Protein AF-A0A972RRV3-F1 (afdb_monomer)

Sequence (401 aa):
MKRKLAIFLLSLLLVSSLFITNVYSAVVVDDLGRVVRLYKTPKRIVSTAPSITEILFAIGAGDRVVGRTDFDNYPPEVKKIPSIGGFSTPSYEKIISLRPDLVISAKSFPKQLFDKLAAQLPVMVLDPHSLKDIANDIRKVGIVTGLYRNAQGVAFKVEAIERAVRAFTGNHQDKKVFFVLWYNPIMSTNKTTFIGQMLEDIKVNNIASDLQSPWPMVNPEYLLQNDPDIIIMPKNSMAYAGRPAFLNEFPWKDLKAVKNGNVYYVNDDWVFRPGPRIVYGLVQLAHIVQPTTFNKEVVAIGLNDRVYAKAYYKHELGDDNGAVAVYLNAEEGRTYISKDGAEKILGVETGSDFVVYKGKTCKVKTDNTGIYIRLRDVLNCMGIKDVVWNGDYREIYLLLP

Foldseek 3Di:
DVVVVVVVVVVVVVVVVPPPPLPFLFWDQFPVRDTFTHSDQWQAEEELDLQRCQLCVQLPNNNSYQEDAPPNPPPVCCVVHHYQYHNADGPLVVVVVSVTQEYEEEPSRDPVSVVVCVVPHGYGYQYDFALLSQLVVSCRSCRSNVSNVSSNVLSCLSVLLLVVLLQLQDAAQVFEEFEAPDVVQTKGAECRHHLVNLCVSNNYHHLCHPPPDRIDRDDLVSCLVSQGLAYEYADPPQPDPDDDPCCCDPPNVVGNCSVVVRYYHDHCCCRVRSHSSVSLRSLVSNCSRPVVRSPPVVSQVSVQDPSVSVVCCCPPVPPPDQDFHWHADPVQRFIWTDGPNDTDTPDDDPPAQWDDDPRFIFGWDDDPQATWRQPVSVCVSVVNDPRDDDPPSRRDTDGDD

Radius of gyration: 25.05 Å; Cα contacts (8 Å, |Δi|>4): 697; chains: 1; bounding box: 73×44×86 Å

pLDDT: mean 76.1, std 23.99, range [26.38, 98.75]

Solvent-accessible surface area (backbone atoms only — not comparable to full-atom values): 22274 Å² total; per-residue (Å²): 110,73,68,62,52,51,53,52,52,51,50,51,54,56,58,60,66,69,66,70,70,83,66,55,59,25,76,46,71,31,70,83,74,44,78,42,77,32,72,56,63,55,67,25,30,30,29,58,36,49,25,54,42,34,38,35,43,73,37,71,46,47,91,26,48,54,28,31,30,69,78,37,66,54,60,72,72,50,64,77,40,49,66,29,32,42,76,93,57,59,39,67,68,53,48,58,73,62,60,51,63,30,35,46,33,42,68,81,44,55,62,73,58,49,56,61,45,52,75,78,41,55,61,44,42,48,66,61,41,32,66,68,39,32,24,50,47,32,38,52,52,10,43,51,59,71,33,48,70,44,10,46,54,56,19,48,50,42,49,51,51,51,52,48,48,42,70,72,42,60,88,34,62,86,44,33,31,40,54,44,78,38,78,84,71,33,25,32,50,4,48,72,24,37,59,21,36,45,42,54,45,42,30,40,29,49,76,46,37,83,49,89,44,51,68,29,76,54,56,59,65,60,52,64,72,66,43,31,58,31,35,39,30,50,50,63,88,71,77,47,96,65,84,57,73,65,50,75,31,90,59,42,48,77,28,58,10,59,71,71,62,37,62,45,71,41,62,41,74,21,60,74,26,79,26,74,54,27,56,58,26,44,46,53,56,36,20,76,80,38,46,84,79,39,26,76,64,57,52,44,56,75,60,61,34,71,69,58,47,56,52,50,47,58,72,76,55,46,95,82,54,75,52,77,48,57,33,68,41,76,94,68,67,26,48,37,50,30,51,80,85,47,81,46,82,47,82,48,66,93,90,64,51,63,49,76,53,98,91,39,82,30,78,41,51,68,59,101,89,38,41,41,37,43,53,64,56,53,36,49,58,74,66,54,80,86,74,86,78,87,69,91,72,81,71,46,59,49,78,48,122

Secondary structure (DSSP, 8-state):
-HHHHHHHHHHHHHHHTT------SEEEE-TTS-EEEESS--SSEEESSHHHHHHHHHTT-GGGEEEB-TT--SSGGGGGSPB-B-SSSB-HHHHHHT--SEEEEETTS-HHHHHHHHTTS-EEEE---SHHHHHHHHHHHHHHHT-HHHHHHHHHHHHHHHHHHHHHPPPEEEEEEEE-SEETTEE---TTSHHHHHHHHTTEEETTTT-SSSS-B--HHHHHHH--SEEEEESTTTT-SSS-GGGGSTTGGGSHHHHTT-EEEE-HHHHS--STTHHHHHHHHHHHH-TTTT-HHHHHHTT--HHHHHHHHHHHS-TTS---EEEEETTTTEEEEEETTEEEEE---TT--EEEETTEEEE-EEETTEEEEEHHHHHHHTT-------SSGGG-EEEE-

Nearest PDB structures (foldseek):
  5ysc-assembly1_A  TM=8.891E-01  e=3.188E-21  Vibrio cholerae O395
  5m2q-assembly2_B  TM=9.255E-01  e=3.961E-17  Escherichia coli
  5m3b-assembly1_A  TM=9.206E-01  e=7.863E-17  Escherichia coli K-12
  5m29-assembly2_B  TM=9.085E-01  e=1.653E-16  Escherichia coli K-12
  5m34-assembly2_B  TM=9.140E-01  e=2.465E-16  Escherichia coli K-12

Structure (mmCIF, N/CA/C/O backbone):
data_AF-A0A972RRV3-F1
#
_entry.id   AF-A0A972RRV3-F1
#
loop_
_atom_site.group_PDB
_atom_site.id
_atom_site.type_symbol
_atom_site.label_atom_id
_atom_site.label_alt_id
_atom_site.label_comp_id
_atom_site.label_asym_id
_atom_site.label_entity_id
_atom_site.label_seq_id
_atom_site.pdbx_PDB_ins_code
_atom_site.Cartn_x
_atom_site.Cartn_y
_atom_site.Cartn_z
_atom_site.occupancy
_atom_site.B_iso_or_equiv
_atom_site.auth_seq_id
_atom_site.auth_comp_id
_atom_site.auth_asym_id
_atom_site.auth_atom_id
_atom_site.pdbx_PDB_model_num
ATOM 1 N N . MET A 1 1 ? 38.752 23.907 -57.349 1.00 65.25 1 MET A N 1
ATOM 2 C CA . MET A 1 1 ? 37.507 24.162 -56.581 1.00 65.25 1 MET A CA 1
ATOM 3 C C . MET A 1 1 ? 36.708 22.902 -56.254 1.00 65.25 1 MET A C 1
ATOM 5 O O . MET A 1 1 ? 36.500 22.655 -55.075 1.00 65.25 1 MET A O 1
ATOM 9 N N . LYS A 1 2 ? 36.324 22.066 -57.233 1.00 69.56 2 LYS A N 1
ATOM 10 C CA . LYS A 1 2 ? 35.441 20.896 -57.015 1.00 69.56 2 LYS A CA 1
ATOM 11 C C . LYS A 1 2 ? 35.925 19.893 -55.944 1.00 69.56 2 LYS A C 1
ATOM 13 O O . LYS A 1 2 ? 35.129 19.456 -55.127 1.00 69.56 2 LYS A O 1
ATOM 18 N N . ARG A 1 3 ? 37.234 19.605 -55.871 1.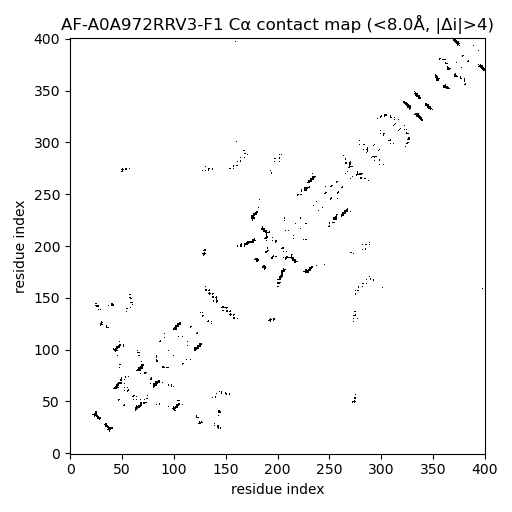00 71.19 3 ARG A N 1
ATOM 19 C CA . ARG A 1 3 ? 37.824 18.717 -54.841 1.00 71.19 3 ARG A CA 1
ATOM 20 C C . ARG A 1 3 ? 37.765 19.288 -53.416 1.00 71.19 3 ARG A C 1
ATOM 22 O O . ARG A 1 3 ? 37.477 18.552 -52.486 1.00 71.19 3 ARG A O 1
ATOM 29 N N . LYS A 1 4 ? 38.001 20.596 -53.248 1.00 71.50 4 LYS A N 1
ATOM 30 C CA . LYS A 1 4 ? 37.928 21.262 -51.933 1.00 71.50 4 LYS A CA 1
ATOM 31 C C . LYS A 1 4 ? 36.481 21.367 -51.437 1.00 71.50 4 LYS A C 1
ATOM 33 O O . LYS A 1 4 ? 36.242 21.182 -50.254 1.00 71.50 4 LYS A O 1
ATOM 38 N N . LEU A 1 5 ? 35.529 21.576 -52.352 1.00 74.56 5 LEU A N 1
ATOM 39 C CA . LEU A 1 5 ? 34.098 21.583 -52.042 1.00 74.56 5 LEU A CA 1
ATOM 40 C C . LEU A 1 5 ? 33.587 20.186 -51.653 1.00 74.56 5 LEU A C 1
ATOM 42 O O . LEU A 1 5 ? 32.831 20.063 -50.699 1.00 74.56 5 LEU A O 1
ATOM 46 N N . ALA A 1 6 ? 34.052 19.134 -52.334 1.00 75.00 6 ALA A N 1
ATOM 47 C CA . ALA A 1 6 ? 33.709 17.753 -51.995 1.00 75.00 6 ALA A CA 1
ATOM 48 C C . ALA A 1 6 ? 34.247 17.337 -50.616 1.00 75.00 6 ALA A C 1
ATOM 50 O O . ALA A 1 6 ? 33.519 16.720 -49.849 1.00 75.00 6 ALA A O 1
ATOM 51 N N . ILE A 1 7 ? 35.484 17.720 -50.274 1.00 77.00 7 ILE A N 1
ATOM 52 C CA . ILE A 1 7 ? 36.065 17.455 -48.947 1.00 77.00 7 ILE A CA 1
ATOM 53 C C . ILE A 1 7 ? 35.317 18.241 -47.863 1.00 77.00 7 ILE A C 1
ATOM 55 O O . ILE A 1 7 ? 35.003 17.670 -46.825 1.00 77.00 7 ILE A O 1
ATOM 59 N N . PHE A 1 8 ? 34.967 19.506 -48.124 1.00 76.94 8 PHE A N 1
ATOM 60 C CA . PHE A 1 8 ? 34.197 20.331 -47.189 1.00 76.94 8 PHE A CA 1
ATOM 61 C C . PHE A 1 8 ? 32.788 19.765 -46.936 1.00 76.94 8 PHE A C 1
ATOM 63 O O . PHE A 1 8 ? 32.354 19.678 -45.789 1.00 76.94 8 PHE A O 1
ATOM 70 N N . LEU A 1 9 ? 32.100 19.301 -47.985 1.00 73.06 9 LEU A N 1
ATOM 71 C CA . LEU A 1 9 ? 30.791 18.646 -47.876 1.00 73.06 9 LEU A CA 1
ATOM 72 C C . LEU A 1 9 ? 30.877 17.285 -47.167 1.00 73.06 9 LEU A C 1
ATOM 74 O O . LEU A 1 9 ? 30.014 16.988 -46.344 1.00 73.06 9 LEU A O 1
ATOM 78 N N . LEU A 1 10 ? 31.930 16.491 -47.410 1.00 68.31 10 LEU A N 1
ATOM 79 C CA . LEU A 1 10 ? 32.162 15.238 -46.678 1.00 68.31 10 LEU A CA 1
ATOM 80 C C . LEU A 1 10 ? 32.438 15.497 -45.192 1.00 68.31 10 LEU A C 1
ATOM 82 O O . LEU A 1 10 ? 31.916 14.778 -44.346 1.00 68.31 10 LEU A O 1
ATOM 86 N N . SER A 1 11 ? 33.214 16.536 -44.863 1.00 64.19 11 SER A N 1
ATOM 87 C CA . SER A 1 11 ? 33.451 16.931 -43.471 1.00 64.19 11 SER A CA 1
ATOM 88 C C . SER A 1 11 ? 32.190 17.469 -42.795 1.00 64.19 11 SER A C 1
ATOM 90 O O . SER A 1 11 ? 31.976 17.180 -41.624 1.00 64.19 11 SER A O 1
ATOM 92 N N . LEU A 1 12 ? 31.309 18.172 -43.520 1.00 61.91 12 LEU A N 1
ATOM 93 C CA . LEU A 1 12 ? 30.020 18.625 -42.987 1.00 61.91 12 LEU A CA 1
ATOM 94 C C . LEU A 1 12 ? 29.080 17.440 -42.697 1.00 61.91 12 LEU A C 1
ATOM 96 O O . LEU A 1 12 ? 28.421 17.417 -41.661 1.00 61.91 12 LEU A O 1
ATOM 100 N N . LEU A 1 13 ? 29.071 16.427 -43.573 1.00 60.16 13 LEU A N 1
ATOM 101 C CA . LEU A 1 13 ? 28.334 15.172 -43.382 1.00 60.16 13 LEU A CA 1
ATOM 102 C C . LEU A 1 13 ? 28.878 14.362 -42.192 1.00 60.16 13 LEU A C 1
ATOM 104 O O . LEU A 1 13 ? 28.093 13.909 -41.359 1.00 60.16 13 LEU A O 1
ATOM 108 N N . LEU A 1 14 ? 30.202 14.259 -42.042 1.00 56.50 14 LEU A N 1
ATOM 109 C CA . LEU A 1 14 ? 30.843 13.598 -40.897 1.00 56.50 14 LEU A CA 1
ATOM 110 C C . LEU A 1 14 ? 30.580 14.329 -39.570 1.00 56.50 14 LEU A C 1
ATOM 112 O O . LEU A 1 14 ? 30.277 13.673 -38.576 1.00 56.50 14 LEU A O 1
ATOM 116 N N . VAL A 1 15 ? 30.596 15.665 -39.545 1.00 56.31 15 VAL A N 1
ATOM 117 C CA . VAL A 1 15 ? 30.280 16.447 -38.332 1.00 56.31 15 VAL A CA 1
ATOM 118 C C . VAL A 1 15 ? 28.782 16.385 -37.998 1.00 56.31 15 VAL A C 1
ATOM 120 O O . VAL A 1 15 ? 28.426 16.313 -36.823 1.00 56.31 15 VAL A O 1
ATOM 123 N N . SER A 1 16 ? 27.894 16.301 -38.998 1.00 53.16 16 SER A N 1
ATOM 124 C CA . SER A 1 16 ? 26.456 16.084 -38.762 1.00 53.16 16 SER A CA 1
ATOM 125 C C . SER A 1 16 ? 26.128 14.686 -38.211 1.00 53.16 16 SER A C 1
ATOM 127 O O . SER A 1 16 ? 25.142 14.528 -37.497 1.00 53.16 16 SER A O 1
ATOM 129 N N . SER A 1 17 ? 26.985 13.686 -38.464 1.00 51.97 17 SER A N 1
ATOM 130 C CA . SER A 1 17 ? 26.829 12.320 -37.935 1.00 51.97 17 SER A CA 1
ATOM 131 C C . SER A 1 17 ? 27.256 12.151 -36.467 1.00 51.97 17 SER A C 1
ATOM 133 O O . SER A 1 17 ? 26.965 11.124 -35.858 1.00 51.97 17 SER A O 1
ATOM 135 N N . LEU A 1 18 ? 27.908 13.162 -35.878 1.00 50.44 18 LEU A N 1
ATOM 136 C CA . LEU A 1 18 ? 28.388 13.150 -34.488 1.00 50.44 18 LEU A CA 1
ATOM 137 C C . LEU A 1 18 ? 27.393 13.742 -33.477 1.00 50.44 18 LEU A C 1
ATOM 139 O O . LEU A 1 18 ? 27.620 13.638 -32.274 1.00 50.44 18 LEU A O 1
ATOM 143 N N . PHE A 1 19 ? 26.254 14.274 -33.929 1.00 52.06 19 PHE A N 1
ATOM 144 C CA . PHE A 1 19 ? 25.119 14.583 -33.055 1.00 52.06 19 PHE A CA 1
ATOM 145 C C . PHE A 1 19 ? 24.146 13.401 -33.008 1.00 52.06 19 PHE A C 1
ATOM 147 O O . PHE A 1 19 ? 22.968 13.521 -33.346 1.00 52.06 19 PHE A O 1
ATOM 154 N N . ILE A 1 20 ? 24.621 12.245 -32.534 1.00 53.00 20 ILE A N 1
ATOM 155 C CA . ILE A 1 20 ? 23.708 11.272 -31.929 1.00 53.00 20 ILE A CA 1
ATOM 156 C C . ILE A 1 20 ? 23.234 11.935 -30.638 1.00 53.00 20 ILE A C 1
ATOM 158 O O . ILE A 1 20 ? 23.865 11.831 -29.587 1.00 53.00 20 ILE A O 1
ATOM 162 N N . THR A 1 21 ? 22.144 12.694 -30.722 1.00 57.25 21 THR A N 1
ATOM 163 C CA . THR A 1 21 ? 21.398 13.043 -29.520 1.00 57.25 21 THR A CA 1
ATOM 164 C C . THR A 1 21 ? 21.054 11.711 -28.860 1.00 57.25 21 THR A C 1
ATOM 166 O O . THR A 1 21 ? 20.429 10.848 -29.473 1.00 57.25 21 THR A O 1
ATOM 169 N N . ASN A 1 22 ? 21.558 11.476 -27.647 1.00 58.22 22 ASN A N 1
ATOM 170 C CA . ASN A 1 22 ? 21.146 10.324 -26.856 1.00 58.22 22 ASN A CA 1
ATOM 171 C C . ASN A 1 22 ? 19.666 10.530 -26.522 1.00 58.22 22 ASN A C 1
ATOM 173 O O . ASN A 1 22 ? 19.327 11.146 -25.511 1.00 58.22 22 ASN A O 1
ATOM 177 N N . VAL A 1 23 ? 18.787 10.092 -27.424 1.00 73.00 23 VAL A N 1
ATOM 178 C CA . VAL A 1 23 ? 17.342 10.156 -27.241 1.00 73.00 23 VAL A CA 1
ATOM 179 C C . VAL A 1 23 ? 17.002 9.114 -26.185 1.00 73.00 23 VAL A C 1
ATOM 181 O O . VAL A 1 23 ? 16.905 7.922 -26.465 1.00 73.00 23 VAL A O 1
ATOM 184 N N . TYR A 1 24 ? 16.894 9.561 -24.938 1.00 78.25 24 TYR A N 1
ATOM 185 C CA . TYR A 1 24 ? 16.360 8.739 -23.863 1.00 78.25 24 TYR A CA 1
ATOM 186 C C . TYR A 1 24 ? 14.904 8.396 -24.182 1.00 78.25 24 TYR A C 1
ATOM 188 O O . TYR A 1 24 ? 14.125 9.275 -24.545 1.00 78.25 24 TYR A O 1
ATOM 196 N N . SER A 1 25 ? 14.516 7.134 -24.002 1.00 85.44 25 SER A N 1
ATOM 197 C CA . SER A 1 25 ? 13.107 6.738 -24.076 1.00 85.44 25 SER A CA 1
ATOM 198 C C . SER A 1 25 ? 12.314 7.269 -22.884 1.00 85.44 25 SER A C 1
ATOM 200 O O . SER A 1 25 ? 11.114 7.489 -22.990 1.00 85.44 25 SER A O 1
ATOM 202 N N . ALA A 1 26 ? 12.981 7.445 -21.740 1.00 89.31 26 ALA A N 1
ATOM 203 C CA . ALA A 1 26 ? 12.405 8.030 -20.542 1.00 89.31 26 ALA A CA 1
ATOM 204 C C . ALA A 1 26 ? 13.495 8.638 -19.651 1.00 89.31 26 ALA A C 1
ATOM 206 O O . ALA A 1 26 ? 14.588 8.082 -19.502 1.00 89.31 26 ALA A O 1
ATOM 207 N N . VAL A 1 27 ? 13.164 9.761 -19.017 1.00 90.12 27 VAL A N 1
ATOM 208 C CA . VAL A 1 27 ? 13.914 10.340 -17.901 1.00 90.12 27 VAL A CA 1
ATOM 209 C C . VAL A 1 27 ? 12.908 10.623 -16.796 1.00 90.12 27 VAL A C 1
ATOM 211 O O . VAL A 1 27 ? 11.911 11.301 -17.035 1.00 90.12 27 VAL A O 1
ATOM 214 N N . VAL A 1 28 ? 13.148 10.084 -15.606 1.00 92.50 28 VAL A N 1
ATOM 215 C CA . VAL A 1 28 ? 12.258 10.241 -14.451 1.00 92.50 28 VAL A CA 1
ATOM 216 C C . VAL A 1 28 ? 13.083 10.478 -13.192 1.00 92.50 28 VAL A C 1
ATOM 218 O O . VAL A 1 28 ? 14.205 9.984 -13.082 1.00 92.50 28 VAL A O 1
ATOM 221 N N . VAL A 1 29 ? 12.542 11.253 -12.257 1.00 94.44 29 VAL A N 1
ATOM 222 C CA . VAL A 1 29 ? 13.093 11.380 -10.905 1.00 94.44 29 VAL A CA 1
ATOM 223 C C . VAL A 1 29 ? 12.343 10.397 -10.015 1.00 94.44 29 VAL A C 1
ATOM 225 O O . VAL A 1 29 ? 11.112 10.424 -9.973 1.00 94.44 29 VAL A O 1
ATOM 228 N N . ASP A 1 30 ? 13.078 9.494 -9.376 1.00 95.94 30 ASP A N 1
ATOM 229 C CA . ASP A 1 30 ? 12.512 8.511 -8.452 1.00 95.94 30 ASP A CA 1
ATOM 230 C C . ASP A 1 30 ? 12.287 9.106 -7.049 1.00 95.94 30 ASP A C 1
ATOM 232 O O . ASP A 1 30 ? 12.651 10.256 -6.793 1.00 95.94 30 ASP A O 1
ATOM 236 N N . ASP A 1 31 ? 11.712 8.337 -6.122 1.00 96.31 31 ASP A N 1
ATOM 237 C CA . ASP A 1 31 ? 11.386 8.854 -4.777 1.00 96.31 31 ASP A CA 1
ATOM 238 C C . ASP A 1 31 ? 12.587 9.076 -3.865 1.00 96.31 31 ASP A C 1
ATOM 240 O O . ASP A 1 31 ? 12.464 9.629 -2.776 1.00 96.31 31 ASP A O 1
ATOM 244 N N . LEU A 1 32 ? 13.781 8.702 -4.323 1.00 94.19 32 LEU A N 1
ATOM 245 C CA . LEU A 1 32 ? 15.032 9.059 -3.663 1.00 94.19 32 LEU A CA 1
ATOM 246 C C . LEU A 1 32 ? 15.656 10.327 -4.253 1.00 94.19 32 LEU A C 1
ATOM 248 O O . LEU A 1 32 ? 16.792 10.657 -3.913 1.00 94.19 32 LEU A O 1
ATOM 252 N N . GLY A 1 33 ? 14.951 11.021 -5.150 1.00 94.06 33 GLY A N 1
ATOM 253 C CA . GLY A 1 33 ? 15.451 12.202 -5.846 1.00 94.06 33 GLY A CA 1
ATOM 254 C C . GLY A 1 33 ? 16.502 11.879 -6.911 1.00 94.06 33 GLY A C 1
ATOM 255 O O . GLY A 1 33 ? 17.201 12.777 -7.381 1.00 94.06 33 GLY A O 1
ATOM 256 N N . ARG A 1 34 ? 16.652 10.606 -7.303 1.00 93.50 34 ARG A N 1
ATOM 257 C CA . ARG A 1 34 ? 17.662 10.181 -8.278 1.00 93.50 34 ARG A CA 1
ATOM 258 C C . ARG A 1 34 ? 17.098 10.278 -9.684 1.00 93.50 34 ARG A C 1
ATOM 260 O O . ARG A 1 34 ? 15.971 9.869 -9.952 1.00 93.50 34 ARG A O 1
ATOM 267 N N . VAL A 1 35 ? 17.918 10.760 -10.613 1.00 92.88 35 VAL A N 1
ATOM 268 C CA . VAL A 1 35 ? 17.561 10.789 -12.034 1.00 92.88 35 VAL A CA 1
ATOM 269 C C . VAL A 1 35 ? 17.790 9.406 -12.641 1.00 92.88 35 VAL A C 1
ATOM 271 O O . VAL A 1 35 ? 18.930 8.981 -12.824 1.00 92.88 35 VAL A O 1
ATOM 274 N N . VAL A 1 36 ? 16.708 8.723 -13.000 1.00 92.88 36 VAL A N 1
ATOM 275 C CA . VAL A 1 36 ? 16.731 7.449 -13.724 1.00 92.88 36 VAL A CA 1
ATOM 276 C C . VAL A 1 36 ? 16.601 7.736 -15.217 1.00 92.88 36 VAL A C 1
ATOM 278 O O . VAL A 1 36 ? 15.634 8.351 -15.669 1.00 92.88 36 VAL A O 1
ATOM 281 N N . ARG A 1 37 ? 17.595 7.298 -15.994 1.00 92.31 37 ARG A N 1
ATOM 282 C CA . ARG A 1 37 ? 17.662 7.495 -17.448 1.00 92.31 37 ARG A CA 1
ATOM 283 C C . ARG A 1 37 ? 17.565 6.155 -18.155 1.00 92.31 37 ARG A C 1
ATOM 285 O O . ARG A 1 37 ? 18.398 5.282 -17.924 1.00 92.31 37 ARG A O 1
ATOM 292 N N . LEU A 1 38 ? 16.580 6.011 -19.034 1.00 92.44 38 LEU A N 1
ATOM 293 C CA . LEU A 1 38 ? 16.403 4.817 -19.854 1.00 92.44 38 LEU A CA 1
ATOM 294 C C . LEU A 1 38 ? 16.649 5.160 -21.319 1.00 92.44 38 LEU A C 1
ATOM 296 O O . LEU A 1 38 ? 16.063 6.096 -21.859 1.00 92.44 38 LEU A O 1
ATOM 300 N N . TYR A 1 39 ? 17.525 4.392 -21.964 1.00 89.06 39 TYR A N 1
ATOM 301 C CA . TYR A 1 39 ? 17.836 4.545 -23.390 1.00 89.06 39 TYR A CA 1
ATOM 302 C C . TYR A 1 39 ? 16.819 3.838 -24.293 1.00 89.06 39 TYR A C 1
ATOM 304 O O . TYR A 1 39 ? 16.708 4.155 -25.473 1.00 89.06 39 TYR A O 1
ATOM 312 N N . LYS A 1 40 ? 16.099 2.849 -23.756 1.00 91.69 40 LYS A N 1
ATOM 313 C CA . LYS A 1 40 ? 15.068 2.079 -24.454 1.00 91.69 40 LYS A CA 1
ATOM 314 C C . LYS A 1 40 ? 13.920 1.802 -23.497 1.00 91.69 40 LYS A C 1
ATOM 316 O O . LYS A 1 40 ? 14.145 1.619 -22.302 1.00 91.69 40 LYS A O 1
ATOM 321 N N . THR A 1 41 ? 12.707 1.725 -24.039 1.00 94.69 41 THR A N 1
ATOM 322 C CA . THR A 1 41 ? 11.542 1.286 -23.273 1.00 94.69 41 THR A CA 1
ATOM 323 C C . THR A 1 41 ? 11.797 -0.139 -22.761 1.00 94.69 41 THR A C 1
ATOM 325 O O . THR A 1 41 ? 12.073 -1.020 -23.584 1.00 94.69 41 THR A O 1
ATOM 328 N N . PRO A 1 42 ? 11.725 -0.373 -21.440 1.00 96.75 42 PRO A N 1
ATOM 329 C CA . PRO A 1 42 ? 12.035 -1.653 -20.832 1.00 96.75 42 PRO A CA 1
ATOM 330 C C . PRO A 1 42 ? 11.009 -2.699 -21.264 1.00 96.75 42 PRO A C 1
ATOM 332 O O . PRO A 1 42 ? 9.806 -2.420 -21.345 1.00 96.75 42 PRO A O 1
ATOM 335 N N . LYS A 1 43 ? 11.502 -3.902 -21.550 1.00 97.56 43 LYS A N 1
ATOM 336 C CA . LYS A 1 43 ? 10.732 -5.083 -21.960 1.00 97.56 43 LYS A CA 1
ATOM 337 C C . LYS A 1 43 ? 10.843 -6.228 -20.953 1.00 97.56 43 LYS A C 1
ATOM 339 O O . LYS A 1 43 ? 10.131 -7.216 -21.099 1.00 97.56 43 LYS A O 1
ATOM 344 N N . ARG A 1 44 ? 11.748 -6.128 -19.974 1.00 98.50 44 ARG A N 1
ATOM 345 C CA . ARG A 1 44 ? 12.030 -7.158 -18.969 1.00 98.50 44 ARG A CA 1
ATOM 346 C C . ARG A 1 44 ? 12.175 -6.502 -17.602 1.00 98.50 44 ARG A C 1
ATOM 348 O O . ARG A 1 44 ? 13.269 -6.155 -17.167 1.00 98.50 44 ARG A O 1
ATOM 355 N N . ILE A 1 45 ? 11.052 -6.348 -16.922 1.00 98.75 45 ILE A N 1
ATOM 356 C CA . ILE A 1 45 ? 10.947 -5.638 -15.654 1.00 98.75 45 ILE A CA 1
ATOM 357 C C . ILE A 1 45 ? 10.928 -6.648 -14.509 1.00 98.75 45 ILE A C 1
ATOM 359 O O . ILE A 1 45 ? 10.131 -7.586 -14.508 1.00 98.75 45 ILE A O 1
ATOM 363 N N . VAL A 1 46 ? 11.791 -6.450 -13.518 1.00 98.62 46 VAL A N 1
ATOM 364 C CA . VAL A 1 46 ? 11.657 -7.116 -12.217 1.00 98.62 46 VAL A CA 1
ATOM 365 C C . VAL A 1 46 ? 10.945 -6.170 -11.260 1.00 98.62 46 VAL A C 1
ATOM 367 O O . VAL A 1 46 ? 11.363 -5.023 -11.088 1.00 98.62 46 VAL A O 1
ATOM 370 N N . SER A 1 47 ? 9.878 -6.670 -10.643 1.00 98.00 47 SER A N 1
ATOM 371 C CA . SER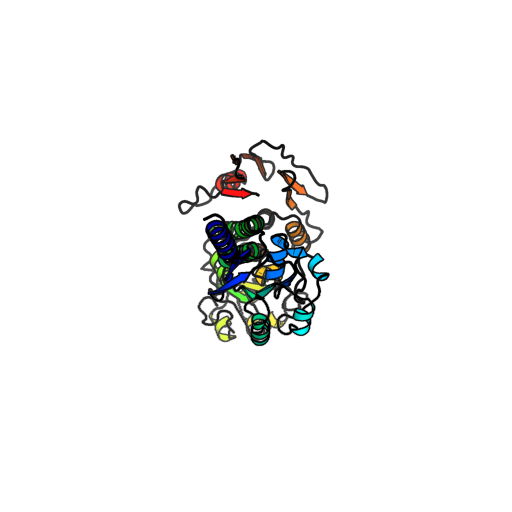 A 1 47 ? 9.151 -6.002 -9.569 1.00 98.00 47 SER A CA 1
ATOM 372 C C . SER A 1 47 ? 9.614 -6.545 -8.220 1.00 98.00 47 SER A C 1
ATOM 374 O O . SER A 1 47 ? 9.694 -7.763 -8.040 1.00 98.00 47 SER A O 1
ATOM 376 N N . THR A 1 48 ? 9.914 -5.658 -7.267 1.00 97.38 48 THR A N 1
ATOM 377 C CA . THR A 1 48 ? 10.337 -6.068 -5.916 1.00 97.38 48 THR A CA 1
ATOM 378 C C . THR A 1 48 ? 9.263 -5.933 -4.838 1.00 97.38 48 THR A C 1
ATOM 380 O O . THR A 1 48 ? 9.560 -6.154 -3.664 1.00 97.38 48 THR A O 1
ATOM 383 N N . ALA A 1 49 ? 8.020 -5.607 -5.205 1.00 96.56 49 ALA A N 1
ATOM 384 C CA . ALA A 1 49 ? 6.902 -5.570 -4.266 1.00 96.56 49 ALA A CA 1
ATOM 385 C C . ALA A 1 49 ? 5.548 -5.807 -4.959 1.00 96.56 49 ALA A C 1
ATOM 387 O O . ALA A 1 49 ? 5.376 -5.384 -6.105 1.00 96.56 49 ALA A O 1
ATOM 388 N N . PRO A 1 50 ? 4.548 -6.361 -4.244 1.00 96.50 50 PRO A N 1
ATOM 389 C CA . PRO A 1 50 ? 3.199 -6.532 -4.778 1.00 96.50 50 PRO A CA 1
ATOM 390 C C . PRO A 1 50 ? 2.571 -5.258 -5.345 1.00 96.50 50 PRO A C 1
ATOM 392 O O . PRO A 1 50 ? 2.000 -5.287 -6.430 1.00 96.50 50 PRO A O 1
ATOM 395 N N . SER A 1 51 ? 2.736 -4.116 -4.670 1.00 97.00 51 SER A N 1
ATOM 396 C CA . SER A 1 51 ? 2.218 -2.828 -5.152 1.00 97.00 51 SER A CA 1
ATOM 397 C C . SER A 1 51 ? 2.761 -2.456 -6.533 1.00 97.00 51 SER A C 1
ATOM 399 O O . SER A 1 51 ? 2.004 -2.019 -7.393 1.00 97.00 51 SER A O 1
ATOM 401 N N . ILE A 1 52 ? 4.052 -2.681 -6.778 1.00 98.44 52 ILE A N 1
ATOM 402 C CA . ILE A 1 52 ? 4.720 -2.380 -8.051 1.00 98.44 52 ILE A CA 1
ATOM 403 C C . ILE A 1 52 ? 4.182 -3.276 -9.162 1.00 98.44 52 ILE A C 1
ATOM 405 O O . ILE A 1 52 ? 3.895 -2.803 -10.263 1.00 98.44 52 ILE A O 1
ATOM 409 N N . THR A 1 53 ? 4.012 -4.565 -8.874 1.00 98.12 53 THR A N 1
ATOM 410 C CA . THR A 1 53 ? 3.460 -5.508 -9.845 1.00 98.12 53 THR A CA 1
ATOM 411 C C . THR A 1 53 ? 2.027 -5.144 -10.201 1.00 98.12 53 THR A C 1
ATOM 413 O O . THR A 1 53 ? 1.682 -5.093 -11.378 1.00 98.12 53 THR A O 1
ATOM 416 N N . GLU A 1 54 ? 1.208 -4.792 -9.212 1.00 96.31 54 GLU A N 1
ATOM 417 C CA . GLU A 1 54 ? -0.164 -4.339 -9.437 1.00 96.31 54 GLU A CA 1
ATOM 418 C C . GLU A 1 54 ? -0.225 -3.075 -10.305 1.00 96.31 54 GLU A C 1
ATOM 420 O O . GLU A 1 54 ? -1.065 -3.006 -11.202 1.00 96.31 54 GLU A O 1
ATOM 425 N N . ILE A 1 55 ? 0.689 -2.112 -10.113 1.00 97.69 55 ILE A N 1
ATOM 426 C CA . ILE A 1 55 ? 0.811 -0.946 -11.004 1.00 97.69 55 ILE A CA 1
ATOM 427 C C . ILE A 1 55 ? 1.111 -1.401 -12.436 1.00 97.69 55 ILE A C 1
ATOM 429 O O . ILE A 1 55 ? 0.413 -0.993 -13.362 1.00 97.69 55 ILE A O 1
ATOM 433 N N . LEU A 1 56 ? 2.124 -2.253 -12.631 1.00 98.25 56 LEU A N 1
ATOM 434 C CA . LEU A 1 56 ? 2.541 -2.721 -13.959 1.00 98.25 56 LEU A CA 1
ATOM 435 C C . LEU A 1 56 ? 1.403 -3.434 -14.696 1.00 98.25 56 LEU A C 1
ATOM 437 O O . LEU A 1 56 ? 1.181 -3.165 -15.874 1.00 98.25 56 LEU A O 1
ATOM 441 N N . PHE A 1 57 ? 0.644 -4.288 -14.013 1.00 94.38 57 PHE A N 1
ATOM 442 C CA . PHE A 1 57 ? -0.521 -4.940 -14.608 1.00 94.38 57 PHE A CA 1
ATOM 443 C C . PHE A 1 57 ? -1.654 -3.952 -14.900 1.00 94.38 57 PHE A C 1
ATOM 445 O O . PHE A 1 57 ? -2.184 -3.961 -16.010 1.00 94.38 57 PHE A O 1
ATOM 452 N N . ALA A 1 58 ? -1.977 -3.054 -13.965 1.00 84.56 58 ALA A N 1
ATOM 453 C CA . ALA A 1 58 ? -3.068 -2.092 -14.130 1.00 84.56 58 ALA A CA 1
ATOM 454 C C . ALA A 1 58 ? -2.858 -1.135 -15.315 1.00 84.56 58 ALA A C 1
ATOM 456 O O . ALA A 1 58 ? -3.826 -0.736 -15.959 1.00 84.56 58 ALA A O 1
ATOM 457 N N . ILE A 1 59 ? -1.609 -0.774 -15.629 1.00 87.06 59 ILE A N 1
ATOM 458 C CA . ILE A 1 59 ? -1.307 0.099 -16.774 1.00 87.06 59 ILE A CA 1
ATOM 459 C C . ILE A 1 59 ? -1.139 -0.663 -18.099 1.00 87.06 59 ILE A C 1
ATOM 461 O O . ILE A 1 59 ? -0.992 -0.027 -19.143 1.00 87.06 59 ILE A O 1
ATOM 465 N N . GLY A 1 60 ? -1.152 -2.001 -18.080 1.00 85.69 60 GLY A N 1
ATOM 466 C CA . GLY A 1 60 ? -0.965 -2.846 -19.265 1.00 85.69 60 GLY A CA 1
ATOM 467 C C . GLY A 1 60 ? 0.493 -3.195 -19.602 1.00 85.69 60 GLY A C 1
ATOM 468 O O . GLY A 1 60 ? 0.790 -3.481 -20.755 1.00 85.69 60 GLY A O 1
ATOM 469 N N . ALA A 1 61 ? 1.407 -3.162 -18.626 1.00 93.12 61 ALA A N 1
ATOM 470 C CA . ALA A 1 61 ? 2.806 -3.605 -18.747 1.00 93.12 61 ALA A CA 1
ATOM 471 C C . ALA A 1 61 ? 3.075 -4.992 -18.122 1.00 93.12 61 ALA A C 1
ATOM 473 O O . ALA A 1 61 ? 4.236 -5.368 -17.944 1.00 93.12 61 ALA A O 1
ATOM 474 N N . GLY A 1 62 ? 2.031 -5.738 -17.741 1.00 93.94 62 GLY A N 1
ATOM 475 C CA . GLY A 1 62 ? 2.159 -7.030 -17.053 1.00 93.94 62 GLY A CA 1
ATOM 476 C C . GLY A 1 62 ? 2.942 -8.088 -17.844 1.00 93.94 62 GLY A C 1
ATOM 477 O O . GLY A 1 62 ? 3.689 -8.869 -17.262 1.00 93.94 62 GLY A O 1
ATOM 478 N N . ASP A 1 63 ? 2.853 -8.060 -19.176 1.00 95.44 63 ASP A N 1
ATOM 479 C CA . ASP A 1 63 ? 3.590 -8.931 -20.106 1.00 95.44 63 ASP A CA 1
ATOM 480 C C . ASP A 1 63 ? 5.113 -8.716 -20.075 1.00 95.44 63 ASP A C 1
ATOM 482 O O . ASP A 1 63 ? 5.884 -9.593 -20.469 1.00 95.44 63 ASP A O 1
ATOM 486 N N . ARG A 1 64 ? 5.557 -7.558 -19.578 1.00 98.06 64 ARG A N 1
ATOM 487 C CA . ARG A 1 64 ? 6.975 -7.206 -19.440 1.00 98.06 64 ARG A CA 1
ATOM 488 C C . ARG A 1 64 ? 7.556 -7.646 -18.104 1.00 98.06 64 ARG A C 1
ATOM 490 O O . ARG A 1 64 ? 8.764 -7.525 -17.915 1.00 98.06 64 ARG A O 1
ATOM 497 N N . VAL A 1 65 ? 6.736 -8.127 -17.169 1.00 98.56 65 VAL A N 1
ATOM 498 C CA . VAL A 1 65 ? 7.191 -8.528 -15.836 1.00 98.56 65 VAL A CA 1
ATOM 499 C C . VAL A 1 65 ? 7.820 -9.918 -15.905 1.00 98.56 65 VAL A C 1
ATOM 501 O O . VAL A 1 65 ? 7.156 -10.911 -16.185 1.00 98.56 65 VAL A O 1
ATOM 504 N N . VAL A 1 66 ? 9.124 -9.995 -15.636 1.00 98.62 66 VAL A N 1
ATOM 505 C CA . VAL A 1 66 ? 9.901 -11.246 -15.701 1.00 98.62 66 VAL A CA 1
ATOM 506 C C . VAL A 1 66 ? 10.244 -11.811 -14.326 1.00 98.62 66 VAL A C 1
ATOM 508 O O . VAL A 1 66 ? 10.663 -12.961 -14.239 1.00 98.62 66 VAL A O 1
ATOM 511 N N . GLY A 1 67 ? 10.058 -11.027 -13.261 1.00 98.19 67 GLY A N 1
ATOM 512 C CA . GLY A 1 67 ? 10.269 -11.455 -11.882 1.00 98.19 67 GLY A CA 1
ATOM 513 C C . GLY A 1 67 ? 9.338 -10.735 -10.912 1.00 98.19 67 GLY A C 1
ATOM 514 O O . GLY A 1 67 ? 9.127 -9.528 -11.039 1.00 98.19 67 GLY A O 1
ATOM 515 N N . ARG A 1 68 ? 8.806 -11.498 -9.956 1.00 96.94 68 ARG A N 1
ATOM 516 C CA . ARG A 1 68 ? 7.885 -11.067 -8.890 1.00 96.94 68 ARG A CA 1
ATOM 517 C C . ARG A 1 68 ? 8.371 -11.546 -7.520 1.00 96.94 68 ARG A C 1
ATOM 519 O O . ARG A 1 68 ? 9.170 -12.475 -7.450 1.00 96.94 68 ARG A O 1
ATOM 526 N N . THR A 1 69 ? 7.865 -10.997 -6.429 1.00 96.44 69 THR A N 1
ATOM 527 C CA . THR A 1 69 ? 8.103 -11.524 -5.074 1.00 96.44 69 THR A CA 1
ATOM 528 C C . THR A 1 69 ? 7.205 -12.722 -4.763 1.00 96.44 69 THR A C 1
ATOM 530 O O . THR A 1 69 ? 6.246 -13.004 -5.481 1.00 96.44 69 THR A O 1
ATOM 533 N N . ASP A 1 70 ? 7.465 -13.431 -3.666 1.00 94.56 70 ASP A N 1
ATOM 534 C CA . ASP A 1 70 ? 6.585 -14.502 -3.166 1.00 94.56 70 ASP A CA 1
ATOM 535 C C . ASP A 1 70 ? 5.198 -14.020 -2.707 1.00 94.56 70 ASP A C 1
ATOM 537 O O . ASP A 1 70 ? 4.272 -14.824 -2.617 1.00 94.56 70 ASP A O 1
ATOM 541 N N . PHE A 1 71 ? 5.032 -12.718 -2.466 1.00 92.81 71 PHE A N 1
ATOM 542 C CA . PHE A 1 71 ? 3.785 -12.124 -1.973 1.00 92.81 71 PHE A CA 1
ATOM 543 C C . PHE A 1 71 ? 2.856 -11.628 -3.089 1.00 92.81 71 PHE A C 1
ATOM 545 O O . PHE A 1 71 ? 1.701 -11.274 -2.841 1.00 92.81 71 PHE A O 1
ATOM 552 N N . ASP A 1 72 ? 3.339 -11.620 -4.330 1.00 93.25 72 ASP A N 1
ATOM 553 C CA . ASP A 1 72 ? 2.551 -11.261 -5.500 1.00 93.25 72 ASP A CA 1
ATOM 554 C C . ASP A 1 72 ? 1.483 -12.320 -5.781 1.00 93.25 72 ASP A C 1
ATOM 556 O O . ASP A 1 72 ? 1.755 -13.442 -6.216 1.00 93.25 72 ASP A O 1
ATOM 560 N N . ASN A 1 73 ? 0.235 -11.942 -5.530 1.00 90.38 73 ASN A N 1
ATOM 561 C CA . ASN A 1 73 ? -0.936 -12.804 -5.667 1.00 90.38 73 ASN A CA 1
ATOM 562 C C . ASN A 1 73 ? -2.016 -12.212 -6.591 1.00 90.38 73 ASN A C 1
ATOM 564 O O . ASN A 1 73 ? -3.020 -12.885 -6.834 1.00 90.38 73 ASN A O 1
ATOM 568 N N . TYR A 1 74 ? -1.814 -10.988 -7.092 1.00 86.25 74 TYR A N 1
ATOM 569 C CA . TYR A 1 74 ? -2.755 -10.259 -7.931 1.00 86.25 74 TYR A CA 1
ATOM 570 C C . TYR A 1 74 ? -2.037 -9.522 -9.084 1.00 86.25 74 TYR A C 1
ATOM 572 O O . TYR A 1 74 ? -0.984 -8.929 -8.847 1.00 86.25 74 TYR A O 1
ATOM 580 N N . PRO A 1 75 ? -2.616 -9.501 -10.300 1.00 87.06 75 PRO A N 1
ATOM 581 C CA . PRO A 1 75 ? -3.765 -10.315 -10.713 1.00 87.06 75 PRO A CA 1
ATOM 582 C C . PRO A 1 75 ? -3.381 -11.810 -10.754 1.00 87.06 75 PRO A C 1
ATOM 584 O O . PRO A 1 75 ? -2.194 -12.127 -10.680 1.00 87.06 75 PRO A O 1
ATOM 587 N N . PRO A 1 76 ? -4.331 -12.766 -10.782 1.00 84.88 76 PRO A N 1
ATOM 588 C CA . PRO A 1 76 ? -4.030 -14.192 -10.590 1.00 84.88 76 PRO A CA 1
ATOM 589 C C . PRO A 1 76 ? -2.945 -14.760 -11.521 1.00 84.88 76 PRO A C 1
ATOM 591 O O . PRO A 1 76 ? -2.188 -15.652 -11.130 1.00 84.88 76 PRO A O 1
ATOM 594 N N . GLU A 1 77 ? -2.837 -14.231 -12.738 1.00 85.81 77 GLU A N 1
ATOM 595 C CA . GLU A 1 77 ? -1.821 -14.581 -13.726 1.00 85.81 77 GLU A CA 1
ATOM 596 C C . GLU A 1 77 ? -0.384 -14.271 -13.283 1.00 85.81 77 GLU A C 1
ATOM 598 O O . GLU A 1 77 ? 0.538 -14.939 -13.756 1.00 85.81 77 GLU A O 1
ATOM 603 N N . VAL A 1 78 ? -0.181 -13.365 -12.317 1.00 93.31 78 VAL A N 1
ATOM 604 C CA . VAL A 1 78 ? 1.140 -13.037 -11.756 1.00 93.31 78 VAL A CA 1
ATOM 605 C C . VAL A 1 78 ? 1.837 -14.263 -11.164 1.00 93.31 78 VAL A C 1
ATOM 607 O O . VAL A 1 78 ? 3.062 -14.364 -11.184 1.00 93.31 78 VAL A O 1
ATOM 610 N N . LYS A 1 79 ? 1.067 -15.256 -10.698 1.00 93.19 79 LYS A N 1
ATOM 611 C CA . LYS A 1 79 ? 1.607 -16.491 -10.112 1.00 93.19 79 LYS A CA 1
ATOM 612 C C . LYS A 1 79 ? 2.432 -17.314 -11.104 1.00 93.19 79 LYS A C 1
ATOM 614 O O . LYS A 1 79 ? 3.260 -18.113 -10.673 1.00 93.19 79 LYS A O 1
ATOM 619 N N . LYS A 1 80 ? 2.229 -17.113 -12.413 1.00 95.19 80 LYS A N 1
ATOM 620 C CA . LYS A 1 80 ? 2.994 -17.775 -13.484 1.00 95.19 80 LYS A CA 1
ATOM 621 C C . LYS A 1 80 ? 4.388 -17.171 -13.675 1.00 95.19 80 LYS A C 1
ATOM 623 O O . LYS A 1 80 ? 5.242 -17.805 -14.287 1.00 95.19 80 LYS A O 1
ATOM 628 N N . ILE A 1 81 ? 4.620 -15.959 -13.172 1.00 97.75 81 ILE A N 1
ATOM 629 C CA . ILE A 1 81 ? 5.900 -15.262 -13.292 1.00 97.75 81 ILE A CA 1
ATOM 630 C C . ILE A 1 81 ? 6.891 -15.847 -12.267 1.00 97.75 81 ILE A C 1
ATOM 632 O O . ILE A 1 81 ? 6.492 -16.132 -11.130 1.00 97.75 81 ILE A O 1
ATOM 636 N N . PRO A 1 82 ? 8.176 -16.032 -12.632 1.00 97.88 82 PRO A N 1
ATOM 637 C CA . PRO A 1 82 ? 9.209 -16.500 -11.712 1.00 97.88 82 PRO A CA 1
ATOM 638 C C . PRO A 1 82 ? 9.315 -15.662 -10.432 1.00 97.88 82 PRO A C 1
ATOM 640 O O . PRO A 1 82 ? 9.289 -14.430 -10.472 1.00 97.88 82 PRO A O 1
ATOM 643 N N . SER A 1 83 ? 9.493 -16.340 -9.296 1.00 97.75 83 SER A N 1
ATOM 644 C CA . SER A 1 83 ? 9.766 -15.675 -8.020 1.00 97.75 83 SER A CA 1
ATOM 645 C C . SER A 1 83 ? 11.229 -15.256 -7.898 1.00 97.75 83 SER A C 1
ATOM 647 O O . SER A 1 83 ? 12.128 -16.082 -8.081 1.00 97.75 83 SER A O 1
ATOM 649 N N . ILE A 1 84 ? 11.462 -14.014 -7.481 1.00 97.12 84 ILE A N 1
ATOM 650 C CA . ILE A 1 84 ? 12.763 -13.508 -7.037 1.00 97.12 84 ILE A CA 1
ATOM 651 C C . ILE A 1 84 ? 12.998 -13.725 -5.534 1.00 97.12 84 ILE A C 1
ATOM 653 O O . ILE A 1 84 ? 14.086 -13.425 -5.056 1.00 97.12 84 ILE A O 1
ATOM 657 N N . GLY A 1 85 ? 12.034 -14.291 -4.802 1.00 95.00 85 GLY A N 1
ATOM 658 C CA . GLY A 1 85 ? 12.100 -14.566 -3.364 1.00 95.00 85 GLY A CA 1
ATOM 659 C C . GLY A 1 85 ? 11.153 -13.705 -2.525 1.00 95.00 85 GLY A C 1
ATOM 660 O O . GLY A 1 85 ? 10.289 -12.992 -3.048 1.00 95.00 85 GLY A O 1
ATOM 661 N N . GLY A 1 86 ? 11.320 -13.788 -1.206 1.00 90.00 86 GLY A N 1
ATOM 662 C CA . GLY A 1 86 ? 10.506 -13.060 -0.241 1.00 90.00 86 GLY A CA 1
ATOM 663 C C . GLY A 1 86 ? 10.923 -11.596 -0.097 1.00 90.00 86 GLY A C 1
ATOM 664 O O . GLY A 1 86 ? 11.996 -11.183 -0.523 1.00 90.00 86 GLY A O 1
ATOM 665 N N . PHE A 1 87 ? 10.080 -10.821 0.578 1.00 79.06 87 PHE A N 1
ATOM 666 C CA . PHE A 1 87 ? 10.296 -9.411 0.913 1.00 79.06 87 PHE A CA 1
ATOM 667 C C . PHE A 1 87 ? 11.641 -9.152 1.617 1.00 79.06 87 PHE A C 1
ATOM 669 O O . PHE A 1 87 ? 12.392 -8.268 1.214 1.00 79.06 87 PHE A O 1
ATOM 676 N N . SER A 1 88 ? 11.976 -9.959 2.631 1.00 81.88 88 SER A N 1
ATOM 677 C CA . SER A 1 88 ? 13.238 -9.841 3.386 1.00 81.88 88 SER A CA 1
ATOM 678 C C . SER A 1 88 ? 14.356 -10.751 2.869 1.00 81.88 88 SER A C 1
ATOM 680 O O . SER A 1 88 ? 15.502 -10.605 3.284 1.00 81.88 88 SER A O 1
ATOM 682 N N . THR A 1 89 ? 14.040 -11.687 1.972 1.00 90.31 89 THR A N 1
ATOM 683 C CA . THR A 1 89 ? 14.973 -12.694 1.442 1.00 90.31 89 THR A CA 1
ATOM 684 C C . THR A 1 89 ? 14.954 -12.789 -0.096 1.00 90.31 89 THR A C 1
ATOM 686 O O . THR A 1 89 ? 14.854 -13.891 -0.647 1.00 90.31 89 THR A O 1
ATOM 689 N N . PRO A 1 90 ? 15.051 -11.665 -0.836 1.00 93.31 90 PRO A N 1
ATOM 690 C CA . PRO A 1 90 ? 15.160 -11.720 -2.287 1.00 93.31 90 PRO A CA 1
ATOM 691 C C . PRO A 1 90 ? 16.521 -12.297 -2.710 1.00 93.31 90 PRO A C 1
ATOM 693 O O . PRO A 1 90 ? 17.532 -12.112 -2.035 1.00 93.31 90 PRO A O 1
ATOM 696 N N . SER A 1 91 ? 16.560 -12.986 -3.851 1.00 96.44 91 SER A N 1
ATOM 697 C CA . SER A 1 91 ? 17.777 -13.565 -4.428 1.00 96.44 91 SER A CA 1
ATOM 698 C C . SER A 1 91 ? 18.307 -12.691 -5.556 1.00 96.44 91 SER A C 1
ATOM 700 O O . SER A 1 91 ? 17.673 -12.527 -6.600 1.00 96.44 91 SER A O 1
ATOM 702 N N . TYR A 1 92 ? 19.519 -12.181 -5.359 1.00 95.69 92 TYR A N 1
ATOM 703 C CA . TYR A 1 92 ? 20.240 -11.410 -6.362 1.00 95.69 92 TYR A CA 1
ATOM 704 C C . TYR A 1 92 ? 20.503 -12.236 -7.633 1.00 95.69 92 TYR A C 1
ATOM 706 O O . TYR A 1 92 ? 20.253 -11.775 -8.744 1.00 95.69 92 TYR A O 1
ATOM 714 N N . GLU A 1 93 ? 20.928 -13.488 -7.477 1.00 95.56 93 GLU A N 1
ATOM 715 C CA . GLU A 1 93 ? 21.260 -14.404 -8.571 1.00 95.56 93 GLU A CA 1
ATOM 716 C C . GLU A 1 93 ? 20.032 -14.703 -9.431 1.00 95.56 93 GLU A C 1
ATOM 718 O O . GLU A 1 93 ? 20.116 -14.666 -10.661 1.00 95.56 93 GLU A O 1
ATOM 723 N N . LYS A 1 94 ? 18.866 -14.920 -8.801 1.00 97.19 94 LYS A N 1
ATOM 724 C CA . LYS A 1 94 ? 17.602 -15.066 -9.530 1.00 97.19 94 LYS A CA 1
ATOM 725 C C . LYS A 1 94 ? 17.292 -13.809 -10.336 1.00 97.19 94 LYS A C 1
ATOM 727 O O . LYS A 1 94 ? 17.008 -13.930 -11.524 1.00 97.19 94 LYS A O 1
ATOM 732 N N . ILE A 1 95 ? 17.408 -12.620 -9.738 1.00 97.81 95 ILE A N 1
ATOM 733 C CA . ILE A 1 95 ? 17.133 -11.348 -10.426 1.00 97.81 95 ILE A CA 1
ATOM 734 C C . ILE A 1 95 ? 18.031 -11.195 -11.658 1.00 97.81 95 ILE A C 1
ATOM 736 O O . ILE A 1 95 ? 17.526 -10.954 -12.751 1.00 97.81 95 ILE A O 1
ATOM 740 N N . ILE A 1 96 ? 19.343 -11.398 -11.516 1.00 97.56 96 ILE A N 1
ATOM 741 C CA . ILE A 1 96 ? 20.289 -11.279 -12.634 1.00 97.56 96 ILE A CA 1
ATOM 742 C C . ILE A 1 96 ? 20.038 -12.344 -13.711 1.00 97.56 96 ILE A C 1
ATOM 744 O O . ILE A 1 96 ? 20.072 -12.025 -14.901 1.00 97.56 96 ILE A O 1
ATOM 748 N N . SER A 1 97 ? 19.720 -13.587 -13.329 1.00 97.75 97 SER A N 1
ATOM 749 C CA . SER A 1 97 ? 19.448 -14.673 -14.286 1.00 97.75 97 SER A CA 1
ATOM 750 C C . SER A 1 97 ? 18.256 -14.384 -15.209 1.00 97.75 97 SER A C 1
ATOM 752 O O . SER A 1 97 ? 18.232 -14.823 -16.361 1.00 97.75 97 SER A O 1
ATOM 754 N N . LEU A 1 98 ? 17.295 -13.577 -14.744 1.00 98.12 98 LEU A N 1
ATOM 755 C CA . LEU A 1 98 ? 16.144 -13.140 -15.534 1.00 98.12 98 LEU A CA 1
ATOM 756 C C . LEU A 1 98 ? 16.508 -12.087 -16.589 1.00 98.12 98 LEU A C 1
ATOM 758 O O . LEU A 1 98 ? 15.662 -11.768 -17.429 1.00 98.12 98 LEU A O 1
ATOM 762 N N . ARG A 1 99 ? 17.746 -11.573 -16.596 1.00 97.69 99 ARG A N 1
ATOM 763 C CA . ARG A 1 99 ? 18.234 -10.536 -17.520 1.00 97.69 99 ARG A CA 1
ATOM 764 C C . ARG A 1 99 ? 17.255 -9.355 -17.642 1.00 97.69 99 ARG A C 1
ATOM 766 O O . ARG A 1 99 ? 16.759 -9.106 -18.746 1.00 97.69 99 ARG A O 1
ATOM 773 N N . PRO A 1 100 ? 16.889 -8.692 -16.531 1.00 98.00 100 PRO A N 1
ATOM 774 C CA . PRO A 1 100 ? 16.027 -7.522 -16.586 1.00 98.00 100 PRO A CA 1
ATOM 775 C C . PRO A 1 100 ? 16.731 -6.348 -17.269 1.00 98.00 100 PRO A C 1
ATOM 777 O O . PRO A 1 100 ? 17.950 -6.219 -17.198 1.00 98.00 100 PRO A O 1
ATOM 780 N N . ASP A 1 101 ? 15.951 -5.478 -17.902 1.00 96.75 101 ASP A N 1
ATOM 781 C CA . ASP A 1 101 ? 16.403 -4.178 -18.409 1.00 96.75 101 ASP A CA 1
ATOM 782 C C . ASP A 1 101 ? 15.933 -3.001 -17.533 1.00 96.75 101 ASP A C 1
ATOM 784 O O . ASP A 1 101 ? 16.401 -1.876 -17.706 1.00 96.75 101 ASP A O 1
ATOM 788 N N . LEU A 1 102 ? 15.076 -3.271 -16.543 1.00 98.38 102 LEU A N 1
ATOM 789 C CA . LEU A 1 102 ? 14.712 -2.360 -15.460 1.00 98.38 102 LEU A CA 1
ATOM 790 C C . LEU A 1 102 ? 14.342 -3.161 -14.204 1.00 98.38 102 LEU A C 1
ATOM 792 O O . LEU A 1 102 ? 13.600 -4.141 -14.272 1.00 98.38 102 LEU A O 1
ATOM 796 N N . VAL A 1 103 ? 14.800 -2.703 -13.041 1.00 98.31 103 VAL A N 1
ATOM 797 C CA . VAL A 1 103 ? 14.242 -3.114 -11.745 1.00 98.31 103 VAL A CA 1
ATOM 798 C C . VAL A 1 103 ? 13.439 -1.947 -11.183 1.00 98.31 103 VAL A C 1
ATOM 800 O O . VAL A 1 103 ? 13.958 -0.838 -11.054 1.00 98.31 103 VAL A O 1
ATOM 803 N N . ILE A 1 104 ? 12.177 -2.184 -10.836 1.00 98.50 104 ILE A N 1
ATOM 804 C CA . ILE A 1 104 ? 11.385 -1.218 -10.072 1.00 98.50 104 ILE A CA 1
ATOM 805 C C . ILE A 1 104 ? 11.351 -1.720 -8.637 1.00 98.50 104 ILE A C 1
ATOM 807 O O . ILE A 1 104 ? 10.871 -2.823 -8.368 1.00 98.50 104 ILE A O 1
ATOM 811 N N . SER A 1 105 ? 11.927 -0.927 -7.737 1.00 97.06 105 SER A N 1
ATOM 812 C CA . SER A 1 105 ? 12.188 -1.315 -6.362 1.00 97.06 105 SER A CA 1
ATOM 813 C C . SER A 1 105 ? 11.321 -0.545 -5.380 1.00 97.06 105 SER A C 1
ATOM 815 O O . SER A 1 105 ? 11.294 0.679 -5.420 1.00 97.06 105 SER A O 1
ATOM 817 N N . ALA A 1 106 ? 10.701 -1.232 -4.424 1.00 95.81 106 ALA A N 1
ATOM 818 C CA . ALA A 1 106 ? 10.201 -0.557 -3.231 1.00 95.81 106 ALA A CA 1
ATOM 819 C C . ALA A 1 106 ? 11.392 -0.088 -2.382 1.00 95.81 106 ALA A C 1
ATOM 821 O O . ALA A 1 106 ? 12.441 -0.744 -2.366 1.00 95.81 106 ALA A O 1
ATOM 822 N N . LYS A 1 107 ? 11.245 1.020 -1.650 1.00 94.06 107 LYS A N 1
ATOM 823 C CA . LYS A 1 107 ? 12.278 1.514 -0.723 1.00 94.06 107 LYS A CA 1
ATOM 824 C C . LYS A 1 107 ? 12.672 0.502 0.349 1.00 94.06 107 LYS A C 1
ATOM 826 O O . LYS A 1 107 ? 13.826 0.457 0.766 1.00 94.06 107 LYS A O 1
ATOM 831 N N . SER A 1 108 ? 11.722 -0.319 0.775 1.00 89.94 108 SER A N 1
ATOM 832 C CA . SER A 1 108 ? 11.922 -1.367 1.773 1.00 89.94 108 SER A CA 1
ATOM 833 C C . SER A 1 108 ? 12.737 -2.565 1.274 1.00 89.94 108 SER A C 1
ATOM 835 O O . SER A 1 108 ? 13.103 -3.425 2.075 1.00 89.94 108 SER A O 1
ATOM 837 N N . PHE A 1 109 ? 13.062 -2.628 -0.022 1.00 92.81 109 PHE A N 1
ATOM 838 C CA . PHE A 1 109 ? 13.933 -3.663 -0.567 1.00 92.81 109 PHE A CA 1
ATOM 839 C C . PHE A 1 109 ? 15.327 -3.622 0.096 1.00 92.81 109 PHE A C 1
ATOM 841 O O . PHE A 1 109 ? 15.865 -2.529 0.310 1.00 92.81 109 PHE A O 1
ATOM 848 N N . PRO A 1 110 ? 15.957 -4.774 0.413 1.00 94.25 110 PRO A N 1
ATOM 849 C CA . PRO A 1 110 ? 17.208 -4.796 1.167 1.00 94.25 110 PRO A CA 1
ATOM 850 C C . PRO A 1 110 ? 18.313 -3.953 0.523 1.00 94.25 110 PRO A C 1
ATOM 852 O O . PRO A 1 110 ? 18.753 -4.225 -0.598 1.00 94.25 110 PRO A O 1
ATOM 855 N N . LYS A 1 111 ? 18.811 -2.955 1.266 1.00 92.31 111 LYS A N 1
ATOM 856 C CA . LYS A 1 111 ? 19.759 -1.950 0.757 1.00 92.31 111 LYS A CA 1
ATOM 857 C C . LYS A 1 111 ? 20.997 -2.568 0.099 1.00 92.31 111 LYS A C 1
ATOM 859 O O . LYS A 1 111 ? 21.412 -2.122 -0.962 1.00 92.31 111 LYS A O 1
ATOM 864 N N . GLN A 1 112 ? 21.567 -3.615 0.695 1.00 92.19 112 GLN A N 1
ATOM 865 C CA . GLN A 1 112 ? 22.760 -4.269 0.147 1.00 92.19 112 GLN A CA 1
ATOM 866 C C . GLN A 1 112 ? 22.507 -4.886 -1.237 1.00 92.19 112 GLN A C 1
ATOM 868 O O . GLN A 1 112 ? 23.376 -4.833 -2.104 1.00 92.19 112 GLN A O 1
ATOM 873 N N . LEU A 1 113 ? 21.322 -5.464 -1.462 1.00 93.38 113 LEU A N 1
ATOM 874 C CA . LEU A 1 113 ? 20.948 -6.004 -2.770 1.00 93.38 113 LEU A CA 1
ATOM 875 C C . LEU A 1 113 ? 20.630 -4.882 -3.753 1.00 93.38 113 LEU A C 1
ATOM 877 O O . LEU A 1 113 ? 21.050 -4.951 -4.904 1.00 93.38 113 LEU A O 1
ATOM 881 N N . PHE A 1 114 ? 19.937 -3.842 -3.291 1.00 94.19 114 PHE A N 1
ATOM 882 C CA . PHE A 1 114 ? 19.695 -2.643 -4.081 1.00 94.19 114 PHE A CA 1
ATOM 883 C C . PHE A 1 114 ? 21.000 -2.031 -4.610 1.00 94.19 114 PHE A C 1
ATOM 885 O O . PHE A 1 114 ? 21.110 -1.815 -5.814 1.00 94.19 114 PHE A O 1
ATOM 892 N N . ASP A 1 115 ? 21.997 -1.811 -3.746 1.00 94.50 115 ASP A N 1
ATOM 893 C CA . ASP A 1 115 ? 23.280 -1.210 -4.131 1.00 94.50 115 ASP A CA 1
ATOM 894 C C . ASP A 1 115 ? 23.990 -2.069 -5.201 1.00 94.50 115 ASP A C 1
ATOM 896 O O . ASP A 1 115 ? 24.491 -1.544 -6.196 1.00 94.50 115 ASP A O 1
ATOM 900 N N . LYS A 1 116 ? 23.969 -3.404 -5.047 1.00 95.62 116 LYS A N 1
ATOM 901 C CA . LYS A 1 116 ? 24.533 -4.348 -6.031 1.00 95.62 116 LYS A CA 1
ATOM 902 C C . LYS A 1 116 ? 23.814 -4.304 -7.382 1.00 95.62 116 LYS A C 1
ATOM 904 O O . LYS A 1 116 ? 24.474 -4.352 -8.420 1.00 95.62 116 LYS A O 1
ATOM 909 N N . LEU A 1 117 ? 22.481 -4.232 -7.379 1.00 95.88 117 LEU A N 1
ATOM 910 C CA . LEU A 1 117 ? 21.671 -4.151 -8.600 1.00 95.88 117 LEU A CA 1
ATOM 911 C C . LEU A 1 117 ? 21.870 -2.809 -9.308 1.00 95.88 117 LEU A C 1
ATOM 913 O O . LEU A 1 117 ? 22.109 -2.785 -10.512 1.00 95.88 117 LEU A O 1
ATOM 917 N N . ALA A 1 118 ? 21.832 -1.705 -8.561 1.00 94.75 118 ALA A N 1
ATOM 918 C CA . ALA A 1 118 ? 21.982 -0.353 -9.094 1.00 94.75 118 ALA A CA 1
ATOM 919 C C . ALA A 1 118 ? 23.364 -0.097 -9.718 1.00 94.75 118 ALA A C 1
ATOM 921 O O . ALA A 1 118 ? 23.492 0.779 -10.569 1.00 94.75 118 ALA A O 1
ATOM 922 N N . ALA A 1 119 ? 24.384 -0.875 -9.342 1.00 94.38 119 ALA A N 1
ATOM 923 C CA . ALA A 1 119 ? 25.705 -0.822 -9.964 1.00 94.38 119 ALA A CA 1
ATOM 924 C C . ALA A 1 119 ? 25.746 -1.396 -11.396 1.00 94.38 119 ALA A C 1
ATOM 926 O O . ALA A 1 119 ? 26.705 -1.143 -12.120 1.00 94.38 119 ALA A O 1
ATOM 927 N N . GLN A 1 120 ? 24.747 -2.186 -11.806 1.00 93.69 120 GLN A N 1
ATOM 928 C CA . GLN A 1 120 ? 24.7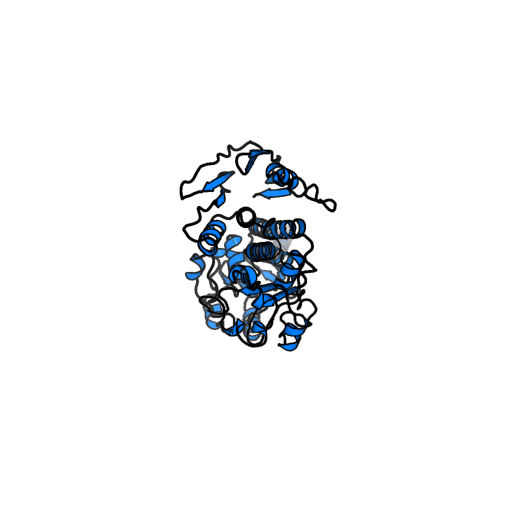67 -2.936 -13.074 1.00 93.69 120 GLN A CA 1
ATOM 929 C C . GLN A 1 120 ? 23.511 -2.746 -13.929 1.00 93.69 120 GLN A C 1
ATOM 931 O O . GLN A 1 120 ? 23.547 -2.985 -15.135 1.00 93.69 120 GLN A O 1
ATOM 936 N N . LEU A 1 121 ? 22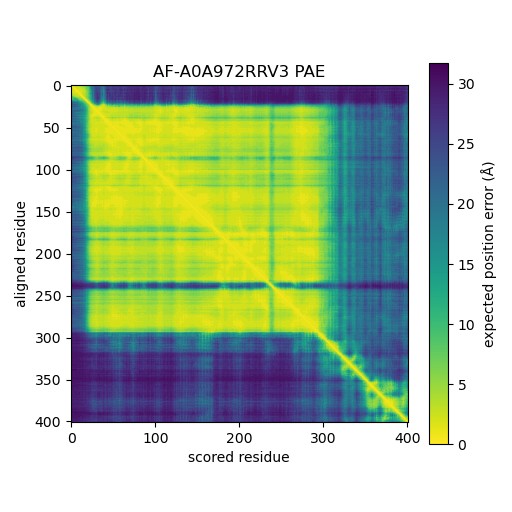.399 -2.336 -13.322 1.00 94.56 121 LEU A N 1
ATOM 937 C CA . LEU A 1 121 ? 21.092 -2.237 -13.957 1.00 94.56 121 LEU A CA 1
ATOM 938 C C . LEU A 1 121 ? 20.438 -0.891 -13.628 1.00 94.56 121 LEU A C 1
ATOM 940 O O . LEU A 1 121 ? 20.649 -0.352 -12.539 1.00 94.56 121 LEU A O 1
ATOM 944 N N . PRO A 1 122 ? 19.578 -0.362 -14.513 1.00 95.75 122 PRO A N 1
ATOM 945 C CA . PRO A 1 122 ? 18.673 0.714 -14.141 1.00 95.75 122 PRO A CA 1
ATOM 946 C C . PRO A 1 122 ? 17.742 0.252 -13.012 1.00 95.75 122 PRO A C 1
ATOM 948 O O . PRO A 1 122 ? 17.039 -0.753 -13.148 1.00 95.75 122 PRO A O 1
ATOM 951 N N . VAL A 1 123 ? 17.723 1.001 -11.907 1.00 97.31 123 VAL A N 1
ATOM 952 C CA . VAL A 1 123 ? 16.824 0.755 -10.771 1.00 97.31 123 VAL A CA 1
ATOM 953 C C . VAL A 1 123 ? 16.055 2.028 -10.439 1.00 97.31 123 VAL A C 1
ATOM 955 O O . VAL A 1 123 ? 16.668 3.030 -10.065 1.00 97.31 123 VAL A O 1
ATOM 958 N N . MET A 1 124 ? 14.726 1.978 -10.531 1.00 98.06 124 MET A N 1
ATOM 959 C CA . MET A 1 124 ? 13.823 3.055 -10.108 1.00 98.06 124 MET A CA 1
ATOM 960 C C . MET A 1 124 ? 13.220 2.719 -8.746 1.00 98.06 124 MET A C 1
ATOM 962 O O . MET A 1 124 ? 12.706 1.616 -8.583 1.00 98.06 124 MET A O 1
ATOM 966 N N . VAL A 1 125 ? 13.279 3.643 -7.783 1.00 98.12 125 VAL A N 1
ATOM 967 C CA . VAL A 1 125 ? 12.711 3.435 -6.441 1.00 98.12 125 VAL A CA 1
ATOM 968 C C . VAL A 1 125 ? 11.368 4.131 -6.287 1.00 98.12 125 VAL A C 1
ATOM 970 O O . VAL A 1 125 ? 11.247 5.305 -6.631 1.00 98.12 125 VAL A O 1
ATOM 973 N N . LEU A 1 126 ? 10.401 3.402 -5.734 1.00 98.19 126 LEU A N 1
ATOM 974 C CA . LEU A 1 126 ? 9.111 3.920 -5.289 1.00 98.19 126 LEU A CA 1
ATOM 975 C C . LEU A 1 126 ? 9.038 3.869 -3.752 1.00 98.19 126 LEU A C 1
ATOM 977 O O . LEU A 1 126 ? 9.410 2.856 -3.144 1.00 98.19 126 LEU A O 1
ATOM 981 N N . ASP A 1 127 ? 8.589 4.959 -3.140 1.00 97.19 127 ASP A N 1
ATOM 982 C CA . ASP A 1 127 ? 8.436 5.153 -1.693 1.00 97.19 127 ASP A CA 1
ATOM 983 C C . ASP A 1 127 ? 7.228 6.056 -1.378 1.00 97.19 127 ASP A C 1
ATOM 985 O O . ASP A 1 127 ? 7.394 7.164 -0.863 1.00 97.19 127 ASP A O 1
ATOM 989 N N . PRO A 1 128 ? 6.000 5.639 -1.723 1.00 97.31 128 PRO A N 1
ATOM 990 C CA . PRO A 1 128 ? 4.833 6.489 -1.548 1.00 97.31 128 PRO A CA 1
ATOM 991 C C . PRO A 1 128 ? 4.417 6.604 -0.074 1.00 97.31 128 PRO A C 1
ATOM 993 O O . PRO A 1 128 ? 4.263 5.599 0.627 1.00 97.31 128 PRO A O 1
ATOM 996 N N . HIS A 1 129 ? 4.131 7.833 0.370 1.00 96.50 129 HIS A N 1
ATOM 997 C CA . HIS A 1 129 ? 3.692 8.146 1.740 1.00 96.50 129 HIS A CA 1
ATOM 998 C C . HIS A 1 129 ? 2.238 8.630 1.814 1.00 96.50 129 HIS A C 1
ATOM 1000 O O . HIS A 1 129 ? 1.733 8.910 2.895 1.00 96.50 129 HIS A O 1
ATOM 1006 N N . SER A 1 130 ? 1.543 8.707 0.679 1.00 97.62 130 SER A N 1
ATOM 1007 C CA . SER A 1 130 ? 0.147 9.140 0.557 1.00 97.62 130 SER A CA 1
ATOM 1008 C C . SER A 1 130 ? -0.503 8.553 -0.701 1.00 97.62 130 SER A C 1
ATOM 1010 O O . SER A 1 130 ? 0.193 8.073 -1.597 1.00 97.62 130 SER A O 1
ATOM 1012 N N . LEU A 1 131 ? -1.833 8.626 -0.821 1.00 95.19 131 LEU A N 1
ATOM 1013 C CA . LEU A 1 131 ? -2.531 8.212 -2.049 1.00 95.19 131 LEU A CA 1
ATOM 1014 C C . LEU A 1 131 ? -2.140 9.074 -3.256 1.00 95.19 131 LEU A C 1
ATOM 1016 O O . LEU A 1 131 ? -1.998 8.558 -4.367 1.00 95.19 131 LEU A O 1
ATOM 1020 N N . LYS A 1 132 ? -1.865 10.360 -3.026 1.00 95.56 132 LYS A N 1
ATOM 1021 C CA . LYS A 1 132 ? -1.276 11.253 -4.026 1.00 95.56 132 LYS A CA 1
ATOM 1022 C C . LYS A 1 132 ? 0.090 10.758 -4.512 1.00 95.56 132 LYS A C 1
ATOM 1024 O O . LYS A 1 132 ? 0.349 10.792 -5.715 1.00 95.56 132 LYS A O 1
ATOM 1029 N N . ASP A 1 133 ? 0.953 10.285 -3.615 1.00 98.31 133 ASP A N 1
ATOM 1030 C CA . ASP A 1 133 ? 2.253 9.729 -4.007 1.00 98.31 133 ASP A CA 1
ATOM 1031 C C . ASP A 1 133 ? 2.084 8.432 -4.796 1.00 98.31 133 ASP A C 1
ATOM 1033 O O . ASP A 1 133 ? 2.714 8.277 -5.836 1.00 98.31 133 ASP A O 1
ATOM 1037 N N . ILE A 1 134 ? 1.145 7.565 -4.401 1.00 98.44 134 ILE A N 1
ATOM 1038 C CA . ILE A 1 134 ? 0.796 6.353 -5.161 1.00 98.44 134 ILE A CA 1
ATOM 1039 C C . ILE A 1 134 ? 0.353 6.714 -6.587 1.00 98.44 134 ILE A C 1
ATOM 1041 O O . ILE A 1 134 ? 0.791 6.096 -7.559 1.00 98.44 134 ILE A O 1
ATOM 1045 N N . ALA A 1 135 ? -0.486 7.741 -6.746 1.00 94.00 135 ALA A N 1
ATOM 1046 C CA . ALA A 1 135 ? -0.891 8.236 -8.060 1.00 94.00 135 ALA A CA 1
ATOM 1047 C C . ALA A 1 135 ? 0.303 8.773 -8.874 1.00 94.00 135 ALA A C 1
ATOM 1049 O O . ALA A 1 135 ? 0.403 8.521 -10.079 1.00 94.00 135 ALA A O 1
ATOM 1050 N N . ASN A 1 136 ? 1.243 9.471 -8.232 1.00 97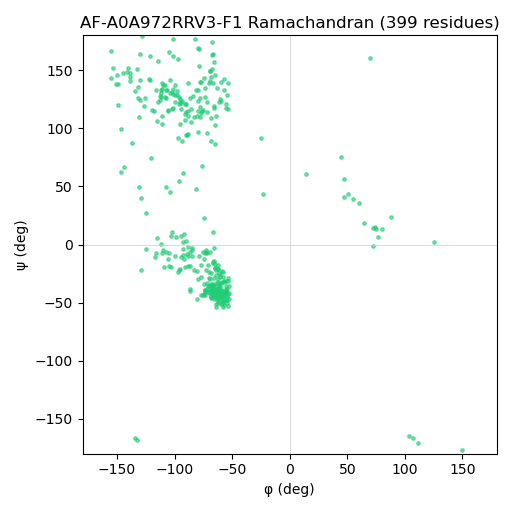.19 136 ASN A N 1
ATOM 1051 C CA . ASN A 1 136 ? 2.478 9.924 -8.875 1.00 97.19 136 ASN A CA 1
ATOM 1052 C C . ASN A 1 136 ? 3.380 8.757 -9.286 1.00 97.19 136 ASN A C 1
ATOM 1054 O O . ASN A 1 136 ? 3.942 8.779 -10.379 1.00 97.19 136 ASN A O 1
ATOM 1058 N N . ASP A 1 137 ? 3.474 7.719 -8.468 1.00 98.50 137 ASP A N 1
ATOM 1059 C CA . ASP A 1 137 ? 4.238 6.510 -8.753 1.00 98.50 137 ASP A CA 1
ATOM 1060 C C . ASP A 1 137 ? 3.677 5.751 -9.942 1.00 98.50 137 ASP A C 1
ATOM 1062 O O . ASP A 1 137 ? 4.427 5.388 -10.849 1.00 98.50 137 ASP A O 1
ATOM 1066 N N . ILE A 1 138 ? 2.352 5.610 -10.021 1.00 96.88 138 ILE A N 1
ATOM 1067 C CA . ILE A 1 138 ? 1.681 5.065 -11.204 1.00 96.88 138 ILE A CA 1
ATOM 1068 C C . ILE A 1 138 ? 2.099 5.848 -12.458 1.00 96.88 138 ILE A C 1
ATOM 1070 O O . ILE A 1 138 ? 2.457 5.242 -13.472 1.00 96.88 138 ILE A O 1
ATOM 1074 N N . ARG A 1 139 ? 2.132 7.188 -12.395 1.00 94.94 139 ARG A N 1
ATOM 1075 C CA . ARG A 1 139 ? 2.593 8.030 -13.514 1.00 94.94 139 ARG A CA 1
ATOM 1076 C C . ARG A 1 139 ? 4.070 7.816 -13.838 1.00 94.94 139 ARG A C 1
ATOM 1078 O O . ARG A 1 139 ? 4.392 7.689 -15.017 1.00 94.94 139 ARG A O 1
ATOM 1085 N N . LYS A 1 140 ? 4.961 7.725 -12.843 1.00 97.56 140 LYS A N 1
ATOM 1086 C CA . LYS A 1 140 ? 6.393 7.421 -13.049 1.00 97.56 140 LYS A CA 1
ATOM 1087 C C . LYS A 1 140 ? 6.576 6.078 -13.751 1.00 97.56 140 LYS A C 1
ATOM 1089 O O . LYS A 1 140 ? 7.331 5.997 -14.720 1.00 97.56 140 LYS A O 1
ATOM 1094 N N . VAL A 1 141 ? 5.837 5.050 -13.327 1.00 98.19 141 VAL A N 1
ATOM 1095 C CA . VAL A 1 141 ? 5.839 3.734 -13.982 1.00 98.19 141 VAL A CA 1
ATOM 1096 C C . VAL A 1 141 ? 5.313 3.841 -15.419 1.00 98.19 141 VAL A C 1
ATOM 1098 O O . VAL A 1 141 ? 5.917 3.289 -16.340 1.00 98.19 141 VAL A O 1
ATOM 1101 N N . GLY A 1 142 ? 4.255 4.620 -15.654 1.00 93.50 142 GLY A N 1
ATOM 1102 C CA . GLY A 1 142 ? 3.778 4.960 -16.998 1.00 93.50 142 GLY A CA 1
ATOM 1103 C C . GLY A 1 142 ? 4.841 5.621 -17.874 1.00 93.50 142 GLY A C 1
ATOM 1104 O O . GLY A 1 142 ? 4.981 5.260 -19.042 1.00 93.50 142 GLY A O 1
ATOM 1105 N N . ILE A 1 143 ? 5.633 6.534 -17.302 1.00 93.25 143 ILE A N 1
ATOM 1106 C CA . ILE A 1 143 ? 6.717 7.224 -18.006 1.00 93.25 143 ILE A CA 1
ATOM 1107 C C . ILE A 1 143 ? 7.799 6.249 -18.450 1.00 93.25 143 ILE A C 1
ATOM 1109 O O . ILE A 1 143 ? 8.164 6.237 -19.625 1.00 93.25 143 ILE A O 1
ATOM 1113 N N . VAL A 1 144 ? 8.296 5.410 -17.539 1.00 96.69 144 VAL A N 1
ATOM 1114 C CA . VAL A 1 144 ? 9.376 4.471 -17.874 1.00 96.69 144 VAL A CA 1
ATOM 1115 C C . VAL A 1 144 ? 8.916 3.365 -18.815 1.00 96.69 144 VAL A C 1
ATOM 1117 O O . VAL A 1 144 ? 9.713 2.901 -19.621 1.00 96.69 144 VAL A O 1
ATOM 1120 N N . THR A 1 145 ? 7.642 2.969 -18.770 1.00 95.00 145 THR A N 1
ATOM 1121 C CA . THR A 1 145 ? 7.079 1.920 -19.641 1.00 95.00 145 THR A CA 1
ATOM 1122 C C . THR A 1 145 ? 6.536 2.441 -20.976 1.00 95.00 145 THR A C 1
ATOM 1124 O O . THR A 1 145 ? 6.230 1.633 -21.858 1.00 95.00 145 THR A O 1
ATOM 1127 N N . GLY A 1 146 ? 6.432 3.760 -21.161 1.00 88.94 146 GLY A N 1
ATOM 1128 C CA . GLY A 1 146 ? 5.824 4.379 -22.343 1.00 88.94 146 GLY A CA 1
ATOM 1129 C C . GLY A 1 146 ? 4.289 4.300 -22.382 1.00 88.94 146 GLY A C 1
ATOM 1130 O O . GLY A 1 146 ? 3.690 4.558 -23.423 1.00 88.94 146 GLY A O 1
ATOM 1131 N N . LEU A 1 147 ? 3.640 3.940 -21.269 1.00 84.56 147 LEU A N 1
ATOM 1132 C CA . LEU A 1 147 ? 2.189 3.738 -21.144 1.00 84.56 147 LEU A CA 1
ATOM 1133 C C . LEU A 1 147 ? 1.512 4.911 -20.416 1.00 84.56 147 LEU A C 1
ATOM 1135 O O . LEU A 1 147 ? 0.679 4.725 -19.529 1.00 84.56 147 LEU A O 1
ATOM 1139 N N . TYR A 1 148 ? 1.875 6.139 -20.792 1.00 83.44 148 TYR A N 1
ATOM 1140 C CA . TYR A 1 148 ? 1.462 7.373 -20.110 1.00 83.44 148 TYR A CA 1
ATOM 1141 C C . TYR A 1 148 ? -0.057 7.522 -19.971 1.00 83.44 148 TYR A C 1
ATOM 1143 O O . TYR A 1 148 ? -0.540 7.887 -18.904 1.00 83.44 148 TYR A O 1
ATOM 1151 N N . ARG A 1 149 ? -0.819 7.235 -21.037 1.00 73.38 149 ARG A N 1
ATOM 1152 C CA . ARG A 1 149 ? -2.285 7.387 -21.039 1.00 73.38 149 ARG A CA 1
ATOM 1153 C C . ARG A 1 149 ? -2.952 6.416 -20.068 1.00 73.38 149 ARG A C 1
ATOM 1155 O O . ARG A 1 149 ? -3.765 6.840 -19.251 1.00 73.38 149 ARG A O 1
ATOM 1162 N N . ASN A 1 150 ? -2.551 5.146 -20.105 1.00 73.00 150 ASN A N 1
ATOM 1163 C CA . ASN A 1 150 ? -3.078 4.119 -19.207 1.00 73.00 150 ASN A CA 1
ATOM 1164 C C . ASN A 1 150 ? -2.732 4.449 -17.752 1.00 73.00 150 ASN A C 1
ATOM 1166 O O . ASN A 1 150 ? -3.608 4.447 -16.890 1.00 73.00 150 ASN A O 1
ATOM 1170 N N . ALA A 1 151 ? -1.475 4.817 -17.491 1.00 78.44 151 ALA A N 1
ATOM 1171 C CA . ALA A 1 151 ? -1.033 5.243 -16.170 1.00 78.44 151 ALA A CA 1
ATOM 1172 C C . ALA A 1 151 ? -1.799 6.468 -15.657 1.00 78.44 151 ALA A C 1
ATOM 1174 O O . ALA A 1 151 ? -2.224 6.478 -14.506 1.00 78.44 151 ALA A O 1
ATOM 1175 N N . GLN A 1 152 ? -2.040 7.472 -16.504 1.00 81.62 152 GLN A N 1
ATOM 1176 C CA . GLN A 1 152 ? -2.826 8.643 -16.121 1.00 81.62 152 GLN A CA 1
ATOM 1177 C C . GLN A 1 152 ? -4.266 8.268 -15.755 1.00 81.62 152 GLN A C 1
ATOM 1179 O O . GLN A 1 152 ? -4.789 8.793 -14.775 1.00 81.62 152 GLN A O 1
ATOM 1184 N N . GLY A 1 153 ? -4.890 7.347 -16.496 1.00 72.25 153 GLY A N 1
ATOM 1185 C CA . GLY A 1 153 ? -6.225 6.839 -16.176 1.00 72.25 153 GLY A CA 1
ATOM 1186 C C . GLY A 1 153 ? -6.271 6.128 -14.821 1.00 72.25 153 GLY A C 1
ATOM 1187 O O . GLY A 1 153 ? -7.147 6.409 -14.006 1.00 72.25 153 GLY A O 1
ATOM 1188 N N . VAL A 1 154 ? -5.299 5.255 -14.538 1.00 80.06 154 VAL A N 1
ATOM 1189 C CA . VAL A 1 154 ? -5.208 4.547 -13.248 1.00 80.06 154 VAL A CA 1
ATOM 1190 C C . VAL A 1 154 ? -4.933 5.524 -12.097 1.00 80.06 154 VAL A C 1
ATOM 1192 O O . VAL A 1 154 ? -5.617 5.473 -11.078 1.00 80.06 154 VAL A O 1
ATOM 1195 N N . ALA A 1 155 ? -3.995 6.459 -12.267 1.00 80.38 155 ALA A N 1
ATOM 1196 C CA . ALA A 1 155 ? -3.682 7.481 -11.268 1.00 80.38 155 ALA A CA 1
ATOM 1197 C C . ALA A 1 155 ? -4.888 8.389 -10.974 1.00 80.38 155 ALA A C 1
ATOM 1199 O O . ALA A 1 155 ? -5.193 8.653 -9.813 1.00 80.38 155 ALA A O 1
ATOM 1200 N N . PHE A 1 156 ? -5.621 8.815 -12.010 1.00 77.44 156 PHE A N 1
ATOM 1201 C CA . PHE A 1 156 ? -6.828 9.625 -11.846 1.00 77.44 156 PHE A CA 1
ATOM 1202 C C . PHE A 1 156 ? -7.900 8.901 -11.028 1.00 77.44 156 PHE A C 1
ATOM 1204 O O . PHE A 1 156 ? -8.528 9.529 -10.179 1.00 77.44 156 PHE A O 1
ATOM 1211 N N . LYS A 1 157 ? -8.092 7.589 -11.238 1.00 76.00 157 LYS A N 1
ATOM 1212 C CA . LYS A 1 157 ? -9.028 6.788 -10.430 1.00 76.00 157 LYS A CA 1
ATOM 1213 C C . LYS A 1 157 ? -8.652 6.816 -8.948 1.00 76.00 157 LYS A C 1
ATOM 1215 O O . LYS A 1 157 ? -9.533 7.035 -8.120 1.00 76.00 157 LYS A O 1
ATOM 1220 N N . VAL A 1 158 ? -7.364 6.651 -8.624 1.00 81.00 158 VAL A N 1
ATOM 1221 C CA . VAL A 1 158 ? -6.877 6.709 -7.234 1.00 81.00 158 VAL A CA 1
ATOM 1222 C C . VAL A 1 158 ? -7.229 8.050 -6.591 1.00 81.00 158 VAL A C 1
ATOM 1224 O O . VAL A 1 158 ? -7.918 8.092 -5.573 1.00 81.00 158 VAL A O 1
ATOM 1227 N N . GLU A 1 159 ? -6.849 9.148 -7.242 1.00 80.94 159 GLU A N 1
ATOM 1228 C CA . GLU A 1 159 ? -7.087 10.496 -6.720 1.00 80.94 159 GLU A CA 1
ATOM 1229 C C . GLU A 1 159 ? -8.580 10.859 -6.670 1.00 80.94 159 GLU A C 1
ATOM 1231 O O . GLU A 1 159 ? -9.019 11.604 -5.797 1.00 80.94 159 GLU A O 1
ATOM 1236 N N . ALA A 1 160 ? -9.382 10.380 -7.625 1.00 73.19 160 ALA A N 1
ATOM 1237 C CA . ALA A 1 160 ? -10.816 10.645 -7.660 1.00 73.19 160 ALA A CA 1
ATOM 1238 C C . ALA A 1 160 ? -11.535 9.979 -6.483 1.00 73.19 160 ALA A C 1
ATOM 1240 O O . ALA A 1 160 ? -12.372 10.624 -5.849 1.00 73.19 160 ALA A O 1
ATOM 1241 N N . ILE A 1 161 ? -11.185 8.728 -6.166 1.00 76.94 161 ILE A N 1
ATOM 1242 C CA . ILE A 1 161 ? -11.760 8.013 -5.023 1.00 76.94 161 ILE A CA 1
ATOM 1243 C C . ILE A 1 161 ? -11.294 8.646 -3.710 1.00 76.94 161 ILE A C 1
ATOM 1245 O O . ILE A 1 161 ? -12.131 8.910 -2.852 1.00 76.94 161 ILE A O 1
ATOM 1249 N N . GLU A 1 162 ? -10.005 8.971 -3.578 1.00 83.38 162 GLU A N 1
ATOM 1250 C CA . GLU A 1 162 ? -9.472 9.701 -2.418 1.00 83.38 162 GLU A CA 1
ATOM 1251 C C . GLU A 1 162 ? -10.247 11.006 -2.178 1.00 83.38 162 GLU A C 1
ATOM 1253 O O . GLU A 1 162 ? -10.804 11.221 -1.100 1.00 83.38 162 GLU A O 1
ATOM 1258 N N . ARG A 1 163 ? -10.375 11.857 -3.207 1.00 76.69 163 ARG A N 1
ATOM 1259 C CA . ARG A 1 163 ? -11.132 13.117 -3.114 1.00 76.69 163 ARG A CA 1
ATOM 1260 C C . ARG A 1 163 ? -12.590 12.890 -2.729 1.00 76.69 163 ARG A C 1
ATOM 1262 O O . ARG A 1 163 ? -13.114 13.642 -1.909 1.00 76.69 163 ARG A O 1
ATOM 1269 N N . ALA A 1 164 ? -13.245 11.886 -3.311 1.00 73.06 164 ALA A N 1
ATOM 1270 C CA . ALA A 1 164 ? -14.627 11.560 -2.982 1.00 73.06 164 ALA A CA 1
ATOM 1271 C C . ALA A 1 164 ? -14.760 11.146 -1.509 1.00 73.06 164 ALA A C 1
ATOM 1273 O O . ALA A 1 164 ? -15.592 11.704 -0.795 1.00 73.06 164 ALA A O 1
ATOM 1274 N N . VAL A 1 165 ? -13.905 10.242 -1.023 1.00 79.00 165 VAL A N 1
ATOM 1275 C CA . VAL A 1 165 ? -13.908 9.816 0.384 1.00 79.00 165 VAL A CA 1
ATOM 1276 C C . VAL A 1 165 ? -13.693 11.006 1.314 1.00 79.00 165 VAL A C 1
ATOM 1278 O O . VAL A 1 165 ? -14.488 11.206 2.231 1.00 79.00 165 VAL A O 1
ATOM 1281 N N . ARG A 1 166 ? -12.704 11.863 1.050 1.00 81.06 166 ARG A N 1
ATOM 1282 C CA . ARG A 1 166 ? -12.445 13.056 1.878 1.00 81.06 166 ARG A CA 1
ATOM 1283 C C . ARG A 1 166 ? -13.622 14.037 1.901 1.00 81.06 166 ARG A C 1
ATOM 1285 O O . ARG A 1 166 ? -13.884 14.667 2.931 1.00 81.06 166 ARG A O 1
ATOM 1292 N N . ALA A 1 167 ? -14.328 14.179 0.777 1.00 73.69 167 ALA A N 1
ATOM 1293 C CA . ALA A 1 167 ? -15.477 15.072 0.644 1.00 73.69 167 ALA A CA 1
ATOM 1294 C C . ALA A 1 167 ? -16.718 14.556 1.388 1.00 73.69 167 ALA A C 1
ATOM 1296 O O . ALA A 1 167 ? -17.418 15.345 2.019 1.00 73.69 167 ALA A O 1
ATOM 1297 N N . PHE A 1 168 ? -16.981 13.247 1.339 1.00 74.88 168 PHE A N 1
ATOM 1298 C CA . PHE A 1 168 ? -18.160 12.640 1.971 1.00 74.88 168 PHE A CA 1
ATOM 1299 C C . PHE A 1 168 ? -17.946 12.223 3.426 1.00 74.88 168 PHE A C 1
ATOM 1301 O O . PHE A 1 168 ? -18.922 12.036 4.158 1.00 74.88 168 PHE A O 1
ATOM 1308 N N . THR A 1 169 ? -16.695 12.085 3.864 1.00 79.38 169 THR A N 1
ATOM 1309 C CA . THR A 1 169 ? -16.403 11.779 5.262 1.00 79.38 169 THR A CA 1
ATOM 1310 C C . THR A 1 169 ? -16.693 12.997 6.139 1.00 79.38 169 THR A C 1
ATOM 1312 O O . THR A 1 169 ? -16.144 14.084 5.934 1.00 79.38 169 THR A O 1
ATOM 1315 N N . GLY A 1 170 ? -17.572 12.813 7.123 1.00 80.31 170 GLY A N 1
ATOM 1316 C CA . GLY A 1 170 ? -17.801 13.751 8.217 1.00 80.31 170 GLY A CA 1
ATOM 1317 C C . GLY A 1 170 ? -16.588 13.847 9.143 1.00 80.31 170 GLY A C 1
ATOM 1318 O O . GLY A 1 170 ? -15.606 13.132 8.979 1.00 80.31 170 GLY A O 1
ATOM 1319 N N . ASN A 1 171 ? -16.633 14.763 10.105 1.00 91.00 171 ASN A N 1
ATOM 1320 C CA . ASN A 1 171 ? -15.575 14.871 11.104 1.00 91.00 171 ASN A CA 1
ATOM 1321 C C . ASN A 1 171 ? -15.772 13.797 12.188 1.00 91.00 171 ASN A C 1
ATOM 1323 O O . ASN A 1 171 ? -16.835 13.776 12.803 1.00 91.00 171 ASN A O 1
ATOM 1327 N N . HIS A 1 172 ? -14.767 12.945 12.410 1.00 92.56 172 HIS A N 1
ATOM 1328 C CA . HIS A 1 172 ? -14.764 11.868 13.413 1.00 92.56 172 HIS A CA 1
ATOM 1329 C C . HIS A 1 172 ? -13.555 11.974 14.357 1.00 92.56 172 HIS A C 1
ATOM 1331 O O . HIS A 1 172 ? -13.068 10.968 14.871 1.00 92.56 172 HIS A O 1
ATOM 1337 N N . GLN A 1 173 ? -13.028 13.184 14.567 1.00 91.81 173 GLN A N 1
ATOM 1338 C CA . GLN A 1 173 ? -11.876 13.432 15.448 1.00 91.81 173 GLN A CA 1
ATOM 1339 C C . GLN A 1 173 ? -12.170 13.140 16.932 1.00 91.81 173 GLN A C 1
ATOM 1341 O O . GLN A 1 173 ? -11.258 13.023 17.747 1.00 91.81 173 GLN A O 1
ATOM 1346 N N . ASP A 1 174 ? -13.443 12.996 17.291 1.00 92.62 174 ASP A N 1
ATOM 1347 C CA . ASP A 1 174 ? -13.898 12.500 18.587 1.00 92.62 174 ASP A CA 1
ATOM 1348 C C . ASP A 1 174 ? -13.678 10.987 18.764 1.00 92.62 174 ASP A C 1
ATOM 1350 O O . ASP A 1 174 ? -13.586 10.524 19.898 1.00 92.62 174 ASP A O 1
ATOM 1354 N N . LYS A 1 175 ? -13.547 10.219 17.671 1.00 92.56 175 LYS A N 1
ATOM 1355 C CA . LYS A 1 175 ? -13.304 8.771 17.706 1.00 92.56 175 LYS A CA 1
ATOM 1356 C C . LYS A 1 175 ? -11.813 8.473 17.726 1.00 92.56 175 LYS A C 1
ATOM 1358 O O . LYS A 1 175 ? -11.117 8.675 16.726 1.00 92.56 175 LYS A O 1
ATOM 1363 N N . LYS A 1 176 ? -11.334 7.906 18.833 1.00 98.00 176 LYS A N 1
ATOM 1364 C CA . LYS A 1 176 ? -9.959 7.415 18.940 1.00 98.00 176 LYS A CA 1
ATOM 1365 C C . LYS A 1 176 ? -9.817 6.074 18.231 1.00 98.00 176 LYS A C 1
ATOM 1367 O O . LYS A 1 176 ? -10.427 5.078 18.622 1.00 98.00 176 LYS A O 1
ATOM 1372 N N . VAL A 1 177 ? -8.978 6.037 17.207 1.00 98.19 177 VAL A N 1
ATOM 1373 C CA . VAL A 1 177 ? -8.685 4.846 16.410 1.00 98.19 177 VAL A CA 1
ATOM 1374 C C . VAL A 1 177 ? -7.265 4.379 16.696 1.00 98.19 177 VAL A C 1
ATOM 1376 O O . VAL A 1 177 ? -6.333 5.179 16.736 1.00 98.19 177 VAL A O 1
ATOM 1379 N N . PHE A 1 178 ? -7.089 3.068 16.840 1.00 98.12 178 PHE A N 1
ATOM 1380 C CA . PHE A 1 178 ? -5.777 2.435 16.831 1.00 98.12 178 PHE A CA 1
ATOM 1381 C C . PHE A 1 178 ? -5.680 1.429 15.688 1.00 98.12 178 PHE A C 1
ATOM 1383 O O . PHE A 1 178 ? -6.399 0.428 15.663 1.00 98.12 178 PHE A O 1
ATOM 1390 N N . PHE A 1 179 ? -4.789 1.695 14.734 1.00 97.19 179 PHE A N 1
ATOM 1391 C CA . PHE A 1 179 ? -4.504 0.766 13.645 1.00 97.19 179 PHE A CA 1
ATOM 1392 C C . PHE A 1 179 ? -3.355 -0.161 14.048 1.00 97.19 179 PHE A C 1
ATOM 1394 O O . PHE A 1 179 ? -2.247 0.299 14.324 1.00 97.19 179 PHE A O 1
ATOM 1401 N N . VAL A 1 180 ? -3.598 -1.466 14.055 1.00 95.12 180 VAL A N 1
ATOM 1402 C CA . VAL A 1 180 ? -2.609 -2.487 14.412 1.00 95.12 180 VAL A CA 1
ATOM 1403 C C . VAL A 1 180 ? -1.935 -2.995 13.143 1.00 95.12 180 VAL A C 1
ATOM 1405 O O . VAL A 1 180 ? -2.587 -3.590 12.290 1.00 95.12 180 VAL A O 1
ATOM 1408 N N . LEU A 1 181 ? -0.625 -2.785 13.016 1.00 91.44 181 LEU A N 1
ATOM 1409 C CA . LEU A 1 181 ? 0.183 -3.409 11.958 1.00 91.44 181 LEU A CA 1
ATOM 1410 C C . LEU A 1 181 ? 0.684 -4.784 12.377 1.00 91.44 181 LEU A C 1
ATOM 1412 O O . LEU A 1 181 ? 0.718 -5.717 11.579 1.00 91.44 181 LEU A O 1
ATOM 1416 N N . TRP A 1 182 ? 1.084 -4.882 13.641 1.00 89.56 182 TRP A N 1
ATOM 1417 C CA . TRP A 1 182 ? 1.612 -6.088 14.249 1.00 89.56 182 TRP A CA 1
ATOM 1418 C C . TRP A 1 182 ? 1.273 -6.087 15.737 1.00 89.56 182 TRP A C 1
ATOM 1420 O O . TRP A 1 182 ? 1.210 -5.024 16.354 1.00 89.56 182 TRP A O 1
ATOM 1430 N N . TYR A 1 183 ? 1.018 -7.259 16.313 1.00 86.81 183 TYR A N 1
ATOM 1431 C CA . TYR A 1 183 ? 0.551 -7.361 17.699 1.00 86.81 183 TYR A CA 1
ATOM 1432 C C . TYR A 1 183 ? 1.683 -7.641 18.701 1.00 86.81 183 TYR A C 1
ATOM 1434 O O . TYR A 1 183 ? 1.523 -7.326 19.878 1.00 86.81 183 TYR A O 1
ATOM 1442 N N . ASN A 1 184 ? 2.813 -8.222 18.266 1.00 84.38 184 ASN A N 1
ATOM 1443 C CA . ASN A 1 184 ? 3.943 -8.535 19.148 1.00 84.38 184 ASN A CA 1
ATOM 1444 C C . ASN A 1 184 ? 5.327 -8.417 18.460 1.00 84.38 184 ASN A C 1
ATOM 1446 O O . ASN A 1 184 ? 5.744 -9.354 17.774 1.00 84.38 184 ASN A O 1
ATOM 1450 N N . PRO A 1 185 ? 6.069 -7.310 18.651 1.00 90.25 185 PRO A N 1
ATOM 1451 C CA . PRO A 1 185 ? 5.702 -6.153 19.474 1.00 90.25 185 PRO A CA 1
ATOM 1452 C C . PRO A 1 185 ? 4.490 -5.408 18.894 1.00 90.25 185 PRO A C 1
ATOM 1454 O O . PRO A 1 185 ? 4.212 -5.515 17.701 1.00 90.25 185 PRO A O 1
ATOM 1457 N N . ILE A 1 186 ? 3.762 -4.657 19.726 1.00 94.06 186 ILE A N 1
ATOM 1458 C CA . ILE A 1 186 ? 2.625 -3.855 19.253 1.00 94.06 186 ILE A CA 1
ATOM 1459 C C . ILE A 1 186 ? 3.177 -2.765 18.331 1.00 94.06 186 ILE A C 1
ATOM 1461 O O . ILE A 1 186 ? 3.953 -1.913 18.762 1.00 94.06 186 ILE A O 1
ATOM 1465 N N . MET A 1 187 ? 2.784 -2.790 17.062 1.00 95.44 187 MET A N 1
ATOM 1466 C CA . MET A 1 187 ? 3.186 -1.808 16.061 1.00 95.44 187 MET A CA 1
ATOM 1467 C C . MET A 1 187 ? 1.970 -1.134 15.448 1.00 95.44 187 MET A C 1
ATOM 1469 O O . MET A 1 187 ? 0.952 -1.775 15.178 1.00 95.44 187 MET A O 1
ATOM 1473 N N . SER A 1 188 ? 2.106 0.161 15.189 1.00 96.88 188 SER A N 1
ATOM 1474 C CA . SER A 1 188 ? 1.068 0.987 14.582 1.00 96.88 188 SER A CA 1
ATOM 1475 C C . SER A 1 188 ? 1.654 1.859 13.475 1.00 96.88 188 SER A C 1
ATOM 1477 O O . SER A 1 188 ? 2.765 1.628 13.004 1.00 96.88 188 SER A O 1
ATOM 1479 N N . THR A 1 189 ? 0.889 2.847 13.037 1.00 97.56 189 THR A N 1
ATOM 1480 C CA . THR A 1 189 ? 1.176 3.731 11.914 1.00 97.56 189 THR A CA 1
ATOM 1481 C C . THR A 1 189 ? 0.935 5.175 12.339 1.00 97.56 189 THR A C 1
ATOM 1483 O O . THR A 1 189 ? -0.062 5.460 13.002 1.00 97.56 189 THR A O 1
ATOM 1486 N N . ASN A 1 190 ? 1.844 6.084 11.994 1.00 97.56 190 ASN A N 1
ATOM 1487 C CA . ASN A 1 190 ? 1.677 7.514 12.255 1.00 97.56 190 ASN A CA 1
ATOM 1488 C C . ASN A 1 190 ? 1.229 8.259 10.978 1.00 97.56 190 ASN A C 1
ATOM 1490 O O . ASN A 1 190 ? 1.188 7.677 9.887 1.00 97.56 190 ASN A O 1
ATOM 1494 N N . LYS A 1 191 ? 0.976 9.570 11.088 1.00 97.12 191 LYS A N 1
ATOM 1495 C CA . LYS A 1 191 ? 0.510 10.415 9.971 1.00 97.12 191 LYS A CA 1
ATOM 1496 C C . LYS A 1 191 ? 1.452 10.543 8.777 1.00 97.12 191 LYS A C 1
ATOM 1498 O O . LYS A 1 191 ? 1.003 10.979 7.725 1.00 97.12 191 LYS A O 1
ATOM 1503 N N . THR A 1 192 ? 2.738 10.219 8.902 1.00 97.00 192 THR A N 1
ATOM 1504 C CA . THR A 1 192 ? 3.705 10.382 7.802 1.00 97.00 192 THR A CA 1
ATOM 1505 C C . THR A 1 192 ? 3.721 9.196 6.845 1.00 97.00 192 THR A C 1
ATOM 1507 O O . THR A 1 192 ? 4.478 9.211 5.886 1.00 97.00 192 THR A O 1
ATOM 1510 N N . THR A 1 193 ? 2.944 8.151 7.117 1.00 97.56 193 THR A N 1
ATOM 1511 C CA . THR A 1 193 ? 2.843 6.966 6.258 1.00 97.56 193 THR A CA 1
ATOM 1512 C C . THR A 1 193 ? 1.571 7.003 5.419 1.00 97.56 193 THR A C 1
ATOM 1514 O O . THR A 1 193 ? 0.597 7.659 5.788 1.00 97.56 193 THR A O 1
ATOM 1517 N N . PHE A 1 194 ? 1.519 6.204 4.351 1.00 96.88 194 PHE A N 1
ATOM 1518 C CA . PHE A 1 194 ? 0.322 6.120 3.511 1.00 96.88 194 PHE A CA 1
ATOM 1519 C C . PHE A 1 194 ? -0.910 5.585 4.265 1.00 96.88 194 PHE A C 1
ATOM 1521 O O . PHE A 1 194 ? -2.027 5.991 3.955 1.00 96.88 194 PHE A O 1
ATOM 1528 N N . ILE A 1 195 ? -0.733 4.725 5.281 1.00 97.56 195 ILE A N 1
ATOM 1529 C CA . ILE A 1 195 ? -1.844 4.244 6.123 1.00 97.56 195 ILE A CA 1
ATOM 1530 C C . ILE A 1 195 ? -2.315 5.348 7.065 1.00 97.56 195 ILE A C 1
ATOM 1532 O O . ILE A 1 195 ? -3.516 5.580 7.177 1.00 97.56 195 ILE A O 1
ATOM 1536 N N . GLY A 1 196 ? -1.387 6.079 7.685 1.00 97.81 196 GLY A N 1
ATOM 1537 C CA . GLY A 1 196 ? -1.727 7.261 8.470 1.00 97.81 196 GLY A CA 1
ATOM 1538 C C . GLY A 1 196 ? -2.471 8.315 7.657 1.00 97.81 196 GLY A C 1
ATOM 1539 O O . GLY A 1 196 ? -3.481 8.824 8.126 1.00 97.81 196 GLY A O 1
ATOM 1540 N N . GLN A 1 197 ? -2.043 8.583 6.420 1.00 98.00 197 GLN A N 1
ATOM 1541 C CA . GLN A 1 197 ? -2.751 9.494 5.514 1.00 98.00 197 GLN A CA 1
ATOM 1542 C C . GLN A 1 197 ? -4.175 9.009 5.200 1.00 98.00 197 GLN A C 1
ATOM 1544 O O . GLN A 1 197 ? -5.098 9.815 5.238 1.00 98.00 197 GLN A O 1
ATOM 1549 N N . MET A 1 198 ? -4.400 7.701 5.001 1.00 97.75 198 MET A N 1
ATOM 1550 C CA . MET A 1 198 ? -5.766 7.167 4.858 1.00 97.75 198 MET A CA 1
ATOM 1551 C C . MET A 1 198 ? -6.637 7.419 6.098 1.00 97.75 198 MET A C 1
ATOM 1553 O O . MET A 1 198 ? -7.833 7.661 5.958 1.00 97.75 198 MET A O 1
ATOM 1557 N N . LEU A 1 199 ? -6.064 7.360 7.306 1.00 98.00 199 LEU A N 1
ATOM 1558 C CA . LEU A 1 199 ? -6.783 7.669 8.550 1.00 98.00 199 LEU A CA 1
ATOM 1559 C C . LEU A 1 199 ? -7.109 9.170 8.656 1.00 98.00 199 LEU A C 1
ATOM 1561 O O . LEU A 1 199 ? -8.221 9.532 9.042 1.00 98.00 199 LEU A O 1
ATOM 1565 N N . GLU A 1 200 ? -6.192 10.045 8.242 1.00 97.06 200 GLU A N 1
ATOM 1566 C CA . GLU A 1 200 ? -6.450 11.489 8.139 1.00 97.06 200 GLU A CA 1
ATOM 1567 C C . GLU A 1 200 ? -7.545 11.802 7.100 1.00 97.06 200 GLU A C 1
ATOM 1569 O O . GLU A 1 200 ? -8.417 12.642 7.338 1.00 97.06 200 GLU A O 1
ATOM 1574 N N . ASP A 1 201 ? -7.573 11.081 5.975 1.00 93.69 201 ASP A N 1
ATOM 1575 C CA . ASP A 1 201 ? -8.579 11.250 4.919 1.00 93.69 201 ASP A CA 1
ATOM 1576 C C . ASP A 1 201 ? -10.003 10.929 5.381 1.00 93.69 201 ASP A C 1
ATOM 1578 O O . ASP A 1 201 ? -10.962 11.573 4.937 1.00 93.69 201 ASP A O 1
ATOM 1582 N N . ILE A 1 202 ? -10.139 9.979 6.310 1.00 94.81 202 ILE A N 1
ATOM 1583 C CA . ILE A 1 202 ? -11.413 9.644 6.957 1.00 94.81 202 ILE A CA 1
ATOM 1584 C C . ILE A 1 202 ? -11.651 10.426 8.260 1.00 94.81 202 ILE A C 1
ATOM 1586 O O . ILE A 1 202 ? -12.615 10.156 8.977 1.00 94.81 202 ILE A O 1
ATOM 1590 N N . LYS A 1 203 ? -10.799 11.418 8.551 1.00 96.62 203 LYS A N 1
ATOM 1591 C CA . LYS A 1 203 ? -10.953 12.410 9.626 1.00 96.62 203 LYS A CA 1
ATOM 1592 C C . LYS A 1 203 ? -11.149 11.788 11.011 1.00 96.62 203 LYS A C 1
ATOM 1594 O O . LYS A 1 203 ? -11.954 12.297 11.791 1.00 96.62 203 LYS A O 1
ATOM 1599 N N . VAL A 1 204 ? -10.435 10.703 11.306 1.00 97.44 204 VAL A N 1
ATOM 1600 C CA . VAL A 1 204 ? -10.420 10.069 12.636 1.00 97.44 204 VAL A CA 1
ATOM 1601 C C . VAL A 1 204 ? -9.222 10.535 13.453 1.00 97.44 204 VAL A C 1
ATOM 1603 O O . VAL A 1 204 ? -8.209 10.949 12.893 1.00 97.44 204 VAL A O 1
ATOM 1606 N N . ASN A 1 205 ? -9.297 10.396 14.776 1.00 98.06 205 ASN A N 1
ATOM 1607 C CA . ASN A 1 205 ? -8.147 10.611 15.645 1.00 98.06 205 ASN A CA 1
ATOM 1608 C C . ASN A 1 205 ? -7.353 9.306 15.794 1.00 98.06 205 ASN A C 1
ATOM 1610 O O . ASN A 1 205 ? -7.681 8.452 16.620 1.00 98.06 205 ASN A O 1
ATOM 1614 N N . ASN A 1 206 ? -6.314 9.126 14.978 1.00 98.25 206 ASN A N 1
ATOM 1615 C CA . ASN A 1 206 ? -5.371 8.027 15.162 1.00 98.25 206 ASN A CA 1
ATOM 1616 C C . ASN A 1 206 ? -4.500 8.294 16.396 1.00 98.25 206 ASN A C 1
ATOM 1618 O O . ASN A 1 206 ? -3.657 9.189 16.374 1.00 98.25 206 ASN A O 1
ATOM 1622 N N . ILE A 1 207 ? -4.628 7.471 17.439 1.00 98.38 207 ILE A N 1
ATOM 1623 C CA . ILE A 1 207 ? -3.885 7.690 18.687 1.00 98.38 207 ILE A CA 1
ATOM 1624 C C . ILE A 1 207 ? -2.366 7.641 18.481 1.00 98.38 207 ILE A C 1
ATOM 1626 O O . ILE A 1 207 ? -1.645 8.255 19.245 1.00 98.38 207 ILE A O 1
ATOM 1630 N N . ALA A 1 208 ? -1.868 6.964 17.441 1.00 98.12 208 ALA A N 1
ATOM 1631 C CA . ALA A 1 208 ? -0.442 6.890 17.120 1.00 98.12 208 ALA A CA 1
ATOM 1632 C C . ALA A 1 208 ? 0.045 8.003 16.164 1.00 98.12 208 ALA A C 1
ATOM 1634 O O . ALA A 1 208 ? 1.213 7.994 15.771 1.00 98.12 208 ALA A O 1
ATOM 1635 N N . SER A 1 209 ? -0.823 8.949 15.774 1.00 97.50 209 SER A N 1
ATOM 1636 C CA . SER A 1 209 ? -0.576 9.929 14.700 1.00 97.50 209 SER A CA 1
ATOM 1637 C C . SER A 1 209 ? 0.682 10.778 14.918 1.00 97.50 209 SER A C 1
ATOM 1639 O O . SER A 1 209 ? 1.447 10.997 13.976 1.00 97.50 209 SER A O 1
ATOM 1641 N N . ASP A 1 210 ? 0.937 11.190 16.163 1.00 96.75 210 ASP A N 1
ATOM 1642 C CA . ASP A 1 210 ? 2.041 12.085 16.538 1.00 96.75 210 ASP A CA 1
ATOM 1643 C C . ASP A 1 210 ? 3.282 11.365 17.091 1.00 96.75 210 ASP A C 1
ATOM 1645 O O . ASP A 1 210 ? 4.234 12.009 17.539 1.00 96.75 210 ASP A O 1
ATOM 1649 N N . LEU A 1 211 ? 3.312 10.029 17.058 1.00 96.88 211 LEU A N 1
ATOM 1650 C CA . LEU A 1 211 ? 4.507 9.282 17.445 1.00 96.88 211 LEU A CA 1
ATOM 1651 C C . LEU A 1 211 ? 5.638 9.494 16.426 1.00 96.88 211 LEU A C 1
ATOM 1653 O O . LEU A 1 211 ? 5.415 9.593 15.219 1.00 96.88 211 LEU A O 1
ATOM 1657 N N . GLN A 1 212 ? 6.877 9.550 16.923 1.00 94.69 212 GLN A N 1
ATOM 1658 C CA . GLN A 1 212 ? 8.038 9.990 16.139 1.00 94.69 212 GLN A CA 1
ATOM 1659 C C . GLN A 1 212 ? 8.392 9.058 14.968 1.00 94.69 212 GLN A C 1
ATOM 1661 O O . GLN A 1 212 ? 8.759 9.529 13.894 1.00 94.69 212 GLN A O 1
ATOM 1666 N N . SER A 1 213 ? 8.320 7.740 15.172 1.00 96.25 213 SER A N 1
ATOM 1667 C CA . SER A 1 213 ? 8.590 6.760 14.112 1.00 96.25 213 SER A CA 1
ATOM 1668 C C . SER A 1 213 ? 7.392 6.673 13.159 1.00 96.25 213 SER A C 1
ATOM 1670 O O . SER A 1 213 ? 6.272 6.628 13.662 1.00 96.25 213 SER A O 1
ATOM 1672 N N . PRO A 1 214 ? 7.592 6.559 11.828 1.00 95.56 214 PRO A N 1
ATOM 1673 C CA . PRO A 1 214 ? 6.513 6.282 10.873 1.00 95.56 214 PRO A CA 1
ATOM 1674 C C . PRO A 1 214 ? 5.716 5.015 11.214 1.00 95.56 214 PRO A C 1
ATOM 1676 O O . PRO A 1 214 ? 4.490 4.962 11.111 1.00 95.56 214 PRO A O 1
ATOM 1679 N N . TRP A 1 215 ? 6.446 4.004 11.684 1.00 95.62 215 TRP A N 1
ATOM 1680 C CA . TRP A 1 215 ? 5.941 2.699 12.089 1.00 95.62 215 TRP A CA 1
ATOM 1681 C C . TRP A 1 215 ? 6.291 2.485 13.569 1.00 95.62 215 TRP A C 1
ATOM 1683 O O . TRP A 1 215 ? 7.285 1.816 13.879 1.00 95.62 215 TRP A O 1
ATOM 1693 N N . PRO A 1 216 ? 5.598 3.155 14.508 1.00 97.25 216 PRO A N 1
ATOM 1694 C CA . PRO A 1 216 ? 5.983 3.140 15.912 1.00 97.25 216 PRO A CA 1
ATOM 1695 C C . PRO A 1 216 ? 5.731 1.777 16.555 1.00 97.25 216 PRO A C 1
ATOM 1697 O O . PRO A 1 216 ? 4.681 1.166 16.354 1.00 97.25 216 PRO A O 1
ATOM 1700 N N . MET A 1 217 ? 6.680 1.343 17.389 1.00 96.94 217 MET A N 1
ATOM 1701 C CA . MET A 1 217 ? 6.410 0.350 18.426 1.00 96.94 217 MET A CA 1
ATOM 1702 C C . MET A 1 217 ? 5.712 1.056 19.586 1.00 96.94 217 MET A C 1
ATOM 1704 O O . MET A 1 217 ? 6.204 2.067 20.090 1.00 96.94 217 MET A O 1
ATOM 1708 N N . VAL A 1 218 ? 4.564 0.535 19.990 1.00 96.81 218 VAL A N 1
ATOM 1709 C CA . VAL A 1 218 ? 3.699 1.120 21.010 1.00 96.81 218 VAL A CA 1
ATOM 1710 C C . VAL A 1 218 ? 3.786 0.253 22.258 1.00 96.81 218 VAL A C 1
ATOM 1712 O O . VAL A 1 218 ? 3.618 -0.960 22.186 1.00 96.81 218 VAL A O 1
ATOM 1715 N N . ASN A 1 219 ? 4.081 0.849 23.412 1.00 95.69 219 ASN A N 1
ATOM 1716 C CA . ASN A 1 219 ? 4.079 0.088 24.659 1.00 95.69 219 ASN A CA 1
ATOM 1717 C C . ASN A 1 219 ? 2.637 -0.119 25.178 1.00 95.69 219 ASN A C 1
ATOM 1719 O O . ASN A 1 219 ? 1.743 0.675 24.857 1.00 95.69 219 ASN A O 1
ATOM 1723 N N . PRO A 1 220 ? 2.387 -1.185 25.958 1.00 96.50 220 PRO A N 1
ATOM 1724 C CA . PRO A 1 220 ? 1.066 -1.465 26.515 1.00 96.50 220 PRO A CA 1
ATOM 1725 C C . PRO A 1 220 ? 0.461 -0.312 27.324 1.00 96.50 220 PRO A C 1
ATOM 1727 O O . PRO A 1 220 ? -0.737 -0.052 27.223 1.00 96.50 220 PRO A O 1
ATOM 1730 N N . GLU A 1 221 ? 1.278 0.407 28.091 1.00 96.62 221 GLU A N 1
ATOM 1731 C CA . GLU A 1 221 ? 0.846 1.503 28.958 1.00 96.62 221 GLU A CA 1
ATOM 1732 C C . GLU A 1 221 ? 0.279 2.671 28.146 1.00 96.62 221 GLU A C 1
ATOM 1734 O O . GLU A 1 221 ? -0.779 3.199 28.476 1.00 96.62 221 GLU A O 1
ATOM 1739 N N . TYR A 1 222 ? 0.934 3.036 27.045 1.00 97.25 222 TYR A N 1
ATOM 1740 C CA . TYR A 1 222 ? 0.471 4.062 26.117 1.00 97.25 222 TYR A CA 1
ATOM 1741 C C . TYR A 1 222 ? -0.877 3.688 25.505 1.00 97.25 222 TYR A C 1
ATOM 1743 O O . TYR A 1 222 ? -1.765 4.537 25.396 1.00 97.25 222 TYR A O 1
ATOM 1751 N N . LEU A 1 223 ? -1.043 2.419 25.117 1.00 96.75 223 LEU A N 1
ATOM 1752 C CA . LEU A 1 223 ? -2.288 1.927 24.534 1.00 96.75 223 LEU A CA 1
ATOM 1753 C C . LEU A 1 223 ? -3.442 1.981 25.548 1.00 96.75 223 LEU A C 1
ATOM 1755 O O . LEU A 1 223 ? -4.535 2.420 25.199 1.00 96.75 223 LEU A O 1
ATOM 1759 N N . LEU A 1 224 ? -3.185 1.615 26.808 1.00 97.81 224 LEU A N 1
ATOM 1760 C CA . LEU A 1 224 ? -4.157 1.694 27.905 1.00 97.81 224 LEU A CA 1
ATOM 1761 C C . LEU A 1 224 ? -4.482 3.135 28.321 1.00 97.81 224 LEU A C 1
ATOM 1763 O O . LEU A 1 224 ? -5.620 3.424 28.669 1.00 97.81 224 LEU A O 1
ATOM 1767 N N . GLN A 1 225 ? -3.506 4.046 28.285 1.00 97.81 225 GLN A N 1
ATOM 1768 C CA . GLN A 1 225 ? -3.718 5.464 28.599 1.00 97.81 225 GLN A CA 1
ATOM 1769 C C . GLN A 1 225 ? -4.545 6.174 27.526 1.00 97.81 225 GLN A C 1
ATOM 1771 O O . GLN A 1 225 ? -5.399 7.003 27.843 1.00 97.81 225 GLN A O 1
ATOM 1776 N N . ASN A 1 226 ? -4.289 5.868 26.251 1.00 97.75 226 ASN A N 1
ATOM 1777 C CA . ASN A 1 226 ? -5.017 6.479 25.144 1.00 97.75 226 ASN A CA 1
ATOM 1778 C C . ASN A 1 226 ? -6.390 5.835 24.917 1.00 97.75 226 ASN A C 1
ATOM 1780 O O . ASN A 1 226 ? -7.295 6.559 24.497 1.00 97.75 226 ASN A O 1
ATOM 1784 N N . ASP A 1 227 ? -6.533 4.543 25.241 1.00 97.75 227 ASP A N 1
ATOM 1785 C CA . ASP A 1 227 ? -7.774 3.754 25.293 1.00 97.75 227 ASP A CA 1
ATOM 1786 C C . ASP A 1 227 ? -8.689 3.982 24.075 1.00 97.75 227 ASP A C 1
ATOM 1788 O O . ASP A 1 227 ? -9.676 4.719 24.167 1.00 97.75 227 ASP A O 1
ATOM 1792 N N . PRO A 1 228 ? -8.336 3.414 22.905 1.00 98.06 228 PRO A N 1
ATOM 1793 C CA . PRO A 1 228 ? -9.047 3.667 21.660 1.00 98.06 228 PRO A CA 1
ATOM 1794 C C . PRO A 1 228 ? -10.488 3.137 21.694 1.00 98.06 228 PRO A C 1
ATOM 1796 O O . PRO A 1 228 ? -10.772 2.068 22.243 1.00 98.06 228 PRO A O 1
ATOM 1799 N N . ASP A 1 229 ? -11.385 3.858 21.021 1.00 98.12 229 ASP A N 1
ATOM 1800 C CA . ASP A 1 229 ? -12.788 3.477 20.825 1.00 98.12 229 ASP A CA 1
ATOM 1801 C C . ASP A 1 229 ? -12.944 2.407 19.740 1.00 98.12 229 ASP A C 1
ATOM 1803 O O . ASP A 1 229 ? -13.891 1.613 19.766 1.00 98.12 229 ASP A O 1
ATOM 1807 N N . ILE A 1 230 ? -12.012 2.398 18.781 1.00 98.12 230 ILE A N 1
ATOM 1808 C CA . ILE A 1 230 ? -11.985 1.518 17.613 1.00 98.12 230 ILE A CA 1
ATOM 1809 C C . ILE A 1 230 ? -10.572 0.961 17.436 1.00 98.12 230 ILE A C 1
ATOM 1811 O O . ILE A 1 230 ? -9.593 1.708 17.404 1.00 98.12 230 ILE A O 1
ATOM 1815 N N . ILE A 1 231 ? -10.473 -0.352 17.240 1.00 97.38 231 ILE A N 1
ATOM 1816 C CA . ILE A 1 231 ? -9.241 -1.006 16.793 1.00 97.38 231 ILE A CA 1
ATOM 1817 C C . ILE A 1 231 ? -9.462 -1.529 15.379 1.00 97.38 231 ILE A C 1
ATOM 1819 O O . ILE A 1 231 ? -10.451 -2.209 15.110 1.00 97.38 231 ILE A O 1
ATOM 1823 N N . ILE A 1 232 ? -8.530 -1.224 14.481 1.00 95.25 232 ILE A N 1
ATOM 1824 C CA . ILE A 1 232 ? -8.534 -1.707 13.100 1.00 95.25 232 ILE A CA 1
ATOM 1825 C C . ILE A 1 232 ? -7.309 -2.588 12.906 1.00 95.25 232 ILE A C 1
ATOM 1827 O O . ILE A 1 232 ? -6.208 -2.201 13.293 1.00 95.25 232 ILE A O 1
ATOM 1831 N N . MET A 1 233 ? -7.485 -3.764 12.311 1.00 90.00 233 MET A N 1
ATOM 1832 C CA . MET A 1 233 ? -6.376 -4.669 12.033 1.00 90.00 233 MET A CA 1
ATOM 1833 C C . MET A 1 233 ? -6.565 -5.438 10.718 1.00 90.00 233 MET A C 1
ATOM 1835 O O . MET A 1 233 ? -7.692 -5.741 10.338 1.00 90.00 233 MET A O 1
ATOM 1839 N N . PRO A 1 234 ? -5.485 -5.763 10.000 1.00 84.06 234 PRO A N 1
ATOM 1840 C CA . PRO A 1 234 ? -5.519 -6.680 8.856 1.00 84.06 234 PRO A CA 1
ATOM 1841 C C . PRO A 1 234 ? -6.091 -8.061 9.238 1.00 84.06 234 PRO A C 1
ATOM 1843 O O . PRO A 1 234 ? -5.840 -8.575 10.326 1.00 84.06 234 PRO A O 1
ATOM 1846 N N . LYS A 1 235 ? -6.873 -8.679 8.352 1.00 77.75 235 LYS A N 1
ATOM 1847 C CA . LYS A 1 235 ? -7.529 -9.980 8.554 1.00 77.75 235 LYS A CA 1
ATOM 1848 C C . LYS A 1 235 ? -6.560 -11.166 8.466 1.00 77.75 235 LYS A C 1
ATOM 1850 O O . LYS A 1 235 ? -6.677 -12.092 9.263 1.00 77.75 235 LYS A O 1
ATOM 1855 N N . ASN A 1 236 ? -5.635 -11.173 7.503 1.00 67.50 236 ASN A N 1
ATOM 1856 C CA . ASN A 1 236 ? -4.856 -12.370 7.143 1.00 67.50 236 ASN A CA 1
ATOM 1857 C C . ASN A 1 236 ? -3.398 -12.349 7.638 1.00 67.50 236 ASN A C 1
ATOM 1859 O O . ASN A 1 236 ? -2.785 -13.410 7.761 1.00 67.50 236 ASN A O 1
ATOM 1863 N N . SER A 1 237 ? -2.847 -11.185 7.982 1.00 56.03 237 SER A N 1
ATOM 1864 C CA . SER A 1 237 ? -1.431 -10.995 8.318 1.00 56.03 237 SER A CA 1
ATOM 1865 C C . SER A 1 237 ? -1.087 -11.580 9.679 1.00 56.03 237 SER A C 1
ATOM 1867 O O . SER A 1 237 ? 0.078 -11.645 10.058 1.00 56.03 237 SER A O 1
ATOM 1869 N N . MET A 1 238 ? -2.111 -12.033 10.398 1.00 51.34 238 MET A N 1
ATOM 1870 C CA . MET A 1 238 ? -2.008 -12.605 11.724 1.00 51.34 238 MET A CA 1
ATOM 1871 C C . MET A 1 238 ? -2.401 -14.091 11.773 1.00 51.34 238 MET A C 1
ATOM 1873 O O . MET A 1 238 ? -2.407 -14.670 12.850 1.00 51.34 238 MET A O 1
ATOM 1877 N N . ALA A 1 239 ? -2.683 -14.730 10.627 1.00 44.75 239 ALA A N 1
ATOM 1878 C CA . ALA A 1 239 ? -2.935 -16.174 10.526 1.00 44.75 239 ALA A CA 1
ATOM 1879 C C . ALA A 1 239 ? -3.978 -16.723 11.530 1.00 44.75 239 ALA A C 1
ATOM 1881 O O . ALA A 1 239 ? -3.787 -17.793 12.109 1.00 44.75 239 ALA A O 1
ATOM 1882 N N . TYR A 1 240 ? -5.096 -16.018 11.731 1.00 49.34 240 TYR A N 1
ATOM 1883 C CA . TYR A 1 240 ? -6.154 -16.463 12.642 1.00 49.34 240 TYR A CA 1
ATOM 1884 C C . TYR A 1 240 ? -7.439 -16.825 11.893 1.00 49.34 240 TYR A C 1
ATOM 1886 O O . TYR A 1 240 ? -8.029 -16.009 11.189 1.00 49.34 240 TYR A O 1
ATOM 1894 N N . ALA A 1 241 ? -7.915 -18.055 12.094 1.00 44.62 241 ALA A N 1
ATOM 1895 C CA . ALA A 1 241 ? -9.305 -18.405 11.836 1.00 44.62 241 ALA A CA 1
ATOM 1896 C C . ALA A 1 241 ? -10.147 -17.913 13.029 1.00 44.62 241 ALA A C 1
ATOM 1898 O O . ALA A 1 241 ? -10.202 -18.568 14.066 1.00 44.62 241 ALA A O 1
ATOM 1899 N N . GLY A 1 242 ? -10.767 -16.735 12.905 1.00 60.84 242 GLY A N 1
ATOM 1900 C CA . GLY A 1 242 ? -11.630 -16.150 13.943 1.00 60.84 242 GLY A CA 1
ATOM 1901 C C . GLY A 1 242 ? -10.984 -15.014 14.746 1.00 60.84 242 GLY A C 1
ATOM 1902 O O . GLY A 1 242 ? -9.987 -14.431 14.324 1.00 60.84 242 GLY A O 1
ATOM 1903 N N . ARG A 1 243 ? -11.587 -14.662 15.894 1.00 70.31 243 ARG A N 1
ATOM 1904 C CA . ARG A 1 243 ? -11.089 -13.593 16.779 1.00 70.31 243 ARG A CA 1
ATOM 1905 C C . ARG A 1 243 ? -9.686 -13.968 17.290 1.00 70.31 243 ARG A C 1
ATOM 1907 O O . ARG A 1 243 ? -9.564 -15.015 17.926 1.00 70.31 243 ARG A O 1
ATOM 1914 N N . PRO A 1 244 ? -8.652 -13.138 17.073 1.00 81.12 244 PRO A N 1
ATOM 1915 C CA . PRO A 1 244 ? -7.303 -13.422 17.540 1.00 81.12 244 PRO A CA 1
ATOM 1916 C C . PRO A 1 244 ? -7.241 -13.647 19.053 1.00 81.12 244 PRO A C 1
ATOM 1918 O O . PRO A 1 244 ? -7.773 -12.845 19.824 1.00 81.12 244 PRO A O 1
ATOM 1921 N N . ALA A 1 245 ? -6.557 -14.713 19.479 1.00 86.00 245 ALA A N 1
ATOM 1922 C CA . ALA A 1 245 ? -6.437 -15.076 20.893 1.00 86.00 245 ALA A CA 1
ATOM 1923 C C . ALA A 1 245 ? -5.774 -13.972 21.735 1.00 86.00 245 ALA A C 1
ATOM 1925 O O . ALA A 1 245 ? -6.196 -13.745 22.868 1.00 86.00 245 ALA A O 1
ATOM 1926 N N . PHE A 1 246 ? -4.828 -13.225 21.146 1.00 87.94 246 PHE A N 1
ATOM 1927 C CA . PHE A 1 246 ? -4.122 -12.129 21.818 1.00 87.94 246 PHE A CA 1
ATOM 1928 C C . PHE A 1 246 ? -5.067 -11.024 22.318 1.00 87.94 246 PHE A C 1
ATOM 1930 O O . PHE A 1 246 ? -4.731 -10.302 23.252 1.00 87.94 246 PHE A O 1
ATOM 1937 N N . LEU A 1 247 ? -6.273 -10.895 21.746 1.00 91.69 247 LEU A N 1
ATOM 1938 C CA . LEU A 1 247 ? -7.267 -9.928 22.221 1.00 91.69 247 LEU A CA 1
ATOM 1939 C C . LEU A 1 247 ? -7.800 -10.251 23.622 1.00 91.69 247 LEU A C 1
ATOM 1941 O O . LEU A 1 247 ? -8.394 -9.381 24.252 1.00 91.69 247 LEU A O 1
ATOM 1945 N N . ASN A 1 248 ? -7.593 -11.476 24.108 1.00 92.81 248 ASN A N 1
ATOM 1946 C CA . ASN A 1 248 ? -7.929 -11.890 25.471 1.00 92.81 248 ASN A CA 1
ATOM 1947 C C . ASN A 1 248 ? -6.750 -11.720 26.447 1.00 92.81 248 ASN A C 1
ATOM 1949 O O . ASN A 1 248 ? -6.875 -12.046 27.628 1.00 92.81 248 ASN A O 1
ATOM 1953 N N . GLU A 1 249 ? -5.615 -11.203 25.977 1.00 93.19 249 GLU A N 1
ATOM 1954 C CA . GLU A 1 249 ? -4.396 -11.003 26.757 1.00 93.19 249 GLU A CA 1
ATOM 1955 C C . GLU A 1 249 ? -4.199 -9.521 27.106 1.00 93.19 249 GLU A C 1
ATOM 1957 O O . GLU A 1 249 ? -4.853 -8.633 26.556 1.00 93.19 249 GLU A O 1
ATOM 1962 N N . PHE A 1 250 ? -3.304 -9.240 28.053 1.00 94.00 250 PHE A N 1
ATOM 1963 C CA . PHE A 1 250 ? -2.880 -7.871 28.348 1.00 94.00 250 PHE A CA 1
ATOM 1964 C C . PHE A 1 250 ? -2.034 -7.314 27.183 1.00 94.00 250 PHE A C 1
ATOM 1966 O O . PHE A 1 250 ? -1.206 -8.051 26.648 1.00 94.00 250 PHE A O 1
ATOM 1973 N N . PRO A 1 251 ? -2.181 -6.033 26.790 1.00 95.19 251 PRO A N 1
ATOM 1974 C CA . PRO A 1 251 ? -3.135 -5.036 27.304 1.00 95.19 251 PRO A CA 1
ATOM 1975 C C . PRO A 1 251 ? -4.528 -5.097 26.655 1.00 95.19 251 PRO A C 1
ATOM 1977 O O . PRO A 1 251 ? -5.448 -4.414 27.093 1.00 95.19 251 PRO A O 1
ATOM 1980 N N . TRP A 1 252 ? -4.691 -5.879 25.589 1.00 95.88 252 TRP A N 1
ATOM 1981 C CA . TRP A 1 252 ? -5.840 -5.830 24.685 1.00 95.88 252 TRP A CA 1
ATOM 1982 C C . TRP A 1 252 ? -7.185 -6.060 25.369 1.00 95.88 252 TRP A C 1
ATOM 1984 O O . TRP A 1 252 ? -8.120 -5.297 25.132 1.00 95.88 252 TRP A O 1
ATOM 1994 N N . LYS A 1 253 ? -7.279 -7.061 26.249 1.00 96.25 253 LYS A N 1
ATOM 1995 C CA . LYS A 1 253 ? -8.522 -7.415 26.956 1.00 96.25 253 LYS A CA 1
ATOM 1996 C C . LYS A 1 253 ? -9.113 -6.262 27.773 1.00 96.25 253 LYS A C 1
ATOM 1998 O O . LYS A 1 253 ? -10.308 -6.261 28.064 1.00 96.25 253 LYS A O 1
ATOM 2003 N N . ASP A 1 254 ? -8.278 -5.297 28.156 1.00 97.06 254 ASP A N 1
ATOM 2004 C CA . ASP A 1 254 ? -8.646 -4.205 29.048 1.00 97.06 254 ASP A CA 1
ATOM 2005 C C . ASP A 1 254 ? -9.135 -2.953 28.301 1.00 97.06 254 ASP A C 1
ATOM 2007 O O . ASP A 1 2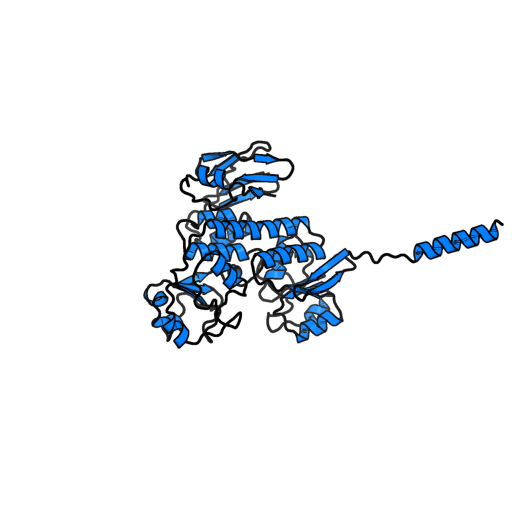54 ? -9.786 -2.108 28.921 1.00 97.06 254 ASP A O 1
ATOM 2011 N N . LEU A 1 255 ? -8.932 -2.882 26.980 1.00 97.94 255 LEU A N 1
ATOM 2012 C CA . LEU A 1 255 ? -9.308 -1.747 26.130 1.00 97.94 255 LEU A CA 1
ATOM 2013 C C . LEU A 1 255 ? -10.819 -1.675 25.879 1.00 97.94 255 LEU A C 1
ATOM 2015 O O . LEU A 1 255 ? -11.477 -2.698 25.645 1.00 97.94 255 LEU A O 1
ATOM 2019 N N . LYS A 1 256 ? -11.367 -0.453 25.828 1.00 96.12 256 LYS A N 1
ATOM 2020 C CA . LYS A 1 256 ? -12.786 -0.214 25.503 1.00 96.12 256 LYS A CA 1
ATOM 2021 C C . LYS A 1 256 ? -13.196 -0.843 24.179 1.00 96.12 256 LYS A C 1
ATOM 2023 O O . LYS A 1 256 ? -14.204 -1.547 24.135 1.00 96.12 256 LYS A O 1
ATOM 2028 N N . ALA A 1 257 ? -12.408 -0.646 23.120 1.00 97.25 257 ALA A N 1
ATOM 2029 C CA . ALA A 1 257 ? -12.705 -1.215 21.808 1.00 97.25 257 ALA A CA 1
ATOM 2030 C C . ALA A 1 257 ? -12.882 -2.744 21.846 1.00 97.25 257 ALA A C 1
ATOM 2032 O O . ALA A 1 257 ? -13.797 -3.281 21.226 1.00 97.25 257 ALA A O 1
ATOM 2033 N N . VAL A 1 258 ? -12.049 -3.455 22.613 1.00 96.12 258 VAL A N 1
ATOM 2034 C CA . VAL A 1 258 ? -12.081 -4.924 22.711 1.00 96.12 258 VAL A CA 1
ATOM 2035 C C . VAL A 1 258 ? -13.284 -5.413 23.519 1.00 96.12 258 VAL A C 1
ATOM 2037 O O . VAL A 1 258 ? -13.911 -6.405 23.135 1.00 96.12 258 VAL A O 1
ATOM 2040 N N . LYS A 1 259 ? -13.630 -4.708 24.603 1.00 95.94 259 LYS A N 1
ATOM 2041 C CA . LYS A 1 259 ? -14.808 -4.992 25.442 1.00 95.94 259 LYS A CA 1
ATOM 2042 C C . LYS A 1 259 ? -16.122 -4.723 24.705 1.00 95.94 259 LYS A C 1
ATOM 2044 O O . LYS A 1 259 ? -17.052 -5.513 24.819 1.00 95.94 259 LYS A O 1
ATOM 2049 N N . ASN A 1 260 ? -16.166 -3.660 23.904 1.00 96.31 260 ASN A N 1
ATOM 2050 C CA . ASN A 1 260 ? -17.355 -3.245 23.153 1.00 96.31 260 ASN A CA 1
ATOM 2051 C C . ASN A 1 260 ? -17.513 -3.970 21.807 1.00 96.31 260 ASN A C 1
ATOM 2053 O O . ASN A 1 260 ? -18.503 -3.760 21.114 1.00 96.31 260 ASN A O 1
ATOM 2057 N N . GLY A 1 261 ? -16.543 -4.800 21.411 1.00 93.44 261 GLY A N 1
ATOM 2058 C CA . GLY A 1 261 ? -16.560 -5.474 20.111 1.00 93.44 261 GLY A CA 1
ATOM 2059 C C . GLY A 1 261 ? -16.249 -4.557 18.922 1.00 93.44 261 GLY A C 1
ATOM 2060 O O . GLY A 1 261 ? -16.450 -4.960 17.781 1.00 93.44 261 GLY A O 1
ATOM 2061 N N . ASN A 1 262 ? -15.702 -3.362 19.160 1.00 95.81 262 ASN A N 1
ATOM 2062 C CA . ASN A 1 262 ? -15.272 -2.408 18.132 1.00 95.81 262 ASN A CA 1
ATOM 2063 C C . ASN A 1 262 ? -13.881 -2.760 17.576 1.00 95.81 262 ASN A C 1
ATOM 2065 O O . ASN A 1 262 ? -12.987 -1.913 17.490 1.00 95.81 262 ASN A O 1
ATOM 2069 N N . VAL A 1 263 ? -13.692 -4.031 17.226 1.00 93.62 263 VAL A N 1
ATOM 2070 C CA . VAL A 1 263 ? -12.476 -4.546 16.595 1.00 93.62 263 VAL A CA 1
ATOM 2071 C C . VAL A 1 263 ? -12.819 -4.935 15.166 1.00 93.62 263 VAL A C 1
ATOM 2073 O O . VAL A 1 263 ? -13.554 -5.895 14.935 1.00 93.62 263 VAL A O 1
ATOM 2076 N N . TYR A 1 264 ? -12.292 -4.177 14.213 1.00 91.44 264 TYR A N 1
ATOM 2077 C CA . TYR A 1 264 ? -12.612 -4.304 12.799 1.00 91.44 264 TYR A CA 1
ATOM 2078 C C . TYR A 1 264 ? -11.445 -4.909 12.033 1.00 91.44 264 TYR A C 1
ATOM 2080 O O . TYR A 1 264 ? -10.290 -4.523 12.220 1.00 91.44 264 TYR A O 1
ATOM 2088 N N . TYR A 1 265 ? -11.775 -5.831 11.132 1.00 87.50 265 TYR A N 1
ATOM 2089 C CA . TYR A 1 265 ? -10.805 -6.491 10.271 1.00 87.50 265 TYR A CA 1
ATOM 2090 C C . TYR A 1 265 ? -10.883 -5.916 8.862 1.00 87.50 265 TYR A C 1
ATOM 2092 O O . TYR A 1 265 ? -11.969 -5.820 8.288 1.00 87.50 265 TYR A O 1
ATOM 2100 N N . VAL A 1 266 ? -9.734 -5.548 8.306 1.00 85.75 266 VAL A N 1
ATOM 2101 C CA . VAL A 1 266 ? -9.600 -5.006 6.948 1.00 85.75 266 VAL A CA 1
ATOM 2102 C C . VAL A 1 266 ? -8.815 -5.958 6.057 1.00 85.75 266 VAL A C 1
ATOM 2104 O O . VAL A 1 266 ? -8.067 -6.805 6.540 1.00 85.75 266 VAL A O 1
ATOM 2107 N N . ASN A 1 267 ? -8.996 -5.846 4.744 1.00 85.00 267 ASN A N 1
ATOM 2108 C CA . ASN A 1 267 ? -8.252 -6.668 3.798 1.00 85.00 267 ASN A CA 1
ATOM 2109 C C . ASN A 1 267 ? -6.812 -6.157 3.671 1.00 85.00 267 ASN A C 1
ATOM 2111 O O . ASN A 1 267 ? -6.577 -5.061 3.169 1.00 85.00 267 ASN A O 1
ATOM 2115 N N . ASP A 1 268 ? -5.854 -6.977 4.080 1.00 86.69 268 ASP A N 1
ATOM 2116 C CA . ASP A 1 268 ? -4.426 -6.662 4.119 1.00 86.69 268 ASP A CA 1
ATOM 2117 C C . ASP A 1 268 ? -3.882 -6.221 2.766 1.00 86.69 268 ASP A C 1
ATOM 2119 O O . ASP A 1 268 ? -3.113 -5.266 2.679 1.00 86.69 268 ASP A O 1
ATOM 2123 N N . ASP A 1 269 ? -4.305 -6.894 1.695 1.00 86.50 269 ASP A N 1
ATOM 2124 C CA . ASP A 1 269 ? -3.850 -6.580 0.347 1.00 86.50 269 ASP A CA 1
ATOM 2125 C C . ASP A 1 269 ? -4.300 -5.180 -0.073 1.00 86.50 269 ASP A C 1
ATOM 2127 O O . ASP A 1 269 ? -3.654 -4.559 -0.911 1.00 86.50 269 ASP A O 1
ATOM 2131 N N . TRP A 1 270 ? -5.393 -4.676 0.497 1.00 88.75 270 TRP A N 1
ATOM 2132 C CA . TRP A 1 270 ? -5.918 -3.349 0.196 1.00 88.75 270 TRP A CA 1
ATOM 2133 C C . TRP A 1 270 ? -5.381 -2.260 1.113 1.00 88.75 270 TRP A C 1
ATOM 2135 O O . TRP A 1 270 ? -5.465 -1.100 0.733 1.00 88.75 270 TRP A O 1
ATOM 2145 N N . VAL A 1 271 ? -4.843 -2.596 2.289 1.00 90.62 271 VAL A N 1
ATOM 2146 C CA . VAL A 1 271 ? -4.338 -1.598 3.249 1.00 90.62 271 VAL A CA 1
ATOM 2147 C C . VAL A 1 271 ? -2.818 -1.574 3.380 1.00 90.62 271 VAL A C 1
ATOM 2149 O O . VAL A 1 271 ? -2.289 -0.573 3.841 1.00 90.62 271 VAL A O 1
ATOM 2152 N N . PHE A 1 272 ? -2.100 -2.627 2.973 1.00 90.88 272 PHE A N 1
ATOM 2153 C CA . PHE A 1 272 ? -0.632 -2.718 3.087 1.00 90.88 272 PHE A CA 1
ATOM 2154 C C . PHE A 1 272 ? 0.114 -2.577 1.767 1.00 90.88 272 PHE A C 1
ATOM 2156 O O . PHE A 1 272 ? 1.344 -2.515 1.758 1.00 90.88 272 PHE A O 1
ATOM 2163 N N . ARG A 1 273 ? -0.603 -2.517 0.645 1.00 92.38 273 ARG A N 1
ATOM 2164 C CA . ARG A 1 273 ? 0.002 -2.421 -0.683 1.00 92.38 273 ARG A CA 1
ATOM 2165 C C . ARG A 1 273 ? -0.284 -1.043 -1.260 1.00 92.38 273 ARG A C 1
ATOM 2167 O O . ARG A 1 273 ? -1.402 -0.816 -1.724 1.00 92.38 273 ARG A O 1
ATOM 2174 N N . PRO A 1 274 ? 0.699 -0.129 -1.271 1.00 95.44 274 PRO A N 1
ATOM 2175 C CA . PRO A 1 274 ? 0.513 1.208 -1.816 1.00 95.44 274 PRO A CA 1
ATOM 2176 C C . PRO A 1 274 ? 0.536 1.172 -3.356 1.00 95.44 274 PRO A C 1
ATOM 2178 O O . PRO A 1 274 ? 1.481 1.610 -4.003 1.00 95.44 274 PRO A O 1
ATOM 2181 N N . GLY A 1 275 ? -0.485 0.550 -3.942 1.00 94.81 275 GLY A N 1
ATOM 2182 C CA . GLY A 1 275 ? -0.716 0.403 -5.378 1.00 94.81 275 GLY A CA 1
ATOM 2183 C C . GLY A 1 275 ? -2.165 0.756 -5.740 1.00 94.81 275 GLY A C 1
ATOM 2184 O O . GLY A 1 275 ? -2.892 1.285 -4.902 1.00 94.81 275 GLY A O 1
ATOM 2185 N N . PRO A 1 276 ? -2.640 0.454 -6.960 1.00 87.69 276 PRO A N 1
ATOM 2186 C CA . PRO A 1 276 ? -3.947 0.912 -7.444 1.00 87.69 276 PRO A CA 1
ATOM 2187 C C . PRO A 1 276 ? -5.132 0.489 -6.564 1.00 87.69 276 PRO A C 1
ATOM 2189 O O . PRO A 1 276 ? -6.109 1.224 -6.446 1.00 87.69 276 PRO A O 1
ATOM 2192 N N . ARG A 1 277 ? -5.035 -0.675 -5.910 1.00 88.56 277 ARG A N 1
ATOM 2193 C CA . ARG A 1 277 ? -6.069 -1.209 -5.013 1.00 88.56 277 ARG A CA 1
ATOM 2194 C C . ARG A 1 277 ? -6.153 -0.535 -3.640 1.00 88.56 277 ARG A C 1
ATOM 2196 O O . ARG A 1 277 ? -7.084 -0.837 -2.897 1.00 88.56 277 ARG A O 1
ATOM 2203 N N . ILE A 1 278 ? -5.238 0.375 -3.300 1.00 91.94 278 ILE A N 1
ATOM 2204 C CA . ILE A 1 278 ? -5.218 1.058 -1.992 1.00 91.94 278 ILE A CA 1
ATOM 2205 C C . ILE A 1 278 ? -6.542 1.770 -1.680 1.00 91.94 278 ILE A C 1
ATOM 2207 O O . ILE A 1 278 ? -6.986 1.839 -0.537 1.00 91.94 278 ILE A O 1
ATOM 2211 N N . VAL A 1 279 ? -7.228 2.244 -2.723 1.00 84.62 279 VAL A N 1
ATOM 2212 C CA . VAL A 1 279 ? -8.531 2.909 -2.623 1.00 84.62 279 VAL A CA 1
ATOM 2213 C C . VAL A 1 279 ? -9.617 2.020 -2.024 1.00 84.62 279 VAL A C 1
ATOM 2215 O O . VAL A 1 279 ? -10.550 2.527 -1.411 1.00 84.62 279 VAL A O 1
ATOM 2218 N N . TYR A 1 280 ? -9.493 0.698 -2.143 1.00 84.00 280 TYR A N 1
ATOM 2219 C CA . TYR A 1 280 ? -10.432 -0.243 -1.533 1.00 84.00 280 TYR A CA 1
ATOM 2220 C C . TYR A 1 280 ? -10.243 -0.283 -0.023 1.00 84.00 280 TYR A C 1
ATOM 2222 O O . TYR A 1 280 ? -11.223 -0.309 0.719 1.00 84.00 280 TYR A O 1
ATOM 2230 N N . GLY A 1 281 ? -8.987 -0.203 0.422 1.00 88.94 281 GLY A N 1
ATOM 2231 C CA . GLY A 1 281 ? -8.629 -0.059 1.824 1.00 88.94 281 GLY A CA 1
ATOM 2232 C C . GLY A 1 281 ? -9.179 1.247 2.379 1.00 88.94 281 GLY A C 1
ATOM 2233 O O . GLY A 1 281 ? -9.903 1.218 3.368 1.00 88.94 281 GLY A O 1
ATOM 2234 N N . LEU A 1 282 ? -8.946 2.371 1.694 1.00 91.56 282 LEU A N 1
ATOM 2235 C CA . LEU A 1 282 ? -9.469 3.677 2.110 1.00 91.56 282 LEU A CA 1
ATOM 2236 C C . LEU A 1 282 ? -10.996 3.664 2.284 1.00 91.56 282 LEU A C 1
ATOM 2238 O O . LEU A 1 282 ? -11.517 4.118 3.302 1.00 91.56 282 LEU A O 1
ATOM 2242 N N . VAL A 1 283 ? -11.726 3.118 1.314 1.00 83.44 283 VAL A N 1
ATOM 2243 C CA . VAL A 1 283 ? -13.188 3.055 1.390 1.00 83.44 283 VAL A CA 1
ATOM 2244 C C . VAL A 1 283 ? -13.659 2.090 2.490 1.00 83.44 283 VAL A C 1
ATOM 2246 O O . VAL A 1 283 ? -14.641 2.378 3.176 1.00 83.44 283 VAL A O 1
ATOM 2249 N N . GLN A 1 284 ? -12.955 0.976 2.713 1.00 86.12 284 GLN A N 1
ATOM 2250 C CA . GLN A 1 284 ? -13.239 0.064 3.825 1.00 86.12 284 GLN A CA 1
ATOM 2251 C C . GLN A 1 284 ? -13.023 0.748 5.184 1.00 86.12 284 GLN A C 1
ATOM 2253 O O . GLN A 1 284 ? -13.848 0.594 6.084 1.00 86.12 284 GLN A O 1
ATOM 2258 N N . LEU A 1 285 ? -11.968 1.554 5.321 1.00 92.94 285 LEU A N 1
ATOM 2259 C CA . LEU A 1 285 ? -11.711 2.361 6.515 1.00 92.94 285 LEU A CA 1
ATOM 2260 C C . LEU A 1 285 ? -12.812 3.414 6.725 1.00 92.94 285 LEU A C 1
ATOM 2262 O O . LEU A 1 285 ? -13.318 3.565 7.837 1.00 92.94 285 LEU A O 1
ATOM 2266 N N . ALA A 1 286 ? -13.257 4.078 5.657 1.00 89.00 286 ALA A N 1
ATOM 2267 C CA . ALA A 1 286 ? -14.355 5.042 5.718 1.00 89.00 286 ALA A CA 1
ATOM 2268 C C . ALA A 1 286 ? -15.686 4.387 6.143 1.00 89.00 286 ALA A C 1
ATOM 2270 O O . ALA A 1 286 ? -16.442 4.961 6.930 1.00 89.00 286 ALA A O 1
ATOM 2271 N N . HIS A 1 287 ? -15.954 3.158 5.683 1.00 84.62 287 HIS A N 1
ATOM 2272 C CA . HIS A 1 287 ? -17.118 2.372 6.105 1.00 84.62 287 HIS A CA 1
ATOM 2273 C C . HIS A 1 287 ? -17.121 2.083 7.609 1.00 84.62 287 HIS A C 1
ATOM 2275 O O . HIS A 1 287 ? -18.174 2.187 8.234 1.00 84.62 287 HIS A O 1
ATOM 2281 N N . ILE A 1 288 ? -15.962 1.766 8.200 1.00 88.75 288 ILE A N 1
ATOM 2282 C CA . ILE A 1 288 ? -15.849 1.463 9.638 1.00 88.75 288 ILE A CA 1
ATOM 2283 C C . ILE A 1 288 ? -16.336 2.641 10.491 1.00 88.75 288 ILE A C 1
ATOM 2285 O O . ILE A 1 288 ? -17.024 2.439 11.490 1.00 88.75 288 ILE A O 1
ATOM 2289 N N . VAL A 1 289 ? -16.022 3.878 10.095 1.00 92.06 289 VAL A N 1
ATOM 2290 C CA . VAL A 1 289 ? -16.368 5.063 10.897 1.00 92.06 289 VAL A CA 1
ATOM 2291 C C . VAL A 1 289 ? -17.666 5.746 10.483 1.00 92.06 289 VAL A C 1
ATOM 2293 O O . VAL A 1 289 ? -18.266 6.447 11.303 1.00 92.06 289 VAL A O 1
ATOM 2296 N N . GLN A 1 290 ? -18.131 5.524 9.251 1.00 86.31 290 GLN A N 1
ATOM 2297 C CA . GLN A 1 290 ? -19.338 6.142 8.700 1.00 86.31 290 GLN A CA 1
ATOM 2298 C C . GLN A 1 290 ? -20.108 5.178 7.766 1.00 86.31 290 GLN A C 1
ATOM 2300 O O . GLN A 1 290 ? -20.240 5.431 6.560 1.00 86.31 290 GLN A O 1
ATOM 2305 N N . PRO A 1 291 ? -20.676 4.082 8.308 1.00 80.12 291 PRO A N 1
ATOM 2306 C CA . PRO A 1 291 ? -21.225 2.975 7.516 1.00 80.12 291 PRO A CA 1
ATOM 2307 C C . PRO A 1 291 ? -22.453 3.344 6.674 1.00 80.12 291 PRO A C 1
ATOM 2309 O O . PRO A 1 291 ? -22.668 2.754 5.616 1.00 80.12 291 PRO A O 1
ATOM 2312 N N . THR A 1 292 ? -23.251 4.327 7.105 1.00 74.31 292 THR A N 1
ATOM 2313 C CA . THR A 1 292 ? -24.440 4.786 6.366 1.00 74.31 292 THR A CA 1
ATOM 2314 C C . THR A 1 292 ? -24.066 5.472 5.051 1.00 74.31 292 THR A C 1
ATOM 2316 O O . THR A 1 292 ? -24.715 5.249 4.029 1.00 74.31 292 THR A O 1
ATOM 2319 N N . THR A 1 293 ? -23.013 6.296 5.063 1.00 71.81 293 THR A N 1
ATOM 2320 C CA . THR A 1 293 ? -22.553 7.040 3.879 1.00 71.81 293 THR A CA 1
ATOM 2321 C C . THR A 1 293 ? -21.722 6.161 2.963 1.00 71.81 293 THR A C 1
ATOM 2323 O O . THR A 1 293 ? -21.973 6.117 1.762 1.00 71.81 293 THR A O 1
ATOM 2326 N N . PHE A 1 294 ? -20.776 5.412 3.527 1.00 69.00 294 PHE A N 1
ATOM 2327 C CA . PHE A 1 294 ? -19.945 4.473 2.781 1.00 69.00 294 PHE A CA 1
ATOM 2328 C C . PHE A 1 294 ? -20.531 3.072 2.878 1.00 69.00 294 PHE A C 1
ATOM 2330 O O . PHE A 1 294 ? -19.873 2.142 3.328 1.00 69.00 294 PHE A O 1
ATOM 2337 N N . ASN A 1 295 ? -21.802 2.913 2.510 1.00 60.91 295 ASN A N 1
ATOM 2338 C CA . ASN A 1 295 ? -22.422 1.594 2.520 1.00 60.91 295 ASN A CA 1
ATOM 2339 C C . ASN A 1 295 ? -21.787 0.684 1.451 1.00 60.91 295 ASN A C 1
ATOM 2341 O O . ASN A 1 295 ? -21.141 1.148 0.509 1.00 60.91 295 ASN A O 1
ATOM 2345 N N . LYS A 1 296 ? -22.007 -0.627 1.582 1.00 51.06 296 LYS A N 1
ATOM 2346 C CA . LYS A 1 296 ? -21.429 -1.663 0.710 1.00 51.06 296 LYS A CA 1
ATOM 2347 C C . LYS A 1 296 ? -21.683 -1.428 -0.792 1.00 51.06 296 LYS A C 1
ATOM 2349 O O . LYS A 1 296 ? -20.858 -1.820 -1.610 1.00 51.06 296 LYS A O 1
ATOM 2354 N N . GLU A 1 297 ? -22.780 -0.760 -1.162 1.00 44.38 297 GLU A N 1
ATOM 2355 C CA . GLU A 1 297 ? -23.106 -0.425 -2.558 1.00 44.38 297 GLU A CA 1
ATOM 2356 C C . GLU A 1 297 ? -22.239 0.731 -3.081 1.00 44.38 297 GLU A C 1
ATOM 2358 O O . GLU A 1 297 ? -21.702 0.653 -4.184 1.00 44.38 297 GLU A O 1
ATOM 2363 N N . VAL A 1 298 ? -22.051 1.784 -2.278 1.00 46.41 298 VAL A N 1
ATOM 2364 C CA . VAL A 1 298 ? -21.165 2.918 -2.603 1.00 46.41 298 VAL A CA 1
ATOM 2365 C C . VAL A 1 298 ? -19.716 2.452 -2.709 1.00 46.41 298 VAL A C 1
ATOM 2367 O O . VAL A 1 298 ? -19.004 2.877 -3.621 1.00 46.41 298 VAL A O 1
ATOM 2370 N N . VAL A 1 299 ? -19.308 1.528 -1.829 1.00 45.25 299 VAL A N 1
ATOM 2371 C CA . VAL A 1 299 ? -17.985 0.902 -1.896 1.00 45.25 299 VAL A CA 1
ATOM 2372 C C . VAL A 1 299 ? -17.779 0.225 -3.237 1.00 45.25 299 VAL A C 1
ATOM 2374 O O . VAL A 1 299 ? -16.772 0.478 -3.878 1.00 45.25 299 VAL A O 1
ATOM 2377 N N . ALA A 1 300 ? -18.737 -0.569 -3.701 1.00 44.09 300 ALA A N 1
ATOM 2378 C CA . ALA A 1 300 ? -18.579 -1.320 -4.935 1.00 44.09 300 ALA A CA 1
ATOM 2379 C C . ALA A 1 300 ? -18.682 -0.478 -6.219 1.00 44.09 300 ALA A C 1
ATOM 2381 O O . ALA A 1 300 ? -17.969 -0.755 -7.184 1.00 44.09 300 ALA A O 1
ATOM 2382 N N . ILE A 1 301 ? -19.523 0.564 -6.238 1.00 42.66 301 ILE A N 1
ATOM 2383 C CA . ILE A 1 301 ? -19.682 1.459 -7.400 1.00 42.66 301 ILE A CA 1
ATOM 2384 C C . ILE A 1 301 ? -18.403 2.270 -7.656 1.00 42.66 301 ILE A C 1
ATOM 2386 O O . ILE A 1 301 ? -18.023 2.475 -8.809 1.00 42.66 301 ILE A O 1
ATOM 2390 N N . GLY A 1 302 ? -17.701 2.693 -6.598 1.00 43.62 302 GLY A N 1
ATOM 2391 C CA . GLY A 1 302 ? -16.449 3.444 -6.723 1.00 43.62 302 GLY A CA 1
ATOM 2392 C C . GLY A 1 302 ? -15.302 2.657 -7.369 1.00 43.62 302 GLY A C 1
ATOM 2393 O O . GLY A 1 302 ? -14.362 3.267 -7.871 1.00 43.62 302 GLY A O 1
ATOM 2394 N N . LEU A 1 303 ? -15.368 1.318 -7.390 1.00 44.88 303 LEU A N 1
ATOM 2395 C CA . LEU A 1 303 ? -14.239 0.478 -7.810 1.00 44.88 303 LEU A CA 1
ATOM 2396 C C . LEU A 1 303 ? -14.177 0.236 -9.318 1.00 44.88 303 LEU A C 1
ATOM 2398 O O . LEU A 1 303 ? -13.113 -0.155 -9.788 1.00 44.88 303 LEU A O 1
ATOM 2402 N N . ASN A 1 304 ? -15.291 0.449 -10.032 1.00 46.12 304 ASN A N 1
ATOM 2403 C CA . ASN A 1 304 ? -15.500 0.319 -11.480 1.00 46.12 304 ASN A CA 1
ATOM 2404 C C . ASN A 1 304 ? -14.407 -0.441 -12.263 1.00 46.12 304 ASN A C 1
ATOM 2406 O O . ASN A 1 304 ? -13.742 0.084 -13.163 1.00 46.12 304 ASN A O 1
ATOM 2410 N N . ASP A 1 305 ? -14.233 -1.700 -11.885 1.00 48.28 305 ASP A N 1
ATOM 2411 C CA . ASP A 1 305 ? -13.327 -2.652 -12.499 1.00 48.28 305 ASP A CA 1
ATOM 2412 C C . ASP A 1 305 ? -13.953 -4.035 -12.329 1.00 48.28 305 ASP A C 1
ATOM 2414 O O . ASP A 1 305 ? -14.242 -4.484 -11.213 1.00 48.28 305 ASP A O 1
ATOM 2418 N N . ARG A 1 306 ? -14.216 -4.687 -13.465 1.00 38.91 306 ARG A N 1
ATOM 2419 C CA . ARG A 1 306 ? -14.907 -5.980 -13.546 1.00 38.91 306 ARG A CA 1
ATOM 2420 C C . ARG A 1 306 ? -14.226 -7.061 -12.705 1.00 38.91 306 ARG A C 1
ATOM 2422 O O . ARG A 1 306 ? -14.916 -7.907 -12.135 1.00 38.91 306 ARG A O 1
ATOM 2429 N N . VAL A 1 307 ? -12.896 -7.048 -12.627 1.00 40.94 307 VAL A N 1
ATOM 2430 C CA . VAL A 1 307 ? -12.118 -8.052 -11.894 1.00 40.94 307 VAL A CA 1
ATOM 2431 C C . VAL A 1 307 ? -12.191 -7.769 -10.396 1.00 40.94 307 VAL A C 1
ATOM 2433 O O . VAL A 1 307 ? -12.445 -8.681 -9.604 1.00 40.94 307 VAL A O 1
ATOM 2436 N N . TYR A 1 308 ? -12.052 -6.501 -10.007 1.00 45.50 308 TYR A N 1
ATOM 2437 C CA . TYR A 1 308 ? -12.056 -6.112 -8.598 1.00 45.50 308 TYR A CA 1
ATOM 2438 C C . TYR A 1 308 ? -13.442 -6.171 -7.955 1.00 45.50 308 TYR A C 1
ATOM 2440 O O . TYR A 1 308 ? -13.552 -6.659 -6.831 1.00 45.50 308 TYR A O 1
ATOM 2448 N N . ALA A 1 309 ? -14.504 -5.770 -8.663 1.00 40.34 309 ALA A N 1
ATOM 2449 C CA . ALA A 1 309 ? -15.873 -5.911 -8.174 1.00 40.34 309 ALA A CA 1
ATOM 2450 C C . ALA A 1 309 ? -16.166 -7.386 -7.855 1.00 40.34 309 ALA A C 1
ATOM 2452 O O . ALA A 1 309 ? -16.527 -7.727 -6.730 1.00 40.34 309 ALA A O 1
ATOM 2453 N N . LYS A 1 310 ? -15.902 -8.295 -8.802 1.00 39.47 310 LYS A N 1
ATOM 2454 C CA . LYS A 1 310 ? -16.147 -9.735 -8.628 1.00 39.47 310 LYS A CA 1
ATOM 2455 C C . LYS A 1 310 ? -15.359 -10.343 -7.457 1.00 39.47 310 LYS A C 1
ATOM 2457 O O . LYS A 1 310 ? -15.901 -11.178 -6.736 1.00 39.47 310 LYS A O 1
ATOM 2462 N N . ALA A 1 311 ? -14.109 -9.920 -7.243 1.00 40.84 311 ALA A N 1
ATOM 2463 C CA . ALA A 1 311 ? -13.287 -10.371 -6.118 1.00 40.84 311 ALA A CA 1
ATOM 2464 C C . ALA A 1 311 ? -13.776 -9.827 -4.759 1.00 40.84 311 ALA A C 1
ATOM 2466 O O . ALA A 1 311 ? -13.837 -10.589 -3.794 1.00 40.84 311 ALA A O 1
ATOM 2467 N N . TYR A 1 312 ? -14.168 -8.547 -4.694 1.00 41.56 312 TYR A N 1
ATOM 2468 C CA . TYR A 1 312 ? -14.753 -7.912 -3.505 1.00 41.56 312 TYR A CA 1
ATOM 2469 C C . TYR A 1 312 ? -16.033 -8.636 -3.062 1.00 41.56 312 TYR A C 1
ATOM 2471 O O . TYR A 1 312 ? -16.145 -9.051 -1.909 1.00 41.56 312 TYR A O 1
ATOM 2479 N N . TYR A 1 313 ? -16.965 -8.863 -3.997 1.00 45.12 313 TYR A N 1
ATOM 2480 C CA . TYR A 1 313 ? -18.243 -9.521 -3.708 1.00 45.12 313 TYR A CA 1
ATOM 2481 C C . TYR A 1 313 ? -18.062 -10.958 -3.217 1.00 45.12 313 TYR A C 1
ATOM 2483 O O . TYR A 1 313 ? -18.670 -11.343 -2.221 1.00 45.12 313 TYR A O 1
ATOM 2491 N N . LYS A 1 314 ? -17.182 -11.729 -3.865 1.00 40.19 314 LYS A N 1
ATOM 2492 C CA . LYS A 1 314 ? -16.940 -13.127 -3.495 1.00 40.19 314 LYS A CA 1
ATOM 2493 C C . LYS A 1 314 ? -16.287 -13.278 -2.114 1.00 40.19 314 LYS A C 1
ATOM 2495 O O . LYS A 1 314 ? -16.576 -14.235 -1.407 1.00 40.19 314 LYS A O 1
ATOM 2500 N N . HIS A 1 315 ? -15.390 -12.366 -1.734 1.00 40.81 315 HIS A N 1
ATOM 2501 C CA . HIS A 1 315 ? -14.621 -12.492 -0.491 1.00 40.81 315 HIS A CA 1
ATOM 2502 C C . HIS A 1 315 ? -15.338 -11.918 0.742 1.00 40.81 315 HIS A C 1
ATOM 2504 O O . HIS A 1 315 ? -15.231 -12.492 1.824 1.00 40.81 315 HIS A O 1
ATOM 2510 N N . GLU A 1 316 ? -16.051 -10.794 0.606 1.00 40.50 316 GLU A N 1
ATOM 2511 C CA . GLU A 1 316 ? -16.603 -10.058 1.759 1.00 40.50 316 GLU A CA 1
ATOM 2512 C C . GLU A 1 316 ? -18.108 -10.255 1.989 1.00 40.50 316 GLU A C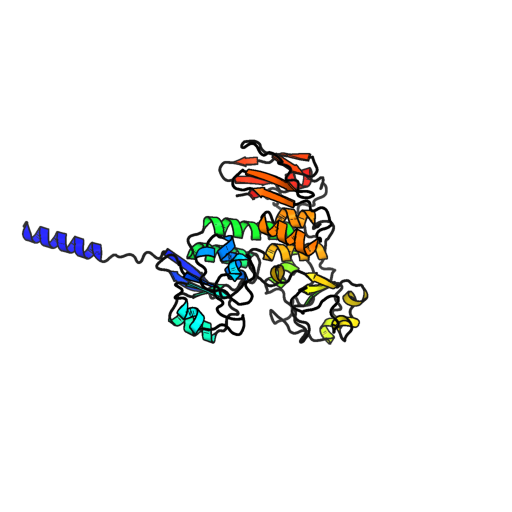 1
ATOM 2514 O O . GLU A 1 316 ? -18.594 -9.984 3.087 1.00 40.50 316 GLU A O 1
ATOM 2519 N N . LEU A 1 317 ? -18.872 -10.708 0.987 1.00 39.34 317 LEU A N 1
ATOM 2520 C CA . LEU A 1 317 ? -20.338 -10.794 1.095 1.00 39.34 317 LEU A CA 1
ATOM 2521 C C . LEU A 1 317 ? -20.895 -12.222 1.140 1.00 39.34 317 LEU A C 1
ATOM 2523 O O . LEU A 1 317 ? -22.074 -12.383 1.467 1.00 39.34 317 LEU A O 1
ATOM 2527 N N . GLY A 1 318 ? -20.040 -13.230 0.928 1.00 38.03 318 GLY A N 1
ATOM 2528 C CA . GLY A 1 318 ? -20.436 -14.636 0.827 1.00 38.03 318 GLY A CA 1
ATOM 2529 C C . GLY A 1 318 ? -21.217 -14.926 -0.460 1.00 38.03 318 GLY A C 1
ATOM 2530 O O . GLY A 1 318 ? -21.757 -14.015 -1.085 1.00 38.03 318 GLY A O 1
ATOM 2531 N N . ASP A 1 319 ? -21.278 -16.198 -0.863 1.00 39.47 319 ASP A N 1
ATOM 2532 C CA . ASP A 1 319 ? -21.952 -16.614 -2.106 1.00 39.47 319 ASP A CA 1
ATOM 2533 C C . ASP A 1 319 ? -23.491 -16.411 -2.067 1.00 39.47 319 ASP A C 1
ATOM 2535 O O . ASP A 1 319 ? -24.125 -16.375 -3.119 1.00 39.47 319 ASP A O 1
ATOM 2539 N N . ASP A 1 320 ? -24.088 -16.199 -0.883 1.00 34.84 320 ASP A N 1
ATOM 2540 C CA . ASP A 1 320 ? -25.549 -16.236 -0.667 1.00 34.84 320 ASP A CA 1
ATOM 2541 C C . ASP A 1 320 ? -26.263 -14.869 -0.618 1.00 34.84 320 ASP A C 1
ATOM 2543 O O . ASP A 1 320 ? -27.494 -14.808 -0.636 1.00 34.84 320 ASP A O 1
ATOM 2547 N N . ASN A 1 321 ? -25.542 -13.744 -0.565 1.00 36.03 321 ASN A N 1
ATOM 2548 C CA . ASN A 1 321 ? -26.173 -12.420 -0.535 1.00 36.03 321 ASN A CA 1
ATOM 2549 C C . ASN A 1 321 ? -26.214 -11.829 -1.942 1.00 36.03 321 ASN A C 1
ATOM 2551 O O . ASN A 1 321 ? -25.263 -11.156 -2.335 1.00 36.03 321 ASN A O 1
ATOM 2555 N N . GLY A 1 322 ? -27.314 -12.079 -2.668 1.00 37.12 322 GLY A N 1
ATOM 2556 C CA . GLY A 1 322 ? -27.607 -11.599 -4.029 1.00 37.12 322 GLY A CA 1
ATOM 2557 C C . GLY A 1 322 ? -26.868 -10.311 -4.402 1.00 37.12 322 GLY A C 1
ATOM 2558 O O . GLY A 1 322 ? -27.318 -9.199 -4.115 1.00 37.12 322 GLY A O 1
ATOM 2559 N N . ALA A 1 323 ? -25.691 -10.483 -5.004 1.00 32.41 323 ALA A N 1
ATOM 2560 C CA . ALA A 1 323 ? -24.750 -9.405 -5.250 1.00 32.41 323 ALA A CA 1
ATOM 2561 C C . ALA A 1 323 ? -25.276 -8.524 -6.383 1.00 32.41 323 ALA A C 1
ATOM 2563 O O . ALA A 1 323 ? -25.579 -9.029 -7.459 1.00 32.41 323 ALA A O 1
ATOM 2564 N N . VAL A 1 324 ? -25.364 -7.213 -6.150 1.00 34.16 324 VAL A N 1
ATOM 2565 C CA . VAL A 1 324 ? -25.644 -6.208 -7.184 1.00 34.16 324 VAL A CA 1
ATOM 2566 C C . VAL A 1 324 ? -24.302 -5.699 -7.693 1.00 34.16 324 VAL A C 1
ATOM 2568 O O . VAL A 1 324 ? -23.760 -4.753 -7.133 1.00 34.16 324 VAL A O 1
ATOM 2571 N N . ALA A 1 325 ? -23.731 -6.334 -8.715 1.00 34.16 325 ALA A N 1
ATOM 2572 C CA . ALA A 1 325 ? -22.478 -5.865 -9.308 1.00 34.16 325 ALA A CA 1
ATOM 2573 C C . ALA A 1 325 ? -22.773 -4.797 -10.366 1.00 34.16 325 ALA A C 1
ATOM 2575 O O . ALA A 1 325 ? -23.403 -5.114 -11.373 1.00 34.16 325 ALA A O 1
ATOM 2576 N N . VAL A 1 326 ? -22.312 -3.561 -10.149 1.00 34.09 326 VAL A N 1
ATOM 2577 C CA . VAL A 1 326 ? -22.328 -2.486 -11.154 1.00 34.09 326 VAL A CA 1
ATOM 2578 C C . VAL A 1 326 ? -20.962 -2.453 -11.834 1.00 34.09 326 VAL A C 1
ATOM 2580 O O . VAL A 1 326 ? -19.952 -2.278 -11.156 1.00 34.09 326 VAL A O 1
ATOM 2583 N N . TYR A 1 327 ? -20.907 -2.624 -13.154 1.00 38.50 327 TYR A N 1
ATOM 2584 C CA . TYR A 1 327 ? -19.656 -2.475 -13.902 1.00 38.50 327 TYR A CA 1
ATOM 2585 C C . TYR A 1 327 ? -19.859 -1.737 -15.228 1.00 38.50 327 TYR A C 1
ATOM 2587 O O . TYR A 1 327 ? -20.874 -1.920 -15.900 1.00 38.50 327 TYR A O 1
ATOM 2595 N N . LEU A 1 328 ? -18.871 -0.923 -15.610 1.00 33.91 328 LEU A N 1
ATOM 2596 C CA . LEU A 1 328 ? -18.785 -0.263 -16.914 1.00 33.91 328 LEU A CA 1
ATOM 2597 C C . LEU A 1 328 ? -17.908 -1.093 -17.866 1.00 33.91 328 LEU A C 1
ATOM 2599 O O . LEU A 1 328 ? -16.764 -1.417 -17.545 1.00 33.91 328 LEU A O 1
ATOM 2603 N N . ASN A 1 329 ? -18.446 -1.450 -19.035 1.00 33.38 329 ASN A N 1
ATOM 2604 C CA . ASN A 1 329 ? -17.680 -2.021 -20.140 1.00 33.38 329 ASN A CA 1
ATOM 2605 C C . ASN A 1 329 ? -17.144 -0.885 -21.024 1.00 33.38 329 ASN A C 1
ATOM 2607 O O . ASN A 1 329 ? -17.921 -0.231 -21.721 1.00 33.38 329 ASN A O 1
ATOM 2611 N N . ALA A 1 330 ? -15.827 -0.673 -20.997 1.00 31.80 330 ALA A N 1
ATOM 2612 C CA . ALA A 1 330 ? -15.155 0.392 -21.740 1.00 31.80 330 ALA A CA 1
ATOM 2613 C C . ALA A 1 330 ? -15.142 0.174 -23.268 1.00 31.80 330 ALA A C 1
ATOM 2615 O O . ALA A 1 330 ? -15.062 1.146 -24.008 1.00 31.80 330 ALA A O 1
ATOM 2616 N N . GLU A 1 331 ? -15.262 -1.064 -23.762 1.00 29.44 331 GLU A N 1
ATOM 2617 C CA . GLU A 1 331 ? -15.279 -1.330 -25.215 1.00 29.44 331 GLU A CA 1
ATOM 2618 C C . GLU A 1 331 ? -16.653 -1.081 -25.854 1.00 29.44 331 GLU A C 1
ATOM 2620 O O . GLU A 1 331 ? -16.745 -0.824 -27.050 1.00 29.44 331 GLU A O 1
ATOM 2625 N N . GLU A 1 332 ? -17.726 -1.122 -25.061 1.00 33.97 332 GLU A N 1
ATOM 2626 C CA . GLU A 1 332 ? -19.107 -1.004 -25.553 1.00 33.97 332 GLU A CA 1
ATOM 2627 C C . GLU A 1 332 ? -19.840 0.238 -25.028 1.00 33.97 332 GLU A C 1
ATOM 2629 O O . GLU A 1 332 ? -20.977 0.491 -25.419 1.00 33.97 332 GLU A O 1
ATOM 2634 N N . GLY A 1 333 ? -19.237 0.985 -24.097 1.00 32.06 333 GLY A N 1
ATOM 2635 C CA . GLY A 1 333 ? -19.874 2.128 -23.438 1.00 32.06 333 GLY A CA 1
ATOM 2636 C C . GLY A 1 333 ? -21.090 1.758 -22.580 1.00 32.06 333 GLY A C 1
ATOM 2637 O O . GLY A 1 333 ? -21.898 2.628 -22.274 1.00 32.06 333 GLY A O 1
ATOM 2638 N N . ARG A 1 334 ? -21.259 0.485 -22.193 1.00 32.09 334 ARG A N 1
ATOM 2639 C CA . ARG A 1 334 ? -22.452 -0.025 -21.488 1.00 32.09 334 ARG A CA 1
ATOM 2640 C C . ARG A 1 334 ? -22.202 -0.263 -20.004 1.00 32.09 334 ARG A C 1
ATOM 2642 O O . ARG A 1 334 ? -21.145 -0.758 -19.614 1.00 32.09 334 ARG A O 1
ATOM 2649 N N . THR A 1 335 ? -23.200 0.050 -19.177 1.00 33.53 335 THR A N 1
ATOM 2650 C CA . THR A 1 335 ? -23.215 -0.297 -17.746 1.00 33.53 335 THR A CA 1
ATOM 2651 C C . THR A 1 335 ? -24.063 -1.540 -17.542 1.00 33.53 335 THR A C 1
ATOM 2653 O O . THR A 1 335 ? -25.153 -1.647 -18.092 1.00 33.53 335 THR A O 1
ATOM 2656 N N . TYR A 1 336 ? -23.600 -2.463 -16.716 1.00 34.66 336 TYR A N 1
ATOM 2657 C CA . TYR A 1 336 ? -24.310 -3.700 -16.429 1.00 34.66 336 TYR A CA 1
ATOM 2658 C C . TYR A 1 336 ? -24.586 -3.803 -14.936 1.00 34.66 336 TYR A C 1
ATOM 2660 O O . TYR A 1 336 ? -23.738 -3.443 -14.116 1.00 34.66 336 TYR A O 1
ATOM 2668 N N . ILE A 1 337 ? -25.769 -4.317 -14.600 1.00 33.16 337 ILE A N 1
ATOM 2669 C CA . ILE A 1 337 ? -26.112 -4.735 -13.244 1.00 33.16 337 ILE A CA 1
ATOM 2670 C C . ILE A 1 337 ? -26.405 -6.229 -13.295 1.00 33.16 337 ILE A C 1
ATOM 2672 O O . ILE A 1 337 ? -27.371 -6.652 -13.928 1.00 33.16 337 ILE A O 1
ATOM 2676 N N . SER A 1 338 ? -25.572 -7.026 -12.631 1.00 33.81 338 SER A N 1
ATOM 2677 C CA . SER A 1 338 ? -25.854 -8.448 -12.424 1.00 33.81 338 SER A CA 1
ATOM 2678 C C . SER A 1 338 ? -26.459 -8.628 -11.043 1.00 33.81 338 SER A C 1
ATOM 2680 O O . SER A 1 338 ? -25.863 -8.176 -10.069 1.00 33.81 338 SER A O 1
ATOM 2682 N N . LYS A 1 339 ? -27.604 -9.309 -10.982 1.00 32.72 339 LYS A N 1
ATOM 2683 C CA . LYS A 1 339 ? -28.174 -9.911 -9.776 1.00 32.72 339 LYS A CA 1
ATOM 2684 C C . LYS A 1 339 ? -28.427 -11.384 -10.108 1.00 32.72 339 LYS A C 1
ATOM 2686 O O . LYS A 1 339 ? -29.031 -11.673 -11.137 1.00 32.72 339 LYS A O 1
ATOM 2691 N N . ASP A 1 340 ? -27.904 -12.292 -9.289 1.00 34.69 340 ASP A N 1
ATOM 2692 C CA . ASP A 1 340 ? -28.104 -13.748 -9.404 1.00 34.69 340 ASP A CA 1
ATOM 2693 C C . ASP A 1 340 ? -27.606 -14.382 -10.724 1.00 34.69 340 ASP A C 1
ATOM 2695 O O . ASP A 1 340 ? -28.212 -15.303 -11.262 1.00 34.69 340 ASP A O 1
ATOM 2699 N N . GLY A 1 341 ? -26.496 -13.882 -11.282 1.00 33.78 341 GLY A N 1
ATOM 2700 C CA . GLY A 1 341 ? -25.866 -14.456 -12.484 1.00 33.78 341 GLY A CA 1
ATOM 2701 C C . GLY A 1 341 ? -26.620 -14.215 -13.799 1.00 33.78 341 GLY A C 1
ATOM 2702 O O . GLY A 1 341 ? -26.123 -14.591 -14.858 1.00 33.78 341 GLY A O 1
ATOM 2703 N N . ALA A 1 342 ? -27.775 -13.549 -13.758 1.00 29.56 342 ALA A N 1
ATOM 2704 C CA . ALA A 1 342 ? -28.463 -13.066 -14.944 1.00 29.56 342 ALA A CA 1
ATOM 2705 C C . ALA A 1 342 ? -27.896 -11.692 -15.333 1.00 29.56 342 ALA A C 1
ATOM 2707 O O . ALA A 1 342 ? -28.174 -10.675 -14.692 1.00 29.56 342 ALA A O 1
ATOM 2708 N N . GLU A 1 343 ? -27.086 -11.654 -16.392 1.00 34.59 343 GLU A N 1
ATOM 2709 C CA . GLU A 1 343 ? -26.660 -10.400 -17.011 1.00 34.59 343 GLU A CA 1
ATOM 2710 C C . GLU A 1 343 ? -27.885 -9.696 -17.601 1.00 34.59 343 GLU A C 1
ATOM 2712 O O . GLU A 1 343 ? -28.399 -10.071 -18.655 1.00 34.59 343 GLU A O 1
ATOM 2717 N N . LYS A 1 344 ? -28.386 -8.664 -16.917 1.00 31.50 344 LYS A N 1
ATOM 2718 C CA . LYS A 1 344 ? -29.389 -7.775 -17.498 1.00 31.50 344 LYS A CA 1
ATOM 2719 C C . LYS A 1 344 ? -28.658 -6.621 -18.176 1.00 31.50 344 LYS A C 1
ATOM 2721 O O . LYS A 1 344 ? -28.027 -5.798 -17.513 1.00 31.50 344 LYS A O 1
ATOM 2726 N N . ILE A 1 345 ? -28.735 -6.579 -19.505 1.00 30.55 345 ILE A N 1
ATOM 2727 C CA . ILE A 1 345 ? -28.220 -5.470 -20.313 1.00 30.55 345 ILE A CA 1
ATOM 2728 C C . ILE A 1 345 ? -29.030 -4.221 -19.948 1.00 30.55 345 ILE A C 1
ATOM 2730 O O . ILE A 1 345 ? -30.214 -4.128 -20.273 1.00 30.55 345 ILE A O 1
ATOM 2734 N N . LEU A 1 346 ? -28.405 -3.257 -19.273 1.00 33.81 346 LEU A N 1
ATOM 2735 C CA . LEU A 1 346 ? -28.919 -1.892 -19.217 1.00 33.81 346 LEU A CA 1
ATOM 2736 C C . LEU A 1 346 ? -28.281 -1.169 -20.402 1.00 33.81 346 LEU A C 1
ATOM 2738 O O . LEU A 1 346 ? -27.120 -0.770 -20.361 1.00 33.81 346 LEU A O 1
ATOM 2742 N N . GLY A 1 347 ? -29.008 -1.140 -21.517 1.00 29.31 347 GLY A N 1
ATOM 2743 C CA . GLY A 1 347 ? -28.511 -0.600 -22.776 1.00 29.31 347 GLY A CA 1
ATOM 2744 C C . GLY A 1 347 ? -28.005 0.832 -22.614 1.00 29.31 347 GLY A C 1
ATOM 2745 O O . GLY A 1 347 ? -28.711 1.694 -22.099 1.00 29.31 347 GLY A O 1
ATOM 2746 N N . VAL A 1 348 ? -26.785 1.067 -23.084 1.00 33.28 348 VAL A N 1
ATOM 2747 C CA . VAL A 1 348 ? -26.332 2.381 -23.531 1.00 33.28 348 VAL A CA 1
ATOM 2748 C C . VAL A 1 348 ? -26.312 2.286 -25.049 1.00 33.28 348 VAL A C 1
ATOM 2750 O O . VAL A 1 348 ? -25.603 1.448 -25.617 1.00 33.28 348 VAL A O 1
ATOM 2753 N N . GLU A 1 349 ? -27.158 3.078 -25.697 1.00 26.38 349 GLU A N 1
ATOM 2754 C CA . GLU A 1 349 ? -26.953 3.446 -27.091 1.00 26.38 349 GLU A CA 1
ATOM 2755 C C . GLU A 1 349 ? -25.993 4.633 -27.093 1.00 26.38 349 GLU A C 1
ATOM 2757 O O . GLU A 1 349 ? -26.160 5.608 -26.356 1.00 26.38 349 GLU A O 1
ATOM 2762 N N . THR A 1 350 ? -24.928 4.517 -27.877 1.00 27.02 350 THR A N 1
ATOM 2763 C CA . THR A 1 350 ? -23.969 5.595 -28.105 1.00 27.02 350 THR A CA 1
ATOM 2764 C C . THR A 1 350 ? -24.711 6.845 -28.576 1.00 27.02 350 THR A C 1
ATOM 2766 O O . THR A 1 350 ? -25.316 6.824 -29.646 1.00 27.02 350 THR A O 1
ATOM 2769 N N . GLY A 1 351 ? -24.659 7.922 -27.784 1.00 36.03 351 GLY A N 1
ATOM 2770 C CA . GLY A 1 351 ? -25.244 9.223 -28.133 1.00 36.03 351 GLY A CA 1
ATOM 2771 C C . GLY A 1 351 ? -26.229 9.829 -27.128 1.00 36.03 351 GLY A C 1
ATOM 2772 O O . GLY A 1 351 ? -26.753 10.904 -27.408 1.00 36.03 351 GLY A O 1
ATOM 2773 N N . SER A 1 352 ? -26.490 9.209 -25.971 1.00 36.31 352 SER A N 1
ATOM 2774 C CA . SER A 1 352 ? -27.441 9.771 -24.996 1.00 36.31 352 SER A CA 1
ATOM 2775 C C . SER A 1 352 ? -26.924 9.840 -23.551 1.00 36.31 352 SER A C 1
ATOM 2777 O O . SER A 1 352 ? -26.812 8.833 -22.859 1.00 36.31 352 SER A O 1
ATOM 2779 N N . ASP A 1 353 ? -26.687 11.087 -23.138 1.00 42.88 353 ASP A N 1
ATOM 2780 C CA . ASP A 1 353 ? -26.561 11.763 -21.834 1.00 42.88 353 ASP A CA 1
ATOM 2781 C C . ASP A 1 353 ? -27.231 11.149 -20.568 1.00 42.88 353 ASP A C 1
ATOM 2783 O O . ASP A 1 353 ? -27.814 11.904 -19.790 1.00 42.88 353 ASP A O 1
ATOM 2787 N N . PHE A 1 354 ? -27.196 9.837 -20.273 1.00 44.38 354 PHE A N 1
ATOM 2788 C CA . PHE A 1 354 ? -27.864 9.310 -19.057 1.00 44.38 354 PHE A CA 1
ATOM 2789 C C . PHE A 1 354 ? -27.142 8.192 -18.267 1.00 44.38 354 PHE A C 1
ATOM 2791 O O . PHE A 1 354 ? -26.418 7.378 -18.826 1.00 44.38 354 PHE A O 1
ATOM 2798 N N . VAL A 1 355 ? -27.393 8.125 -16.948 1.00 46.34 355 VAL A N 1
ATOM 2799 C CA . VAL A 1 355 ? -26.982 7.067 -15.991 1.00 46.34 355 VAL A CA 1
ATOM 2800 C C . VAL A 1 355 ? -28.203 6.614 -15.181 1.00 46.34 355 VAL A C 1
ATOM 2802 O O . VAL A 1 355 ? -29.011 7.454 -14.809 1.00 46.34 355 VAL A O 1
ATOM 2805 N N . VAL A 1 356 ? -28.368 5.321 -14.870 1.00 40.97 356 VAL A N 1
ATOM 2806 C CA . VAL A 1 356 ? -29.545 4.808 -14.130 1.00 40.97 356 VAL A CA 1
ATOM 2807 C C . VAL A 1 356 ? -29.168 4.309 -12.729 1.00 40.97 356 VAL A C 1
ATOM 2809 O O . VAL A 1 356 ? -28.312 3.441 -12.592 1.00 40.97 356 VAL A O 1
ATOM 2812 N N . TYR A 1 357 ? -29.847 4.802 -11.685 1.00 41.94 357 TYR A N 1
ATOM 2813 C CA . TYR A 1 357 ? -29.676 4.371 -10.287 1.00 41.94 357 TYR A CA 1
ATOM 2814 C C . TYR A 1 357 ? -31.029 4.080 -9.623 1.00 41.94 357 TYR A C 1
ATOM 2816 O O . TYR A 1 357 ? -31.920 4.926 -9.629 1.00 41.94 357 TYR A O 1
ATOM 2824 N N . LYS A 1 358 ? -31.207 2.879 -9.046 1.00 38.94 358 LYS A N 1
ATOM 2825 C CA . LYS A 1 358 ? -32.467 2.423 -8.404 1.00 38.94 358 LYS A CA 1
ATOM 2826 C C . LYS A 1 358 ? -33.725 2.688 -9.255 1.00 38.94 358 LYS A C 1
ATOM 2828 O O . LYS A 1 358 ? -34.757 3.117 -8.746 1.00 38.94 358 LYS A O 1
ATOM 2833 N N . GLY A 1 359 ? -33.623 2.462 -10.567 1.00 42.38 359 GLY A N 1
ATOM 2834 C CA . GLY A 1 359 ? -34.720 2.679 -11.518 1.00 42.38 359 GLY A CA 1
ATOM 2835 C C . GLY A 1 359 ? -34.979 4.143 -11.895 1.00 42.38 359 GLY A C 1
ATOM 2836 O O . GLY A 1 359 ? -35.940 4.411 -12.607 1.00 42.38 359 GLY A O 1
ATOM 2837 N N . LYS A 1 360 ? -34.142 5.092 -11.452 1.00 43.38 360 LYS A N 1
ATOM 2838 C CA . LYS A 1 360 ? -34.198 6.504 -11.855 1.00 43.38 360 LYS A CA 1
ATOM 2839 C C .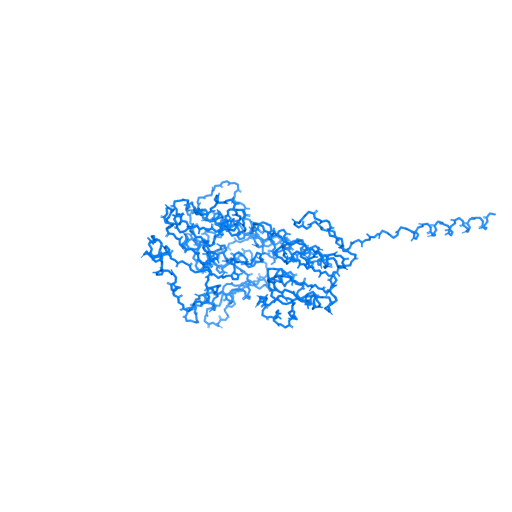 LYS A 1 360 ? -33.126 6.815 -12.889 1.00 43.38 360 LYS A C 1
ATOM 2841 O O . LYS A 1 360 ? -31.961 6.492 -12.677 1.00 43.38 360 LYS A O 1
ATOM 2846 N N . THR A 1 361 ? -33.521 7.476 -13.971 1.00 49.25 361 THR A N 1
ATOM 2847 C CA . THR A 1 361 ? -32.629 7.931 -15.043 1.00 49.25 361 THR A CA 1
ATOM 2848 C C . THR A 1 361 ? -32.112 9.339 -14.736 1.00 49.25 361 THR A C 1
ATOM 2850 O O . THR A 1 361 ? -32.890 10.277 -14.580 1.00 49.25 361 THR A O 1
ATOM 2853 N N . CYS A 1 362 ? -30.796 9.484 -14.642 1.00 51.94 362 CYS A N 1
ATOM 2854 C CA . CYS A 1 362 ? -30.062 10.702 -14.313 1.00 51.94 362 CYS A CA 1
ATOM 2855 C C . CYS A 1 362 ? -29.399 11.251 -15.575 1.00 51.94 362 CYS A C 1
ATOM 2857 O O . CYS A 1 362 ? -28.747 10.491 -16.281 1.00 51.94 362 CYS A O 1
ATOM 2859 N N . LYS A 1 363 ? -29.511 12.551 -15.855 1.00 50.78 363 LYS A N 1
ATOM 2860 C CA . LYS A 1 363 ? -28.879 13.164 -17.031 1.00 50.78 363 LYS A CA 1
ATOM 2861 C C . LYS A 1 363 ? -27.398 13.475 -16.765 1.00 50.78 363 LYS A C 1
ATOM 2863 O O . LYS A 1 363 ? -27.085 14.065 -15.734 1.00 50.78 363 LYS A O 1
ATOM 2868 N N . VAL A 1 364 ? -26.504 13.112 -17.680 1.00 51.84 364 VAL A N 1
ATOM 2869 C CA . VAL A 1 364 ? -25.057 13.400 -17.647 1.00 51.84 364 VAL A CA 1
ATOM 2870 C C . VAL A 1 364 ? -24.648 14.193 -18.888 1.00 51.84 364 VAL A C 1
ATOM 2872 O O . VAL A 1 364 ? -25.416 14.248 -19.836 1.00 51.84 364 VAL A O 1
ATOM 2875 N N . LYS A 1 365 ? -23.487 14.858 -18.885 1.00 44.94 365 LYS A N 1
ATOM 2876 C CA . LYS A 1 365 ? -22.967 15.541 -20.082 1.00 44.94 365 LYS A CA 1
ATOM 2877 C C . LYS A 1 365 ? -21.787 14.762 -20.651 1.00 44.94 365 LYS A C 1
ATOM 2879 O O . LYS A 1 365 ? -20.868 14.409 -19.911 1.00 44.94 365 LYS A O 1
ATOM 2884 N N . THR A 1 366 ? -21.791 14.549 -21.960 1.00 43.50 366 THR A N 1
ATOM 2885 C CA . THR A 1 366 ? -20.637 14.021 -22.702 1.00 43.50 366 THR A CA 1
ATOM 2886 C C . THR A 1 366 ? -20.050 15.094 -23.613 1.00 43.50 366 THR A C 1
ATOM 2888 O O . THR A 1 366 ? -20.805 15.815 -24.265 1.00 43.50 366 THR A O 1
ATOM 2891 N N . ASP A 1 367 ? -18.724 15.186 -23.691 1.00 42.03 367 ASP A N 1
ATOM 2892 C CA . ASP A 1 367 ? -18.036 15.932 -24.750 1.00 42.03 367 ASP A CA 1
ATOM 2893 C C . ASP A 1 367 ? -16.966 15.053 -25.429 1.00 42.03 367 ASP A C 1
ATOM 2895 O O . ASP A 1 367 ? -16.779 13.889 -25.072 1.00 42.03 367 ASP A O 1
ATOM 2899 N N . ASN A 1 368 ? -16.255 15.599 -26.422 1.00 35.38 368 ASN A N 1
ATOM 2900 C CA . ASN A 1 368 ? -15.241 14.866 -27.195 1.00 35.38 368 ASN A CA 1
ATOM 2901 C C . ASN A 1 368 ? -14.003 14.441 -26.373 1.00 35.38 368 ASN A C 1
ATOM 2903 O O . ASN A 1 368 ? -13.098 13.810 -26.918 1.00 35.38 368 ASN A O 1
ATOM 2907 N N . THR A 1 369 ? -13.929 14.818 -25.095 1.00 36.03 369 THR A N 1
ATOM 2908 C CA . THR A 1 369 ? -12.822 14.531 -24.176 1.00 36.03 369 THR A CA 1
ATOM 2909 C C . THR A 1 369 ? -13.174 13.526 -23.071 1.00 36.03 369 THR A C 1
ATOM 2911 O O . THR A 1 369 ? -12.268 13.088 -22.361 1.00 36.03 369 THR A O 1
ATOM 2914 N N . GLY A 1 370 ? -14.438 13.087 -22.970 1.00 39.75 370 GLY A N 1
ATOM 2915 C CA . GLY A 1 370 ? -14.882 12.027 -22.055 1.00 39.75 370 GLY A CA 1
ATOM 2916 C C . GLY A 1 370 ? -16.328 12.184 -21.564 1.00 39.75 370 GLY A C 1
ATOM 2917 O O . GLY A 1 370 ? -17.056 13.099 -21.958 1.00 39.75 370 GLY A O 1
ATOM 2918 N N . ILE A 1 371 ? -16.762 11.284 -20.674 1.00 43.66 371 ILE A N 1
ATOM 2919 C CA . ILE A 1 371 ? -18.021 11.453 -19.928 1.00 43.66 371 ILE A CA 1
ATOM 2920 C C . ILE A 1 371 ? -17.713 12.275 -18.679 1.00 43.66 371 ILE A C 1
ATOM 2922 O O . ILE A 1 371 ? -16.845 11.889 -17.898 1.00 43.66 371 ILE A O 1
ATOM 2926 N N . TYR A 1 372 ? -18.445 13.372 -18.480 1.00 43.22 372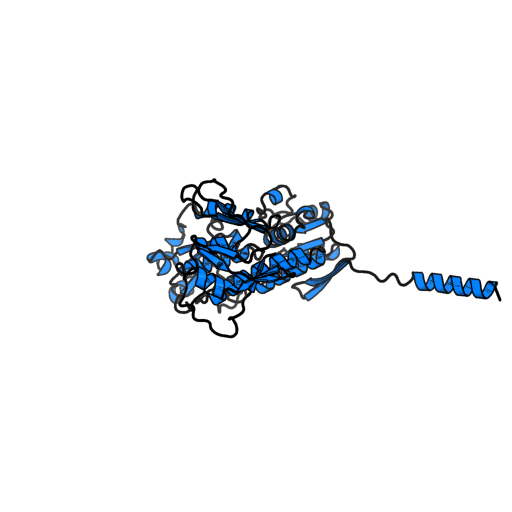 TYR A N 1
ATOM 2927 C CA . TYR A 1 372 ? -18.289 14.287 -17.355 1.00 43.22 372 TYR A CA 1
ATOM 2928 C C . TYR A 1 372 ? -19.549 14.246 -16.497 1.00 43.22 372 TYR A C 1
ATOM 2930 O O . TYR A 1 372 ? -20.596 14.793 -16.856 1.00 43.22 372 TYR A O 1
ATOM 2938 N N . ILE A 1 373 ? -19.462 13.617 -15.325 1.00 49.75 373 ILE A N 1
ATOM 2939 C CA . ILE A 1 373 ? -20.599 13.570 -14.402 1.00 49.75 373 ILE A CA 1
ATOM 2940 C C . ILE A 1 373 ? -20.354 14.512 -13.231 1.00 49.75 373 ILE A C 1
ATOM 2942 O O . ILE A 1 373 ? -19.452 14.273 -12.426 1.00 49.75 373 ILE A O 1
ATOM 2946 N N . ARG A 1 374 ? -21.180 15.560 -13.107 1.00 51.41 374 ARG A N 1
ATOM 2947 C CA . ARG A 1 374 ? -21.184 16.416 -11.916 1.00 51.41 374 ARG A CA 1
ATOM 2948 C C . ARG A 1 374 ? -21.657 15.598 -10.725 1.00 51.41 374 ARG A C 1
ATOM 2950 O O . ARG A 1 374 ? -22.795 15.134 -10.700 1.00 51.41 374 ARG A O 1
ATOM 2957 N N . LEU A 1 375 ? -20.807 15.473 -9.713 1.00 50.31 375 LEU A N 1
ATOM 2958 C CA . LEU A 1 375 ? -21.090 14.691 -8.508 1.00 50.31 375 LEU A CA 1
ATOM 2959 C C . LEU A 1 375 ? -22.427 15.077 -7.849 1.00 50.31 375 LEU A C 1
ATOM 2961 O O . LEU A 1 375 ? -23.169 14.218 -7.386 1.00 50.31 375 LEU A O 1
ATOM 2965 N N . ARG A 1 376 ? -22.785 16.365 -7.878 1.00 55.22 376 ARG A N 1
ATOM 2966 C CA . ARG A 1 376 ? -24.080 16.861 -7.393 1.00 55.22 376 ARG A CA 1
ATOM 2967 C C . ARG A 1 376 ? -25.277 16.240 -8.118 1.00 55.22 376 ARG A C 1
ATOM 2969 O O . ARG A 1 376 ? -26.262 15.903 -7.467 1.00 55.22 376 ARG A O 1
ATOM 2976 N N . ASP A 1 377 ? -25.201 16.089 -9.437 1.00 55.91 377 ASP A N 1
ATOM 2977 C CA . ASP A 1 377 ? -26.298 15.550 -10.246 1.00 55.91 377 ASP A CA 1
ATOM 2978 C C . ASP A 1 377 ? -26.514 14.059 -9.930 1.00 55.91 377 ASP A C 1
ATOM 2980 O O . ASP A 1 377 ? -27.653 13.598 -9.840 1.00 55.91 377 ASP A O 1
ATOM 2984 N N . VAL A 1 378 ? -25.428 13.334 -9.634 1.00 55.59 378 VAL A N 1
ATOM 2985 C CA . VAL A 1 378 ? -25.471 11.944 -9.147 1.00 55.59 378 VAL A CA 1
ATOM 2986 C C . VAL A 1 378 ? -26.159 11.863 -7.791 1.00 55.59 378 VAL A C 1
ATOM 2988 O O . VAL A 1 378 ? -27.132 11.129 -7.643 1.00 55.59 378 VAL A O 1
ATOM 2991 N N . LEU A 1 379 ? -25.707 12.648 -6.812 1.00 53.16 379 LEU A N 1
ATOM 2992 C CA . LEU A 1 379 ? -26.241 12.612 -5.445 1.00 53.16 379 LEU A CA 1
ATOM 2993 C C . LEU A 1 379 ? -27.724 12.994 -5.394 1.00 53.16 379 LEU A C 1
ATOM 2995 O O . LEU A 1 379 ? -28.520 12.313 -4.746 1.00 53.16 379 LEU A O 1
ATOM 2999 N N . ASN A 1 380 ? -28.116 14.022 -6.150 1.00 58.06 380 ASN A N 1
ATOM 3000 C CA . ASN A 1 380 ? -29.513 14.422 -6.285 1.00 58.06 380 ASN A CA 1
ATOM 3001 C C . ASN A 1 380 ? -30.366 13.301 -6.891 1.00 58.06 380 ASN A C 1
ATOM 3003 O O . ASN A 1 380 ? -31.460 13.016 -6.397 1.00 58.06 380 ASN A O 1
ATOM 3007 N N . CYS A 1 381 ? -29.865 12.631 -7.932 1.00 54.62 381 CYS A N 1
ATOM 3008 C CA . CYS A 1 381 ? -30.563 11.508 -8.551 1.00 54.62 381 CYS A CA 1
ATOM 3009 C C . CYS A 1 381 ? -30.683 10.298 -7.608 1.00 54.62 381 CYS A C 1
ATOM 3011 O O . CYS A 1 381 ? -31.723 9.633 -7.563 1.00 54.62 381 CYS A O 1
ATOM 3013 N N . MET A 1 382 ? -29.665 10.073 -6.772 1.00 52.31 382 MET A N 1
ATOM 3014 C CA . MET A 1 382 ? -29.670 9.074 -5.700 1.00 52.31 382 MET A CA 1
ATOM 3015 C C . MET A 1 382 ? -30.628 9.422 -4.547 1.00 52.31 382 MET A C 1
ATOM 3017 O O . MET A 1 382 ? -30.843 8.594 -3.664 1.00 52.31 382 MET A O 1
ATOM 3021 N N . GLY A 1 383 ? -31.246 10.609 -4.560 1.00 49.53 383 GLY A N 1
ATOM 3022 C CA . GLY A 1 383 ? -32.159 11.071 -3.513 1.00 49.53 383 GLY A CA 1
ATOM 3023 C C . GLY A 1 383 ? -31.454 11.625 -2.275 1.00 49.53 383 GLY A C 1
ATOM 3024 O O . GLY A 1 383 ? -32.103 11.819 -1.252 1.00 49.53 383 GLY A O 1
ATOM 3025 N N . ILE A 1 384 ? -30.152 11.896 -2.365 1.00 49.16 384 ILE A N 1
ATOM 3026 C CA . ILE A 1 384 ? -29.336 12.460 -1.291 1.00 49.16 384 ILE A CA 1
ATOM 3027 C C . ILE A 1 384 ? -29.405 13.987 -1.424 1.00 49.16 384 ILE A C 1
ATOM 3029 O O . ILE A 1 384 ? -28.690 14.578 -2.231 1.00 49.16 384 ILE A O 1
ATOM 3033 N N . LYS A 1 385 ? -30.328 14.619 -0.689 1.00 45.00 385 LYS A N 1
ATOM 3034 C CA . LYS A 1 385 ? -30.676 16.044 -0.861 1.00 45.00 385 LYS A CA 1
ATOM 3035 C C . LYS A 1 385 ? -29.952 16.995 0.100 1.00 45.00 385 LYS A C 1
ATOM 3037 O O . LYS A 1 385 ? -29.771 18.159 -0.244 1.00 45.00 385 LYS A O 1
ATOM 3042 N N . ASP A 1 386 ? -29.459 16.491 1.230 1.00 43.72 386 ASP A N 1
ATOM 3043 C CA . ASP A 1 386 ? -28.900 17.306 2.322 1.00 43.72 386 ASP A CA 1
ATOM 3044 C C . ASP A 1 386 ? -27.371 17.203 2.407 1.00 43.72 386 ASP A C 1
ATOM 3046 O O . ASP A 1 386 ? -26.784 16.936 3.455 1.00 43.72 386 ASP A O 1
ATOM 3050 N N . VAL A 1 387 ? -26.700 17.377 1.269 1.00 44.09 387 VAL A N 1
ATOM 3051 C CA . VAL A 1 387 ? -25.233 17.404 1.214 1.00 44.09 387 VAL A CA 1
ATOM 3052 C C . VAL A 1 387 ? -24.766 18.837 1.449 1.00 44.09 387 VAL A C 1
ATOM 3054 O O . VAL A 1 387 ? -25.037 19.722 0.637 1.00 44.09 387 VAL A O 1
ATOM 3057 N N . VAL A 1 388 ? -24.058 19.078 2.554 1.00 40.72 388 VAL A N 1
ATOM 3058 C CA . VAL A 1 388 ? -23.428 20.375 2.836 1.00 40.72 388 VAL A CA 1
ATOM 3059 C C . VAL A 1 388 ? -22.145 20.486 2.013 1.00 40.72 388 VAL A C 1
ATOM 3061 O O . VAL A 1 388 ? -21.161 19.796 2.264 1.00 40.72 388 VAL A O 1
ATOM 3064 N N . TRP A 1 389 ? -22.160 21.354 1.002 1.00 40.81 389 TRP A N 1
ATOM 3065 C CA . TRP A 1 389 ? -21.024 21.590 0.109 1.00 40.81 389 TRP A CA 1
ATOM 3066 C C . TRP A 1 389 ? -20.154 22.733 0.652 1.00 40.81 389 TRP A C 1
ATOM 3068 O O . TRP A 1 389 ? -20.550 23.893 0.560 1.00 40.81 389 TRP A O 1
ATOM 3078 N N . ASN A 1 390 ? -18.966 22.435 1.182 1.00 32.25 390 ASN A N 1
ATOM 3079 C CA . ASN A 1 390 ? -18.018 23.458 1.649 1.00 32.25 390 ASN A CA 1
ATOM 3080 C C . ASN A 1 390 ? -16.985 23.802 0.562 1.00 32.25 390 ASN A C 1
ATOM 3082 O O . ASN A 1 390 ? -16.049 23.034 0.390 1.00 32.25 390 ASN A O 1
ATOM 3086 N N . GLY A 1 391 ? -17.120 24.948 -0.129 1.00 42.34 391 GLY A N 1
ATOM 3087 C CA . GLY A 1 391 ? -16.136 25.511 -1.086 1.00 42.34 391 GLY A CA 1
ATOM 3088 C C . GLY A 1 391 ? -16.515 25.416 -2.580 1.00 42.34 391 GLY A C 1
ATOM 3089 O O . GLY A 1 391 ? -17.655 25.088 -2.914 1.00 42.34 391 GLY A O 1
ATOM 3090 N N . ASP A 1 392 ? -15.549 25.660 -3.483 1.00 31.12 392 ASP A N 1
ATOM 3091 C CA . ASP A 1 392 ? -15.692 25.638 -4.964 1.00 31.12 392 ASP A CA 1
ATOM 3092 C C . ASP A 1 392 ? -15.983 24.241 -5.568 1.00 31.12 392 ASP A C 1
ATOM 3094 O O . ASP A 1 392 ? -16.013 24.043 -6.780 1.00 31.12 392 ASP A O 1
ATOM 3098 N N . TYR A 1 393 ? -16.293 23.249 -4.732 1.00 38.00 393 TYR A N 1
ATOM 3099 C CA . TYR A 1 393 ? -16.565 21.848 -5.083 1.00 38.00 393 TYR A CA 1
ATOM 3100 C C . TYR A 1 393 ? -17.935 21.614 -5.747 1.00 38.00 393 TYR A C 1
ATOM 3102 O O . TYR A 1 393 ? -18.475 20.508 -5.713 1.00 38.00 393 TYR A O 1
ATOM 3110 N N . ARG A 1 394 ? -18.529 22.648 -6.356 1.00 37.50 394 ARG A N 1
ATOM 3111 C CA . ARG A 1 394 ? -19.809 22.547 -7.083 1.00 37.50 394 ARG A CA 1
ATOM 3112 C C . ARG A 1 394 ? -19.661 21.848 -8.444 1.00 37.50 394 ARG A C 1
ATOM 3114 O O . ARG A 1 394 ? -20.667 21.464 -9.034 1.00 37.50 394 ARG A O 1
ATOM 3121 N N . GLU A 1 395 ? -18.421 21.665 -8.898 1.00 39.44 395 GLU A N 1
ATOM 3122 C CA . GLU A 1 395 ? -18.026 21.283 -10.260 1.00 39.44 395 GLU A CA 1
ATOM 3123 C C . GLU A 1 395 ? -17.053 20.076 -10.256 1.00 39.44 395 GLU A C 1
ATOM 3125 O O . GLU A 1 395 ? -16.073 20.045 -10.994 1.00 39.44 395 GLU A O 1
ATOM 3130 N N . ILE A 1 396 ? -17.258 19.068 -9.393 1.00 39.59 396 ILE A N 1
ATOM 3131 C CA . ILE A 1 396 ? -16.468 17.823 -9.475 1.00 39.59 396 ILE A CA 1
ATOM 3132 C C . ILE A 1 396 ? -17.011 16.980 -10.624 1.00 39.59 396 ILE A C 1
ATOM 3134 O O . ILE A 1 396 ? -18.131 16.471 -10.535 1.00 39.59 396 ILE A O 1
ATOM 3138 N N . TYR A 1 397 ? -16.199 16.811 -11.664 1.00 39.12 397 TYR A N 1
ATOM 3139 C CA . TYR A 1 397 ? -16.493 15.949 -12.797 1.00 39.12 397 TYR A CA 1
ATOM 3140 C C . TYR A 1 397 ? -15.770 14.606 -12.657 1.00 39.12 397 TYR A C 1
ATOM 3142 O O . TYR A 1 397 ? -14.545 14.551 -12.535 1.00 39.12 397 TYR A O 1
ATOM 3150 N N . LEU A 1 398 ? -16.531 13.513 -12.673 1.00 38.00 398 LEU A N 1
ATOM 3151 C CA . LEU A 1 398 ? -15.979 12.171 -12.837 1.00 38.00 398 LEU A CA 1
ATOM 3152 C C . LEU A 1 398 ? -15.623 11.988 -14.311 1.00 38.00 398 LEU A C 1
ATOM 3154 O O . LEU A 1 398 ? -16.533 12.007 -15.132 1.00 38.00 398 LEU A O 1
ATOM 3158 N N . LEU A 1 399 ? -14.332 11.840 -14.619 1.00 31.06 399 LEU A N 1
ATOM 3159 C CA . LEU A 1 399 ? -13.846 11.478 -15.950 1.00 31.06 399 LEU A CA 1
ATOM 3160 C C . LEU A 1 399 ? -13.924 9.953 -16.072 1.00 31.06 399 LEU A C 1
ATOM 3162 O O . LEU A 1 399 ? -13.191 9.235 -15.385 1.00 31.06 399 LEU A O 1
ATOM 3166 N N . LEU A 1 400 ? -14.845 9.459 -16.894 1.00 34.84 400 LEU A N 1
ATOM 3167 C CA . LEU A 1 400 ? -14.893 8.042 -17.251 1.00 34.84 400 LEU A CA 1
ATOM 3168 C C . LEU A 1 400 ? -14.097 7.863 -18.557 1.00 34.84 400 LEU A C 1
ATOM 3170 O O . LEU A 1 400 ? -14.400 8.588 -19.509 1.00 34.84 400 LEU A O 1
ATOM 3174 N N . PRO A 1 401 ? -13.065 6.997 -18.592 1.00 32.03 401 PRO A N 1
ATOM 3175 C CA . PRO A 1 401 ? -12.350 6.681 -19.825 1.00 32.03 401 PRO A CA 1
ATOM 3176 C C . PRO A 1 401 ? -13.226 5.927 -20.823 1.00 32.03 401 PRO A C 1
ATOM 3178 O O . PRO A 1 401 ? -14.096 5.144 -20.368 1.00 32.03 401 PRO A O 1
#

Mean predicted aligned error: 13.3 Å